Protein AF-A0A2N9NPU4-F1 (afdb_monomer)

Structure (mmCIF, N/CA/C/O backbone):
data_AF-A0A2N9NPU4-F1
#
_entry.id   AF-A0A2N9NPU4-F1
#
loop_
_atom_site.group_PDB
_atom_site.id
_atom_site.type_symbol
_atom_site.label_atom_id
_atom_site.label_alt_id
_atom_site.label_comp_id
_atom_site.label_asym_id
_atom_site.label_entity_id
_atom_site.label_seq_id
_atom_site.pdbx_PDB_ins_code
_atom_site.Cartn_x
_atom_site.Cartn_y
_atom_site.Cartn_z
_atom_site.occupancy
_atom_site.B_iso_or_equiv
_atom_site.auth_seq_id
_atom_site.auth_comp_id
_atom_site.auth_asym_id
_atom_site.auth_atom_id
_atom_site.pdbx_PDB_model_num
ATOM 1 N N . MET A 1 1 ? 44.764 11.773 -16.240 1.00 59.16 1 MET A N 1
ATOM 2 C CA . MET A 1 1 ? 43.485 11.445 -16.907 1.00 59.16 1 MET A CA 1
ATOM 3 C C . MET A 1 1 ? 42.386 11.014 -15.935 1.00 59.16 1 MET A C 1
ATOM 5 O O . MET A 1 1 ? 41.271 11.474 -16.109 1.00 59.16 1 MET A O 1
ATOM 9 N N . HIS A 1 2 ? 42.664 10.205 -14.900 1.00 57.78 2 HIS A N 1
ATOM 10 C CA . HIS A 1 2 ? 41.611 9.646 -14.016 1.00 57.78 2 HIS A CA 1
ATOM 11 C C . HIS A 1 2 ? 41.353 10.404 -12.709 1.00 57.78 2 HIS A C 1
ATOM 13 O O . HIS A 1 2 ? 40.518 9.971 -11.915 1.00 57.78 2 HIS A O 1
ATOM 19 N N . ASP A 1 3 ? 42.071 11.501 -12.470 1.00 72.12 3 ASP A N 1
ATOM 20 C CA . ASP A 1 3 ? 41.665 12.465 -11.451 1.00 72.12 3 ASP A CA 1
ATOM 21 C C . ASP A 1 3 ? 40.347 13.115 -11.914 1.00 72.12 3 ASP A C 1
ATOM 23 O O . ASP A 1 3 ? 40.280 13.511 -13.087 1.00 72.12 3 ASP A O 1
ATOM 27 N N . PRO A 1 4 ? 39.311 13.216 -11.059 1.00 67.62 4 PRO A N 1
ATOM 28 C CA . PRO A 1 4 ? 38.056 13.884 -11.399 1.00 67.62 4 PRO A CA 1
ATOM 29 C C . PRO A 1 4 ? 38.252 15.244 -12.083 1.00 67.62 4 PRO A C 1
ATOM 31 O O . PRO A 1 4 ? 37.558 15.531 -13.055 1.00 67.62 4 PRO A O 1
ATOM 34 N N . TRP A 1 5 ? 39.264 16.014 -11.664 1.00 69.56 5 TRP A N 1
ATOM 35 C CA . TRP A 1 5 ? 39.601 17.317 -12.246 1.00 69.56 5 TRP A CA 1
ATOM 36 C C . TRP A 1 5 ? 40.001 17.242 -13.724 1.00 69.56 5 TRP A C 1
ATOM 38 O O . TRP A 1 5 ? 39.662 18.114 -14.517 1.00 69.56 5 TRP A O 1
ATOM 48 N N . TRP A 1 6 ? 40.717 16.187 -14.122 1.00 76.75 6 TRP A N 1
ATOM 49 C CA . TRP A 1 6 ? 41.175 16.008 -15.503 1.00 76.75 6 TRP A CA 1
ATOM 50 C C . TRP A 1 6 ? 40.164 15.258 -16.374 1.00 76.75 6 TRP A C 1
ATOM 52 O O . TRP A 1 6 ? 40.233 15.365 -17.600 1.00 76.75 6 TRP A O 1
ATOM 62 N N . ARG A 1 7 ? 39.226 14.513 -15.772 1.00 75.38 7 ARG A N 1
ATOM 63 C CA . ARG A 1 7 ? 38.194 13.759 -16.500 1.00 75.38 7 ARG A CA 1
ATOM 64 C C . ARG A 1 7 ? 37.286 14.697 -17.293 1.00 75.38 7 ARG A C 1
ATOM 66 O O . ARG A 1 7 ? 37.105 14.491 -18.489 1.00 75.38 7 ARG A O 1
ATOM 73 N N . GLU A 1 8 ? 36.779 15.745 -16.651 1.00 74.69 8 GLU A N 1
ATOM 74 C CA . GLU A 1 8 ? 35.920 16.747 -17.296 1.00 74.69 8 GLU A CA 1
ATOM 75 C C . GLU A 1 8 ? 36.664 17.505 -18.398 1.00 74.69 8 GLU A C 1
ATOM 77 O O . GLU A 1 8 ? 36.157 17.634 -19.509 1.00 74.69 8 GLU A O 1
ATOM 82 N N . VAL A 1 9 ? 37.908 17.918 -18.136 1.00 82.25 9 VAL A N 1
ATOM 83 C CA . VAL A 1 9 ? 38.759 18.598 -19.128 1.00 82.25 9 VAL A CA 1
ATOM 84 C C . VAL A 1 9 ? 38.997 17.715 -20.356 1.00 82.25 9 VAL A C 1
ATOM 86 O O . VAL A 1 9 ? 38.922 18.191 -21.488 1.00 82.25 9 VAL A O 1
ATOM 89 N N . THR A 1 10 ? 39.236 16.417 -20.151 1.00 80.81 10 THR A N 1
ATOM 90 C CA . THR A 1 10 ? 39.447 15.459 -21.247 1.00 80.81 10 THR A CA 1
ATOM 91 C C . THR A 1 10 ? 38.174 15.282 -22.079 1.00 80.81 10 THR A C 1
ATOM 93 O O . THR A 1 10 ? 38.240 15.323 -23.307 1.00 80.81 10 THR A O 1
ATOM 96 N N . LEU A 1 11 ? 37.011 15.141 -21.432 1.00 78.31 11 LEU A N 1
ATOM 97 C CA . LEU A 1 11 ? 35.718 15.023 -22.118 1.00 78.31 11 LEU A CA 1
ATOM 98 C C . LEU A 1 11 ? 35.375 16.292 -22.914 1.00 78.31 11 LEU A C 1
ATOM 100 O O . LEU A 1 11 ? 34.989 16.196 -24.079 1.00 78.31 11 LEU A O 1
ATOM 104 N N . LEU A 1 12 ? 35.597 17.476 -22.335 1.00 80.12 12 LEU A N 1
ATOM 105 C CA . LEU A 1 12 ? 35.398 18.760 -23.014 1.00 80.12 12 LEU A CA 1
ATOM 106 C C . LEU A 1 12 ? 36.310 18.911 -24.233 1.00 80.12 12 LEU A C 1
ATOM 108 O O . LEU A 1 12 ? 35.856 19.358 -25.286 1.00 80.12 12 LEU A O 1
ATOM 112 N N . GLN A 1 13 ? 37.576 18.500 -24.124 1.00 82.56 13 GLN A N 1
ATOM 113 C CA . GLN A 1 13 ? 38.524 18.570 -25.234 1.00 82.56 13 GLN A CA 1
ATOM 114 C C . GLN A 1 13 ? 38.137 17.623 -26.377 1.00 82.56 13 GLN A C 1
ATOM 116 O O . GLN A 1 13 ? 38.184 18.022 -27.543 1.00 82.56 13 GLN A O 1
ATOM 121 N N . VAL A 1 14 ? 37.719 16.391 -26.061 1.00 83.25 14 VAL A N 1
ATOM 122 C CA . VAL A 1 14 ? 37.211 15.443 -27.066 1.00 83.25 14 VAL A CA 1
ATOM 123 C C . VAL A 1 14 ? 35.957 15.998 -27.739 1.00 83.25 14 VAL A C 1
ATOM 125 O O . VAL A 1 14 ? 35.863 15.959 -28.965 1.00 83.25 14 VAL A O 1
ATOM 128 N N . GLY A 1 15 ? 35.019 16.557 -26.971 1.00 78.56 15 GLY A N 1
ATOM 129 C CA . GLY A 1 15 ? 33.809 17.168 -27.520 1.00 78.56 15 GLY A CA 1
ATOM 130 C C . GLY A 1 15 ? 34.104 18.372 -28.416 1.00 78.56 15 GLY A C 1
ATOM 131 O O . GLY A 1 15 ? 33.538 18.485 -29.504 1.00 78.56 15 GLY A O 1
ATOM 132 N N . HIS A 1 16 ? 35.040 19.233 -28.009 1.00 81.50 16 HIS A N 1
ATOM 133 C CA . HIS A 1 16 ? 35.472 20.379 -28.804 1.00 81.50 16 HIS A CA 1
ATOM 134 C C . HIS A 1 16 ? 36.078 19.939 -30.141 1.00 81.50 16 HIS A C 1
ATOM 136 O O . HIS A 1 16 ? 35.612 20.375 -31.192 1.00 81.50 16 HIS A O 1
ATOM 142 N N . LEU A 1 17 ? 37.053 19.025 -30.122 1.00 80.19 17 LEU A N 1
ATOM 143 C CA . LEU A 1 17 ? 37.685 18.502 -31.339 1.00 80.19 17 LEU A CA 1
ATOM 144 C C . LEU A 1 17 ? 36.687 17.744 -32.226 1.00 80.19 17 LEU A C 1
ATOM 146 O O . LEU A 1 17 ? 36.669 17.923 -33.443 1.00 80.19 17 LEU A O 1
ATOM 150 N N . GLY A 1 18 ? 35.803 16.961 -31.608 1.00 73.62 18 GLY A N 1
ATOM 151 C CA . GLY A 1 18 ? 34.772 16.181 -32.281 1.00 73.62 18 GLY A CA 1
ATOM 152 C C . GLY A 1 18 ? 33.669 17.003 -32.946 1.00 73.62 18 GLY A C 1
ATOM 153 O O . GLY A 1 18 ? 32.956 16.467 -33.797 1.00 73.62 18 GLY A O 1
ATOM 154 N N . SER A 1 19 ? 33.528 18.284 -32.586 1.00 76.12 19 SER A N 1
ATOM 155 C CA . SER A 1 19 ? 32.558 19.201 -33.197 1.00 76.12 19 SER A CA 1
ATOM 156 C C . SER A 1 19 ? 32.934 19.606 -34.630 1.00 76.12 19 SER A C 1
ATOM 158 O O . SER A 1 19 ? 32.061 19.950 -35.435 1.00 76.12 19 SER A O 1
ATOM 160 N N . PHE A 1 20 ? 34.219 19.504 -34.981 1.00 78.38 20 PHE A N 1
ATOM 161 C CA . PHE A 1 20 ? 34.735 19.822 -36.306 1.00 78.38 20 PHE A CA 1
ATOM 162 C C . PHE A 1 20 ? 34.595 18.621 -37.254 1.00 78.38 20 PHE A C 1
ATOM 164 O O . PHE A 1 20 ? 34.920 17.482 -36.920 1.00 78.38 20 PHE A O 1
ATOM 171 N N . LYS A 1 21 ? 34.075 18.859 -38.467 1.00 71.44 21 LYS A N 1
ATOM 172 C CA . LYS A 1 21 ? 33.728 17.788 -39.426 1.00 71.44 21 LYS A CA 1
ATOM 173 C C . LYS A 1 21 ? 34.788 17.528 -40.498 1.00 71.44 21 LYS A C 1
ATOM 175 O O . LYS A 1 21 ? 34.603 16.586 -41.278 1.00 71.44 21 LYS A O 1
ATOM 180 N N . ASP A 1 22 ? 35.846 18.331 -40.563 1.00 84.12 22 ASP A N 1
ATOM 181 C CA . ASP A 1 22 ? 36.930 18.198 -41.539 1.00 84.12 22 ASP A CA 1
ATOM 182 C C . ASP A 1 22 ? 37.875 17.031 -41.216 1.00 84.12 22 ASP A C 1
ATOM 184 O O . ASP A 1 22 ? 37.945 16.546 -40.089 1.00 84.12 22 ASP A O 1
ATOM 188 N N . ALA A 1 23 ? 38.596 16.558 -42.233 1.00 81.06 23 ALA A N 1
ATOM 189 C CA . ALA A 1 23 ? 39.446 15.376 -42.119 1.00 81.06 23 ALA A CA 1
ATOM 190 C C . ALA A 1 23 ? 40.566 15.535 -41.076 1.00 81.06 23 ALA A C 1
ATOM 192 O O . ALA A 1 23 ? 40.902 14.565 -40.407 1.00 81.06 23 ALA A O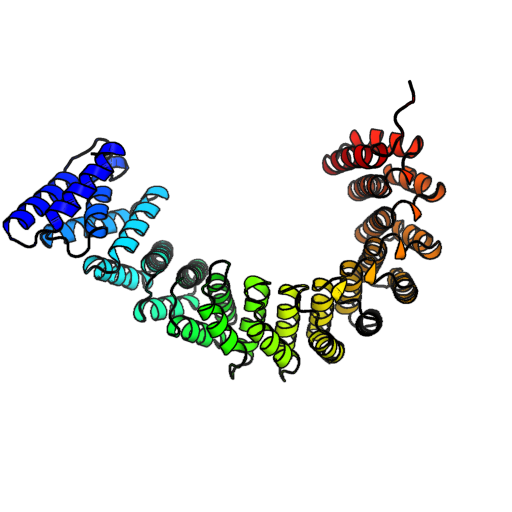 1
ATOM 193 N N . TYR A 1 24 ? 41.104 16.744 -40.896 1.00 84.56 24 TYR A N 1
ATOM 194 C CA . TYR A 1 24 ? 42.210 16.991 -39.974 1.00 84.56 24 TYR A CA 1
ATOM 195 C C . TYR A 1 24 ? 41.778 16.808 -38.514 1.00 84.56 24 TYR A C 1
ATOM 197 O O . TYR A 1 24 ? 42.393 16.036 -37.775 1.00 84.56 24 TYR A O 1
ATOM 205 N N . HIS A 1 25 ? 40.670 17.436 -38.110 1.00 84.50 25 HIS A N 1
ATOM 206 C CA . HIS A 1 25 ? 40.147 17.272 -36.752 1.00 84.50 25 HIS A CA 1
ATOM 207 C C . HIS A 1 25 ? 39.626 15.857 -36.490 1.00 84.50 25 HIS A C 1
ATOM 209 O O . HIS A 1 25 ? 39.740 15.372 -35.362 1.00 84.50 25 HIS A O 1
ATOM 215 N N . ARG A 1 26 ? 39.134 15.146 -37.515 1.00 82.75 26 ARG A N 1
ATOM 216 C CA . ARG A 1 26 ? 38.787 13.723 -37.372 1.00 82.75 26 ARG A CA 1
ATOM 217 C C . ARG A 1 26 ? 39.994 12.863 -37.024 1.00 82.75 26 ARG A C 1
ATOM 219 O O . ARG A 1 26 ? 39.907 12.040 -36.112 1.00 82.75 26 ARG A O 1
ATOM 226 N N . THR A 1 27 ? 41.120 13.072 -37.701 1.00 85.44 27 THR A N 1
ATOM 227 C CA . THR A 1 27 ? 42.368 12.359 -37.402 1.00 85.44 27 THR A CA 1
ATOM 228 C C . THR A 1 27 ? 42.840 12.658 -35.982 1.00 85.44 27 THR A C 1
ATOM 230 O O . THR A 1 27 ? 43.167 11.735 -35.241 1.00 85.44 27 THR A O 1
ATOM 233 N N . LEU A 1 28 ? 42.806 13.927 -35.561 1.00 85.12 28 LEU A N 1
ATOM 234 C CA . LEU A 1 28 ? 43.193 14.322 -34.202 1.00 85.12 28 LEU A CA 1
ATOM 235 C C . LEU A 1 28 ? 42.281 13.721 -33.130 1.00 85.12 28 LEU A C 1
ATOM 237 O O . LEU A 1 28 ? 42.765 13.203 -32.127 1.00 85.12 28 LEU A O 1
ATOM 241 N N . THR A 1 29 ? 40.967 13.757 -33.347 1.00 83.81 29 THR A N 1
ATOM 242 C CA . THR A 1 29 ? 39.995 13.201 -32.398 1.00 83.81 29 THR A CA 1
ATOM 243 C C . THR A 1 29 ? 40.129 11.682 -32.305 1.00 83.81 29 THR A C 1
ATOM 245 O O . THR A 1 29 ? 40.070 11.122 -31.214 1.00 83.81 29 THR A O 1
ATOM 248 N N . THR A 1 30 ? 40.376 11.012 -33.434 1.00 85.94 30 THR A N 1
ATOM 249 C CA . THR A 1 30 ? 40.627 9.564 -33.483 1.00 85.94 30 THR A CA 1
ATOM 250 C C . THR A 1 30 ? 41.902 9.199 -32.729 1.00 85.94 30 THR A C 1
ATOM 252 O O . THR A 1 30 ? 41.862 8.321 -31.871 1.00 85.94 30 THR A O 1
ATOM 255 N N . ALA A 1 31 ? 43.003 9.912 -32.980 1.00 86.38 31 ALA A N 1
ATOM 256 C CA . ALA A 1 31 ? 44.265 9.697 -32.279 1.00 86.38 31 ALA A CA 1
ATOM 257 C C . ALA A 1 31 ? 44.135 9.944 -30.769 1.00 86.38 31 ALA A C 1
ATOM 259 O O . ALA A 1 31 ? 44.704 9.201 -29.976 1.00 86.38 31 ALA A O 1
ATOM 260 N N . LEU A 1 32 ? 43.355 10.951 -30.358 1.00 85.81 32 LEU A N 1
ATOM 261 C CA . LEU A 1 32 ? 43.105 11.236 -28.947 1.00 85.81 32 LEU A CA 1
ATOM 262 C C . LEU A 1 32 ? 42.300 10.119 -28.267 1.00 85.81 32 LEU A C 1
ATOM 264 O O . LEU A 1 32 ? 42.681 9.680 -27.186 1.00 85.81 32 LEU A O 1
ATOM 268 N N . ILE A 1 33 ? 41.220 9.635 -28.889 1.00 86.19 33 ILE A N 1
ATOM 269 C CA . ILE A 1 33 ? 40.438 8.505 -28.359 1.00 86.19 33 ILE A CA 1
ATOM 270 C C . ILE A 1 33 ? 41.303 7.248 -28.245 1.00 86.19 33 ILE A C 1
ATOM 272 O O . ILE A 1 33 ? 41.243 6.551 -27.232 1.00 86.19 33 ILE A O 1
ATOM 276 N N . ASP A 1 34 ? 42.124 6.968 -29.255 1.00 87.94 34 ASP A N 1
ATOM 277 C CA . ASP A 1 34 ? 42.994 5.796 -29.242 1.00 87.94 34 ASP A CA 1
ATOM 278 C C . ASP A 1 34 ? 44.107 5.913 -28.189 1.00 87.94 34 ASP A C 1
ATOM 280 O O . ASP A 1 34 ? 44.398 4.947 -27.485 1.00 87.94 34 ASP A O 1
ATOM 284 N N . ALA A 1 35 ? 44.651 7.118 -27.989 1.00 86.06 35 ALA A N 1
ATOM 285 C CA . ALA A 1 35 ? 45.602 7.401 -26.918 1.00 86.06 35 ALA A CA 1
ATOM 286 C C . ALA A 1 35 ? 44.980 7.246 -25.523 1.00 86.06 35 ALA A C 1
ATOM 288 O O . ALA A 1 35 ? 45.652 6.757 -24.619 1.00 86.06 35 ALA A O 1
ATOM 289 N N . ILE A 1 36 ? 43.706 7.621 -25.340 1.00 84.88 36 ILE A N 1
ATOM 290 C CA . ILE A 1 36 ? 42.991 7.377 -24.080 1.00 84.88 36 ILE A CA 1
ATOM 291 C C . ILE A 1 36 ? 42.886 5.872 -23.837 1.00 84.88 36 ILE A C 1
ATOM 293 O O . ILE A 1 36 ? 43.249 5.434 -22.756 1.00 84.88 36 ILE A O 1
ATOM 297 N N . ARG A 1 37 ? 42.459 5.079 -24.832 1.00 87.25 37 ARG A N 1
ATOM 298 C CA . ARG A 1 37 ? 42.302 3.614 -24.701 1.00 87.25 37 ARG A CA 1
ATOM 299 C C . ARG A 1 37 ? 43.599 2.890 -24.340 1.00 87.25 37 ARG A C 1
ATOM 301 O O . ARG A 1 37 ? 43.550 1.884 -23.646 1.00 87.25 37 ARG A O 1
ATOM 308 N N . HIS A 1 38 ? 44.738 3.392 -24.808 1.00 86.69 38 HIS A N 1
ATOM 309 C CA . HIS A 1 38 ? 46.051 2.775 -24.600 1.00 86.69 38 HIS A CA 1
ATOM 310 C C . HIS A 1 38 ? 46.912 3.524 -23.577 1.00 86.69 38 HIS A C 1
ATOM 312 O O . HIS A 1 38 ? 48.135 3.366 -23.556 1.00 86.69 38 HIS A O 1
ATOM 318 N N . ALA A 1 39 ? 46.294 4.343 -22.722 1.00 83.44 39 ALA A N 1
ATOM 319 C CA . ALA A 1 39 ? 47.004 5.083 -21.689 1.00 83.44 39 ALA A CA 1
ATOM 320 C C . ALA A 1 39 ? 47.680 4.165 -20.654 1.00 83.44 39 ALA A C 1
ATOM 322 O O . ALA A 1 39 ? 48.644 4.597 -20.017 1.00 83.44 39 ALA A O 1
ATOM 323 N N . ASN A 1 40 ? 47.210 2.914 -20.528 1.00 79.62 40 ASN A N 1
ATOM 324 C CA . ASN A 1 40 ? 47.718 1.891 -19.611 1.00 79.62 40 ASN A CA 1
ATOM 325 C C . ASN A 1 40 ? 47.844 2.431 -18.186 1.00 79.62 40 ASN A C 1
ATOM 327 O O . ASN A 1 40 ? 48.889 2.317 -17.537 1.00 79.62 40 ASN A O 1
ATOM 331 N N . SER A 1 41 ? 46.783 3.077 -17.702 1.00 79.12 41 SER A N 1
ATOM 332 C CA . SER A 1 41 ? 46.765 3.540 -16.326 1.00 79.12 41 SER A CA 1
ATOM 333 C C . SER A 1 41 ? 46.908 2.356 -15.369 1.00 79.12 41 SER A C 1
ATOM 335 O O . SER A 1 41 ? 46.491 1.234 -15.645 1.00 79.12 41 SER A O 1
ATOM 337 N N . TRP A 1 42 ? 47.480 2.598 -14.193 1.00 77.06 42 TRP A N 1
ATOM 338 C CA . TRP A 1 42 ? 47.670 1.557 -13.174 1.00 77.06 42 TRP A CA 1
ATOM 339 C C . TRP A 1 42 ? 46.353 0.916 -12.689 1.00 77.06 42 TRP A C 1
ATOM 341 O O . TRP A 1 42 ? 46.377 -0.115 -12.026 1.00 77.06 42 TRP A O 1
ATOM 351 N N . LEU A 1 43 ? 45.204 1.529 -13.000 1.00 72.94 43 LEU A N 1
ATOM 352 C CA . LEU A 1 43 ? 43.871 1.002 -12.710 1.00 72.94 43 LEU A CA 1
ATOM 353 C C . LEU A 1 43 ? 43.253 0.254 -13.892 1.00 72.94 43 LEU A C 1
ATOM 355 O O . LEU A 1 43 ? 42.160 -0.287 -13.734 1.00 72.94 43 LEU A O 1
ATOM 359 N N . GLU A 1 44 ? 43.902 0.217 -15.053 1.00 82.75 44 GLU A N 1
ATOM 360 C CA . GLU A 1 44 ? 43.319 -0.361 -16.259 1.00 82.75 44 GLU A CA 1
ATOM 361 C C . GLU A 1 44 ? 43.129 -1.869 -16.130 1.00 82.75 44 GLU A C 1
ATOM 363 O O . GLU A 1 44 ? 42.034 -2.373 -16.375 1.00 82.75 44 GLU A O 1
ATOM 368 N N . GLU A 1 45 ? 44.131 -2.580 -15.612 1.00 76.19 45 GLU A N 1
ATOM 369 C CA . GLU A 1 45 ? 44.073 -4.035 -15.414 1.00 76.19 45 GLU A CA 1
ATOM 370 C C . GLU A 1 45 ? 42.922 -4.481 -14.496 1.00 76.19 45 GLU A C 1
ATOM 372 O O . GLU A 1 45 ? 42.419 -5.593 -14.633 1.00 76.19 45 GLU A O 1
ATOM 377 N N . ILE A 1 46 ? 42.484 -3.615 -13.576 1.00 73.38 46 ILE A N 1
ATOM 378 C CA . ILE A 1 46 ? 41.500 -3.957 -12.539 1.00 73.38 46 ILE A CA 1
ATOM 379 C C . ILE A 1 46 ? 40.123 -3.354 -12.843 1.00 73.38 46 ILE A C 1
ATOM 381 O O . ILE A 1 46 ? 39.101 -4.013 -12.674 1.00 73.38 46 ILE A O 1
ATOM 385 N N . LEU A 1 47 ? 40.077 -2.089 -13.265 1.00 78.00 47 LEU A N 1
ATOM 386 C CA . LEU A 1 47 ? 38.847 -1.300 -13.380 1.00 78.00 47 LEU A CA 1
ATOM 387 C C . LEU A 1 47 ? 38.502 -0.898 -14.816 1.00 78.00 47 LEU A C 1
ATOM 389 O O . LEU A 1 47 ? 37.406 -0.373 -15.022 1.00 78.00 47 LEU A O 1
ATOM 393 N N . GLN A 1 48 ? 39.392 -1.131 -15.788 1.00 86.81 48 GLN A N 1
ATOM 394 C CA . GLN A 1 48 ? 39.189 -0.776 -17.202 1.00 86.81 48 GLN A CA 1
ATOM 395 C C . GLN A 1 48 ? 38.778 0.701 -17.376 1.00 86.81 48 GLN A C 1
ATOM 397 O O . GLN A 1 48 ? 37.836 1.040 -18.097 1.00 86.81 48 GLN A O 1
ATOM 402 N N . ARG A 1 49 ? 39.410 1.597 -16.606 1.00 82.12 49 ARG A N 1
ATOM 403 C CA . ARG A 1 49 ? 39.038 3.019 -16.516 1.00 82.12 49 ARG A CA 1
ATOM 404 C C . ARG A 1 49 ? 39.300 3.782 -17.808 1.00 82.12 49 ARG A C 1
ATOM 406 O O . ARG A 1 49 ? 38.557 4.718 -18.101 1.00 82.12 49 ARG A O 1
ATOM 413 N N . ASP A 1 50 ? 40.340 3.417 -18.535 1.00 86.38 50 ASP A N 1
ATOM 414 C CA . ASP A 1 50 ? 40.768 4.018 -19.790 1.00 86.38 50 ASP A CA 1
ATOM 415 C C . ASP A 1 50 ? 39.748 3.661 -20.877 1.00 86.38 50 ASP A C 1
ATOM 417 O O . ASP A 1 50 ? 39.202 4.553 -21.536 1.00 86.38 50 ASP A O 1
ATOM 421 N N . LEU A 1 51 ? 39.380 2.375 -20.969 1.00 88.56 51 LEU A N 1
ATOM 422 C CA . LEU A 1 51 ? 38.313 1.890 -21.844 1.00 88.56 51 LEU A CA 1
ATOM 423 C C . LEU A 1 51 ? 36.960 2.557 -21.545 1.00 88.56 51 LEU A C 1
ATOM 425 O O . LEU A 1 51 ? 36.302 3.056 -22.462 1.00 88.56 51 LEU A O 1
ATOM 429 N N . LEU A 1 52 ? 36.542 2.599 -20.274 1.00 88.50 52 LEU A N 1
ATOM 430 C CA . LEU A 1 52 ? 35.269 3.212 -19.871 1.00 88.50 52 LEU A CA 1
ATOM 431 C C . LEU A 1 52 ? 35.241 4.715 -20.169 1.00 88.50 52 LEU A C 1
ATOM 433 O O . LEU A 1 52 ? 34.226 5.229 -20.641 1.00 88.50 52 LEU A O 1
ATOM 437 N N . LEU A 1 53 ? 36.352 5.425 -19.948 1.00 87.44 53 LEU A N 1
ATOM 438 C CA . LEU A 1 53 ? 36.460 6.849 -20.258 1.00 87.44 53 LEU A CA 1
ATOM 439 C C . LEU A 1 53 ? 36.385 7.110 -21.767 1.00 87.44 53 LEU A C 1
ATOM 441 O O . LEU A 1 53 ? 35.667 8.018 -22.188 1.00 87.44 53 LEU A O 1
ATOM 445 N N . ALA A 1 54 ? 37.075 6.305 -22.579 1.00 87.38 54 ALA A N 1
ATOM 446 C CA . ALA A 1 54 ? 37.016 6.406 -24.034 1.00 87.38 54 ALA A CA 1
ATOM 447 C C . ALA A 1 54 ? 35.598 6.145 -24.563 1.00 87.38 54 ALA A C 1
ATOM 449 O O . ALA A 1 54 ? 35.082 6.922 -25.367 1.00 87.38 54 ALA A O 1
ATOM 450 N N . CYS A 1 55 ? 34.932 5.094 -24.076 1.00 89.12 55 CYS A N 1
ATOM 451 C CA . CYS A 1 55 ? 33.565 4.769 -24.484 1.00 89.12 55 CYS A CA 1
ATOM 452 C C . CYS A 1 55 ? 32.558 5.827 -24.025 1.00 89.12 55 CYS A C 1
ATOM 454 O O . CYS A 1 55 ? 31.641 6.163 -24.771 1.00 89.12 55 CYS A O 1
ATOM 456 N N . ARG A 1 56 ? 32.754 6.411 -22.835 1.00 87.31 56 ARG A N 1
ATOM 457 C CA . ARG A 1 56 ? 31.953 7.545 -22.366 1.00 87.31 56 ARG A CA 1
ATOM 458 C C . ARG A 1 56 ? 32.081 8.735 -23.310 1.00 87.31 56 ARG A C 1
ATOM 460 O O . ARG A 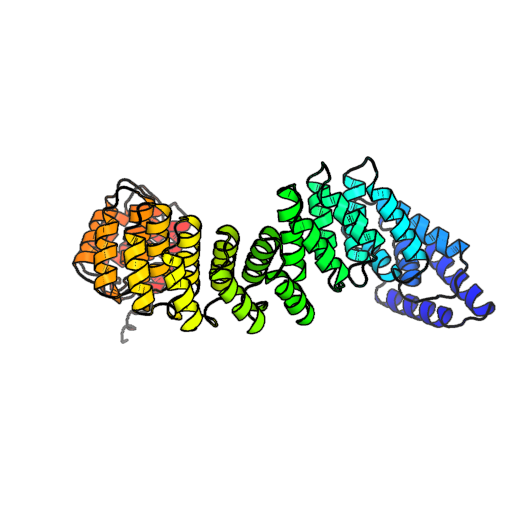1 56 ? 31.067 9.294 -23.707 1.00 87.31 56 ARG A O 1
ATOM 467 N N . ALA A 1 57 ? 33.303 9.080 -23.709 1.00 84.00 57 ALA A N 1
ATOM 468 C CA . ALA A 1 57 ? 33.549 10.178 -24.637 1.00 84.00 57 ALA A CA 1
ATOM 469 C C . ALA A 1 57 ? 32.890 9.936 -26.009 1.00 84.00 57 ALA A C 1
ATOM 471 O O . ALA A 1 57 ? 32.315 10.853 -26.587 1.00 84.00 57 ALA A O 1
ATOM 472 N N . LEU A 1 58 ? 32.924 8.691 -26.500 1.00 84.25 58 LEU A N 1
ATOM 473 C CA . LEU A 1 58 ? 32.253 8.290 -27.740 1.00 84.25 58 LEU A CA 1
ATOM 474 C C . LEU A 1 58 ? 30.718 8.327 -27.642 1.00 84.25 58 LEU A C 1
ATOM 476 O O . LEU A 1 58 ? 30.063 8.561 -28.656 1.00 84.25 58 LEU A O 1
ATOM 480 N N . ALA A 1 59 ? 30.150 8.089 -26.456 1.00 81.50 59 ALA A N 1
ATOM 481 C CA . ALA A 1 59 ? 28.705 8.066 -26.227 1.00 81.50 59 ALA A CA 1
ATOM 482 C C . ALA A 1 59 ? 28.092 9.459 -25.979 1.00 81.50 59 ALA A C 1
ATOM 484 O O . ALA A 1 59 ? 26.952 9.688 -26.367 1.00 81.50 59 ALA A O 1
ATOM 485 N N . ASP A 1 60 ? 28.831 10.378 -25.350 1.00 69.12 60 ASP A N 1
ATOM 486 C CA . ASP A 1 60 ? 28.307 11.657 -24.834 1.00 69.12 60 ASP A CA 1
ATOM 487 C C . ASP A 1 60 ? 28.117 12.742 -25.920 1.00 69.12 60 ASP A C 1
ATOM 489 O O . ASP A 1 60 ? 27.295 13.644 -25.780 1.00 69.12 60 ASP A O 1
ATOM 493 N N . VAL A 1 61 ? 28.843 12.665 -27.046 1.00 61.28 61 VAL A N 1
ATOM 494 C CA . VAL A 1 61 ? 28.869 13.740 -28.060 1.00 61.28 61 VAL A CA 1
ATOM 495 C C . VAL A 1 61 ? 28.421 13.233 -29.432 1.00 61.28 61 VAL A C 1
ATOM 497 O O . VAL A 1 61 ? 29.252 12.806 -30.224 1.00 61.28 61 VAL A O 1
ATOM 500 N N . GLY A 1 62 ? 27.120 13.343 -29.735 1.00 61.69 62 GLY A N 1
ATOM 501 C CA . GLY A 1 62 ? 26.453 13.025 -31.017 1.00 61.69 62 GLY A CA 1
ATOM 502 C C . GLY A 1 62 ? 27.290 12.358 -32.133 1.00 61.69 62 GLY A C 1
ATOM 503 O O . GLY A 1 62 ? 27.897 11.309 -31.954 1.00 61.69 62 GLY A O 1
ATOM 504 N N . LYS A 1 63 ? 27.286 12.898 -33.361 1.00 62.72 63 LYS A N 1
ATOM 505 C CA . LYS A 1 63 ? 28.128 12.363 -34.455 1.00 62.72 63 LYS A CA 1
ATOM 506 C C . LYS A 1 63 ? 29.563 12.887 -34.329 1.00 62.72 63 LYS A C 1
ATOM 508 O O . LYS A 1 63 ? 29.986 13.697 -35.149 1.00 62.72 63 LYS A O 1
ATOM 513 N N . LEU A 1 64 ? 30.294 12.416 -33.319 1.00 70.38 64 LEU A N 1
ATOM 514 C CA . LEU A 1 64 ? 31.738 12.623 -33.176 1.00 70.38 64 LEU A CA 1
ATOM 515 C C . LEU A 1 64 ? 32.462 12.197 -34.464 1.00 70.38 64 LEU A C 1
ATOM 517 O O . LEU A 1 64 ? 32.169 11.141 -35.032 1.00 70.38 64 LEU A O 1
ATOM 521 N N . GLY A 1 65 ? 33.401 13.005 -34.945 1.00 71.69 65 GLY A N 1
ATOM 522 C CA . GLY A 1 65 ? 34.209 12.705 -36.125 1.00 71.69 65 GLY A CA 1
ATOM 523 C C . GLY A 1 65 ? 35.335 11.701 -35.847 1.00 71.69 65 GLY A C 1
ATOM 524 O O . GLY A 1 65 ? 36.495 12.056 -35.975 1.00 71.69 65 GLY A O 1
ATOM 525 N N . VAL A 1 66 ? 35.019 10.466 -35.456 1.00 78.25 66 VAL A N 1
ATOM 526 C CA . VAL A 1 66 ? 36.020 9.418 -35.152 1.00 78.25 66 VAL A CA 1
ATOM 527 C C . VAL A 1 66 ? 35.961 8.314 -36.199 1.00 78.25 66 VAL A C 1
ATOM 529 O O . VAL A 1 66 ? 34.863 7.959 -36.636 1.00 78.25 66 VAL A O 1
ATOM 532 N N . GLU A 1 67 ? 37.115 7.769 -36.588 1.00 82.25 67 GLU A N 1
ATOM 533 C CA . GLU A 1 67 ? 37.175 6.623 -37.496 1.00 82.25 67 GLU A CA 1
ATOM 534 C C . GLU A 1 67 ? 36.365 5.434 -36.971 1.00 82.25 67 GLU A C 1
ATOM 536 O O . GLU A 1 67 ? 36.395 5.074 -35.791 1.00 82.25 67 GLU A O 1
ATOM 541 N N . GLU A 1 68 ? 35.622 4.801 -37.876 1.00 81.81 68 GLU A N 1
ATOM 542 C CA . GLU A 1 68 ? 34.681 3.754 -37.498 1.00 81.81 68 GLU A CA 1
ATOM 543 C C . GLU A 1 68 ? 35.374 2.484 -36.982 1.00 81.81 68 GLU A C 1
ATOM 545 O O . GLU A 1 68 ? 34.805 1.765 -36.166 1.00 81.81 68 GLU A O 1
ATOM 550 N N . THR A 1 69 ? 36.613 2.228 -37.400 1.00 85.69 69 THR A N 1
ATOM 551 C CA . THR A 1 69 ? 37.453 1.117 -36.926 1.00 85.69 69 THR A CA 1
ATOM 552 C C . THR A 1 69 ? 37.742 1.224 -35.427 1.00 85.69 69 THR A C 1
ATOM 554 O O . THR A 1 69 ? 37.441 0.295 -34.679 1.00 85.69 69 THR A O 1
ATOM 557 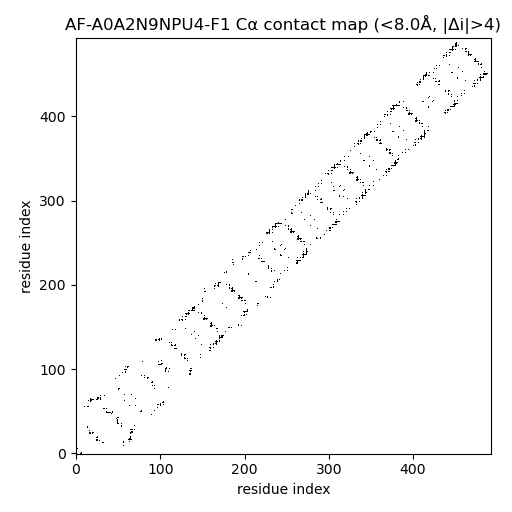N N . VAL A 1 70 ? 38.252 2.374 -34.977 1.00 84.19 70 VAL A N 1
ATOM 558 C CA . VAL A 1 70 ? 38.585 2.650 -33.567 1.00 84.19 70 VAL A CA 1
ATOM 559 C C . VAL A 1 70 ? 37.330 2.628 -32.700 1.00 84.19 70 VAL A C 1
ATOM 561 O O . VAL A 1 70 ? 37.308 2.025 -31.628 1.00 84.19 70 VAL A O 1
ATOM 564 N N . ARG A 1 71 ? 36.249 3.226 -33.201 1.00 85.06 71 ARG A N 1
ATOM 565 C CA . ARG A 1 71 ? 34.945 3.234 -32.536 1.00 85.06 71 ARG A CA 1
ATOM 566 C C . ARG A 1 71 ? 34.367 1.829 -32.356 1.00 85.06 71 ARG A C 1
ATOM 568 O O . ARG A 1 71 ? 33.948 1.486 -31.254 1.00 85.06 71 ARG A O 1
ATOM 575 N N . ARG A 1 72 ? 34.368 1.007 -33.414 1.00 84.81 72 ARG A N 1
ATOM 576 C CA . ARG A 1 72 ? 33.899 -0.389 -33.350 1.00 84.81 72 ARG A CA 1
ATOM 577 C C . ARG A 1 72 ? 34.722 -1.208 -32.364 1.00 84.81 72 ARG A C 1
ATOM 579 O O . ARG A 1 72 ? 34.139 -1.969 -31.601 1.00 84.81 72 ARG A O 1
ATOM 586 N N . ALA A 1 73 ? 36.044 -1.038 -32.367 1.00 87.62 73 ALA A N 1
ATOM 587 C CA . ALA A 1 73 ? 36.921 -1.732 -31.432 1.00 87.62 73 ALA A CA 1
ATOM 588 C C . ALA A 1 73 ? 36.579 -1.371 -29.976 1.00 87.62 73 ALA A C 1
ATOM 590 O O . ALA A 1 73 ? 36.342 -2.266 -29.174 1.00 87.62 73 ALA A O 1
ATOM 591 N N . ALA A 1 74 ? 36.434 -0.079 -29.662 1.00 88.50 74 ALA A N 1
ATOM 592 C CA . ALA A 1 74 ? 36.108 0.378 -28.311 1.00 88.50 74 ALA A CA 1
ATOM 593 C C . ALA A 1 74 ? 34.787 -0.210 -27.777 1.00 88.50 74 ALA A C 1
ATOM 595 O O . ALA A 1 74 ? 34.753 -0.755 -26.677 1.00 88.50 74 ALA A O 1
ATOM 596 N N . PHE A 1 75 ? 33.705 -0.160 -28.562 1.00 88.94 75 PHE A N 1
ATOM 597 C CA . PHE A 1 75 ? 32.419 -0.725 -28.133 1.00 88.94 75 PHE A CA 1
ATOM 598 C C . PHE A 1 75 ? 32.409 -2.260 -28.111 1.00 88.94 75 PHE A C 1
ATOM 600 O O . PHE A 1 75 ? 31.724 -2.845 -27.276 1.00 88.94 75 PHE A O 1
ATOM 607 N N . SER A 1 76 ? 33.188 -2.922 -28.972 1.00 89.69 76 SER A N 1
ATOM 608 C CA . SER A 1 76 ? 33.383 -4.375 -28.903 1.00 89.69 76 SER A CA 1
ATOM 609 C C . SER A 1 76 ? 34.069 -4.782 -27.597 1.00 89.69 76 SER A C 1
ATOM 611 O O . SER A 1 76 ? 33.625 -5.723 -26.939 1.00 89.69 76 SER A O 1
ATOM 613 N N . ASP A 1 77 ? 35.110 -4.054 -27.190 1.00 90.75 77 ASP A N 1
ATOM 614 C CA . ASP A 1 77 ? 35.803 -4.284 -25.919 1.00 90.75 77 ASP A CA 1
ATOM 615 C C . ASP A 1 77 ? 34.875 -4.002 -24.727 1.00 90.75 77 ASP A C 1
ATOM 617 O O . ASP A 1 77 ? 34.855 -4.761 -23.758 1.00 90.75 77 ASP A O 1
ATOM 621 N N . LEU A 1 78 ? 34.037 -2.963 -24.824 1.00 92.38 78 LEU A N 1
ATOM 622 C CA . LEU A 1 78 ? 33.033 -2.636 -23.810 1.00 92.38 78 LEU A CA 1
ATOM 623 C C . LEU A 1 78 ? 31.992 -3.752 -23.638 1.00 92.38 78 LEU A C 1
ATOM 625 O O . LEU A 1 78 ? 31.662 -4.110 -22.508 1.00 92.38 78 LEU A O 1
ATOM 629 N N . ILE A 1 79 ? 31.488 -4.327 -24.736 1.00 90.75 79 ILE A N 1
ATOM 630 C CA . ILE A 1 79 ? 30.570 -5.476 -24.692 1.00 90.75 79 ILE A CA 1
ATOM 631 C C . ILE A 1 79 ? 31.287 -6.699 -24.101 1.00 90.75 79 ILE A C 1
ATOM 633 O O . ILE A 1 79 ? 30.743 -7.374 -23.229 1.00 90.75 79 ILE A O 1
ATOM 637 N N . ALA A 1 80 ? 32.536 -6.964 -24.494 1.00 90.19 80 ALA A N 1
ATOM 638 C CA . ALA A 1 80 ? 33.316 -8.060 -23.921 1.00 90.19 80 ALA A CA 1
ATOM 639 C C . ALA A 1 80 ? 33.524 -7.899 -22.402 1.00 90.19 80 ALA A C 1
ATOM 641 O O . ALA A 1 80 ? 33.442 -8.880 -21.657 1.00 90.19 80 ALA A O 1
ATOM 642 N N . LEU A 1 81 ? 33.750 -6.668 -21.933 1.00 91.00 81 LEU A N 1
ATOM 643 C CA . LEU A 1 81 ? 33.820 -6.336 -20.513 1.00 91.00 81 LEU A CA 1
ATOM 644 C C . LEU A 1 81 ? 32.466 -6.531 -19.817 1.00 91.00 81 LEU A C 1
ATOM 646 O O . LEU A 1 81 ? 32.416 -7.106 -18.731 1.00 91.00 81 LEU A O 1
ATOM 650 N N . TRP A 1 82 ? 31.371 -6.114 -20.456 1.00 92.75 82 TRP A N 1
ATOM 651 C CA . TRP A 1 82 ? 30.004 -6.278 -19.954 1.00 92.75 82 TRP A CA 1
ATOM 652 C C . TRP A 1 82 ? 29.628 -7.744 -19.699 1.00 92.75 82 TRP A C 1
ATOM 654 O O . TRP A 1 82 ? 28.971 -8.041 -18.699 1.00 92.75 82 TRP A O 1
ATOM 664 N N . HIS A 1 83 ? 30.077 -8.674 -20.548 1.00 88.12 83 HIS A N 1
ATOM 665 C CA . HIS A 1 83 ? 29.874 -10.109 -20.312 1.00 88.12 83 HIS A CA 1
ATOM 666 C C . HIS A 1 83 ? 30.662 -10.607 -19.090 1.00 88.12 83 HIS A C 1
ATOM 668 O O . HIS A 1 83 ? 30.144 -11.381 -18.285 1.00 88.12 83 HIS A O 1
ATOM 674 N N . LYS A 1 84 ? 31.910 -10.154 -18.930 1.00 88.88 84 LYS A N 1
ATOM 675 C CA . LYS A 1 84 ? 32.868 -10.738 -17.979 1.00 88.88 84 LYS A CA 1
ATOM 676 C C . LYS A 1 84 ? 32.838 -10.123 -16.584 1.00 88.88 84 LYS A C 1
ATOM 678 O O . LYS A 1 84 ? 33.263 -10.785 -15.640 1.00 88.88 84 LYS A O 1
ATOM 683 N N . THR A 1 85 ? 32.411 -8.869 -16.443 1.00 86.75 85 THR A N 1
ATOM 684 C CA . THR A 1 85 ? 32.573 -8.158 -15.171 1.00 86.75 85 THR A CA 1
ATOM 685 C C . THR A 1 85 ? 31.661 -8.711 -14.066 1.00 86.75 85 THR A C 1
ATOM 687 O O . THR A 1 85 ? 30.445 -8.794 -14.258 1.00 86.75 85 THR A O 1
ATOM 690 N N . PRO A 1 86 ? 32.214 -9.063 -12.888 1.00 82.94 86 PRO A N 1
ATOM 691 C CA . PRO A 1 86 ? 31.427 -9.389 -11.702 1.00 82.94 86 PRO A CA 1
ATOM 692 C C . PRO A 1 86 ? 31.111 -8.147 -10.848 1.00 82.94 86 PRO A C 1
ATOM 694 O O . PRO A 1 86 ? 30.437 -8.260 -9.825 1.00 82.94 86 PRO A O 1
ATOM 697 N N . TYR A 1 87 ? 31.637 -6.970 -11.209 1.00 86.25 87 TYR A N 1
ATOM 698 C CA . TYR A 1 87 ? 31.604 -5.782 -10.361 1.00 86.25 87 TYR A CA 1
ATOM 699 C C . TYR A 1 87 ? 30.409 -4.886 -10.686 1.00 86.25 87 TYR A C 1
ATOM 701 O O . TYR A 1 87 ? 30.390 -4.182 -11.696 1.00 86.25 87 TYR A O 1
ATOM 709 N N . GLU A 1 88 ? 29.451 -4.833 -9.763 1.00 85.12 88 GLU A N 1
ATOM 710 C CA . GLU A 1 88 ? 28.224 -4.039 -9.892 1.00 85.12 88 GLU A CA 1
ATOM 711 C C . GLU A 1 88 ? 28.460 -2.548 -10.236 1.00 85.12 88 GLU A C 1
ATOM 713 O O . GLU A 1 88 ? 27.779 -2.029 -11.120 1.00 85.12 88 GLU A O 1
ATOM 718 N N . PRO A 1 89 ? 29.435 -1.824 -9.636 1.00 86.00 89 PRO A N 1
ATOM 719 C CA . PRO A 1 89 ? 29.690 -0.430 -10.014 1.00 86.00 89 PRO A CA 1
ATOM 720 C C . PRO A 1 89 ? 30.183 -0.272 -11.457 1.00 86.00 89 PRO A C 1
ATOM 722 O O . PRO A 1 89 ? 29.843 0.705 -12.120 1.00 86.00 89 PRO A O 1
ATOM 725 N N . GLN A 1 90 ? 30.967 -1.235 -11.949 1.00 87.94 90 GLN A N 1
ATOM 726 C CA . GLN A 1 90 ? 31.468 -1.225 -13.321 1.00 87.94 90 GLN A CA 1
ATOM 727 C C . GLN A 1 90 ? 30.330 -1.506 -14.303 1.00 87.94 90 GLN A C 1
ATOM 729 O O . GLN A 1 90 ? 30.192 -0.807 -15.302 1.00 87.94 90 GLN A O 1
ATOM 734 N N . LEU A 1 91 ? 29.467 -2.473 -13.980 1.00 89.00 91 LEU A N 1
ATOM 735 C CA . LEU A 1 91 ? 28.292 -2.799 -14.781 1.00 89.00 91 LEU A CA 1
ATOM 736 C C . LEU A 1 91 ? 27.340 -1.599 -14.916 1.00 89.00 91 LEU A C 1
ATOM 738 O O . LEU A 1 91 ? 26.866 -1.321 -16.017 1.00 89.00 91 LEU A O 1
ATOM 742 N N . LYS A 1 92 ? 27.131 -0.844 -13.830 1.00 88.06 92 LYS A N 1
ATOM 743 C CA . LYS A 1 92 ? 26.336 0.396 -13.841 1.00 88.06 92 LYS A CA 1
ATOM 744 C C . LYS A 1 92 ? 26.917 1.469 -14.760 1.00 88.06 92 LYS A C 1
ATOM 746 O O . LYS A 1 92 ? 26.165 2.095 -15.503 1.00 88.06 92 LYS A O 1
ATOM 751 N N . GLU A 1 93 ? 28.235 1.670 -14.747 1.00 89.12 93 GLU A N 1
ATOM 752 C CA . GLU A 1 93 ? 28.887 2.616 -15.665 1.00 89.12 93 GLU A CA 1
ATOM 753 C C . GLU A 1 93 ? 28.715 2.170 -17.125 1.00 89.12 93 GLU A C 1
ATOM 755 O O . GLU A 1 93 ? 28.402 2.988 -17.988 1.00 89.12 93 GLU A O 1
ATOM 760 N N . ILE A 1 94 ? 28.843 0.869 -17.405 1.00 92.69 94 ILE A N 1
ATOM 761 C CA . ILE A 1 94 ? 28.638 0.324 -18.754 1.00 92.69 94 ILE A CA 1
ATOM 762 C C . ILE A 1 94 ? 27.192 0.525 -19.218 1.00 92.69 94 ILE A C 1
ATOM 764 O O . ILE A 1 94 ? 26.975 1.003 -20.330 1.00 92.69 94 ILE A O 1
ATOM 768 N N . HIS A 1 95 ? 26.198 0.204 -18.383 1.00 91.31 95 HIS A N 1
ATOM 769 C CA . HIS A 1 95 ? 24.785 0.425 -18.726 1.00 91.31 95 HIS A CA 1
ATOM 770 C C . HIS A 1 95 ? 24.488 1.908 -18.946 1.00 91.31 95 HIS A C 1
ATOM 772 O O . HIS A 1 95 ? 23.762 2.256 -19.875 1.00 91.31 95 HIS A O 1
ATOM 778 N N . SER A 1 96 ? 25.111 2.790 -18.159 1.00 89.31 96 SER A N 1
ATOM 779 C CA . SER A 1 96 ? 25.038 4.231 -18.388 1.00 89.31 96 SER A CA 1
ATOM 780 C C . SER A 1 96 ? 25.576 4.593 -19.775 1.00 89.31 96 SER A C 1
ATOM 782 O O . SER A 1 96 ? 24.882 5.260 -20.537 1.00 89.31 96 SER A O 1
ATOM 784 N N . ILE A 1 97 ? 26.764 4.105 -20.153 1.00 90.56 97 ILE A N 1
ATOM 785 C CA . ILE A 1 97 ? 27.343 4.331 -21.488 1.00 90.56 97 ILE A CA 1
ATOM 786 C C . ILE A 1 97 ? 26.417 3.802 -22.597 1.00 90.56 97 ILE A C 1
ATOM 788 O O . ILE A 1 97 ? 26.210 4.503 -23.588 1.00 90.56 97 ILE A O 1
ATOM 792 N N . PHE A 1 98 ? 25.814 2.619 -22.427 1.00 92.00 98 PHE A N 1
ATOM 793 C CA . PHE A 1 98 ? 24.825 2.088 -23.373 1.00 92.00 98 PHE A CA 1
ATOM 794 C C . PHE A 1 98 ? 23.645 3.049 -23.547 1.00 92.00 98 PHE A C 1
ATOM 796 O O . PHE A 1 98 ? 23.309 3.386 -24.683 1.00 92.00 98 PHE A O 1
ATOM 803 N N . ALA A 1 99 ? 23.080 3.557 -22.449 1.00 87.12 99 ALA A N 1
ATOM 804 C CA . ALA A 1 99 ? 21.978 4.514 -22.484 1.00 87.12 99 ALA A CA 1
ATOM 805 C C . ALA A 1 99 ? 22.344 5.830 -23.182 1.00 87.12 99 ALA A C 1
ATOM 807 O O . ALA A 1 99 ? 21.612 6.269 -24.067 1.00 87.12 99 ALA A O 1
ATOM 808 N N . TYR A 1 100 ? 23.507 6.419 -22.884 1.00 86.69 100 TYR A N 1
ATOM 809 C CA . TYR A 1 100 ? 23.969 7.621 -23.593 1.00 86.69 100 TYR A CA 1
ATOM 810 C C . TYR A 1 100 ? 24.201 7.370 -25.087 1.00 86.69 100 TYR A C 1
ATOM 812 O O . TYR A 1 100 ? 23.938 8.241 -25.912 1.00 86.69 100 TYR A O 1
ATOM 820 N N . SER A 1 101 ? 24.640 6.163 -25.454 1.00 87.94 101 SER A N 1
ATOM 821 C CA . SER A 1 101 ? 24.873 5.790 -26.850 1.00 87.94 101 SER A CA 1
ATOM 822 C C . SER A 1 101 ? 23.596 5.469 -27.637 1.00 87.94 101 SER A C 1
ATOM 824 O O . SER A 1 101 ? 23.665 5.373 -28.858 1.00 87.94 101 SER A O 1
ATOM 826 N N . ALA A 1 102 ? 22.429 5.337 -26.994 1.00 86.06 102 ALA A N 1
ATOM 827 C CA . ALA A 1 102 ? 21.178 4.899 -27.624 1.00 86.06 102 ALA A CA 1
ATOM 828 C C . ALA A 1 102 ? 20.784 5.602 -28.947 1.00 86.06 102 ALA A C 1
ATOM 830 O O . ALA A 1 102 ? 20.306 4.901 -29.847 1.00 86.06 102 ALA A O 1
ATOM 831 N N . PRO A 1 103 ? 20.980 6.927 -29.132 1.00 83.19 103 PRO A N 1
ATOM 832 C CA . PRO A 1 103 ? 20.655 7.606 -30.390 1.00 83.19 103 PRO A CA 1
ATOM 833 C C . PRO A 1 103 ? 21.748 7.485 -31.471 1.00 83.19 103 PRO A C 1
ATOM 835 O O . PRO A 1 103 ? 21.590 8.024 -32.569 1.00 83.19 103 PRO A O 1
ATOM 838 N N . THR A 1 104 ? 22.876 6.826 -31.191 1.00 82.69 104 THR A N 1
ATOM 839 C CA . THR A 1 104 ? 24.003 6.696 -32.126 1.00 82.69 104 THR A CA 1
ATOM 840 C C . THR A 1 104 ? 23.936 5.384 -32.930 1.00 82.69 104 THR A C 1
ATOM 842 O O . THR A 1 104 ? 23.228 4.440 -32.558 1.00 82.69 104 THR A O 1
ATOM 845 N N . PRO A 1 105 ? 24.686 5.271 -34.047 1.00 82.69 105 PRO A N 1
ATOM 846 C CA . PRO A 1 105 ? 24.828 4.001 -34.763 1.00 82.69 105 PRO A CA 1
ATOM 847 C C . PRO A 1 105 ? 25.387 2.873 -33.884 1.00 82.69 105 PRO A C 1
ATOM 849 O O . PRO A 1 105 ? 25.029 1.713 -34.073 1.00 82.69 105 PRO A O 1
ATOM 852 N N . ASP A 1 106 ? 26.241 3.205 -32.913 1.00 84.12 106 ASP A N 1
ATOM 853 C CA . ASP A 1 106 ? 26.807 2.232 -31.978 1.00 84.12 106 ASP A CA 1
ATOM 854 C C . ASP A 1 106 ? 25.756 1.765 -30.972 1.00 84.12 106 ASP A C 1
ATOM 856 O O . ASP A 1 106 ? 25.640 0.565 -30.743 1.00 84.12 106 ASP A O 1
ATOM 860 N N . GLY A 1 107 ? 24.904 2.672 -30.479 1.00 87.50 107 GLY A N 1
ATOM 861 C CA . GLY A 1 107 ? 23.722 2.299 -29.704 1.00 87.50 107 GLY A CA 1
ATOM 862 C C . GLY A 1 107 ? 22.796 1.361 -30.474 1.00 87.50 107 GLY A C 1
ATOM 863 O O . GLY A 1 107 ? 22.321 0.373 -29.928 1.00 87.50 107 GLY A O 1
ATOM 864 N N . THR A 1 108 ? 22.594 1.586 -31.774 1.00 87.75 108 THR A N 1
ATOM 865 C CA . THR A 1 108 ? 21.785 0.663 -32.594 1.00 87.75 108 THR A CA 1
ATOM 866 C C . THR A 1 108 ? 22.387 -0.748 -32.610 1.00 87.75 108 THR A C 1
ATOM 868 O O . THR A 1 108 ? 21.667 -1.721 -32.409 1.00 87.75 108 THR A O 1
ATOM 871 N N . ARG A 1 109 ? 23.714 -0.871 -32.746 1.00 87.25 109 ARG A N 1
ATOM 872 C CA . ARG A 1 109 ? 24.413 -2.170 -32.702 1.00 87.25 109 ARG A CA 1
ATOM 873 C C . ARG A 1 109 ? 24.380 -2.820 -31.325 1.00 87.25 109 ARG A C 1
ATOM 875 O O . ARG A 1 109 ? 24.197 -4.031 -31.231 1.00 87.25 109 ARG A O 1
ATOM 882 N N . ILE A 1 110 ? 24.569 -2.032 -30.266 1.00 90.62 110 ILE A N 1
ATOM 883 C CA . ILE A 1 110 ? 24.472 -2.511 -28.883 1.00 90.62 110 ILE A CA 1
ATOM 884 C C . ILE A 1 110 ? 23.067 -3.059 -28.651 1.00 90.62 110 ILE A C 1
ATOM 886 O O . ILE A 1 110 ? 22.932 -4.199 -28.225 1.00 90.62 110 ILE A O 1
ATOM 890 N N . ARG A 1 111 ? 22.027 -2.306 -29.023 1.00 92.00 111 ARG A N 1
ATOM 891 C CA . ARG A 1 111 ? 20.630 -2.746 -28.951 1.00 92.00 111 ARG A CA 1
ATOM 892 C C . ARG A 1 111 ? 20.417 -4.054 -29.704 1.00 92.00 111 ARG A C 1
ATOM 894 O O . ARG A 1 111 ? 19.897 -4.993 -29.119 1.00 92.00 111 ARG A O 1
ATOM 901 N N . GLU A 1 112 ? 20.834 -4.145 -30.966 1.00 91.25 112 GLU A N 1
ATOM 902 C CA . GLU A 1 112 ? 20.707 -5.377 -31.757 1.00 91.25 112 GLU A CA 1
ATOM 903 C C . GLU A 1 112 ? 21.413 -6.559 -31.083 1.00 91.25 112 GLU A C 1
ATOM 905 O O . GLU A 1 112 ? 20.832 -7.637 -30.973 1.00 91.25 112 GLU A O 1
ATOM 910 N N . THR A 1 113 ? 22.616 -6.343 -30.548 1.00 90.94 113 THR A N 1
ATOM 911 C CA . THR A 1 113 ? 23.362 -7.366 -29.802 1.00 90.94 113 THR A CA 1
ATOM 912 C C . THR A 1 113 ? 22.580 -7.811 -28.567 1.00 90.94 113 THR A C 1
ATOM 914 O O . THR A 1 113 ? 22.317 -8.999 -28.397 1.00 90.94 113 THR A O 1
ATOM 917 N N . LEU A 1 114 ? 22.116 -6.874 -27.740 1.00 92.88 114 LEU A N 1
ATOM 918 C CA . LEU A 1 114 ? 21.325 -7.181 -26.549 1.00 92.88 114 LEU A CA 1
ATOM 919 C C . LEU A 1 114 ? 20.016 -7.904 -26.904 1.00 92.88 114 LEU A C 1
ATOM 921 O O . LEU A 1 114 ? 19.649 -8.856 -26.221 1.00 92.88 114 LEU A O 1
ATOM 925 N N . LEU A 1 115 ? 19.347 -7.520 -27.998 1.00 92.38 115 LEU A N 1
ATOM 926 C CA . LEU A 1 115 ? 18.141 -8.187 -28.496 1.00 92.38 115 LEU A CA 1
ATOM 927 C C . LEU A 1 115 ? 18.414 -9.628 -28.939 1.00 92.38 115 LEU A C 1
ATOM 929 O O . LEU A 1 115 ? 17.566 -10.492 -28.714 1.00 92.38 115 LEU A O 1
ATOM 933 N N . THR A 1 116 ? 19.576 -9.913 -29.536 1.00 91.50 116 THR A N 1
ATOM 934 C CA . THR A 1 116 ? 19.955 -11.299 -29.864 1.00 91.50 116 THR A CA 1
ATOM 935 C C . THR A 1 116 ? 20.188 -12.143 -28.613 1.00 91.50 116 THR A C 1
ATOM 937 O O . THR A 1 116 ? 19.759 -13.296 -28.571 1.00 91.50 116 THR A O 1
ATOM 940 N N . LEU A 1 117 ? 20.772 -11.556 -27.563 1.00 91.06 117 LEU A N 1
ATOM 941 C CA . LEU A 1 117 ? 21.038 -12.241 -26.295 1.00 91.06 117 LEU A CA 1
ATOM 942 C C . LEU A 1 117 ? 19.762 -12.604 -25.529 1.00 91.06 117 LEU A C 1
ATOM 944 O O . LEU A 1 117 ? 19.774 -13.549 -24.747 1.00 91.06 117 LEU A O 1
ATOM 948 N N . LEU A 1 118 ? 18.635 -11.931 -25.790 1.00 91.25 118 LEU A N 1
ATOM 949 C CA . LEU A 1 118 ? 17.345 -12.276 -25.178 1.00 91.25 118 LEU A CA 1
ATOM 950 C C . LEU A 1 118 ? 16.885 -13.708 -25.488 1.00 91.25 118 LEU A C 1
ATOM 952 O O . LEU A 1 118 ? 16.144 -14.289 -24.693 1.00 91.25 118 LEU A O 1
ATOM 956 N N . GLY A 1 119 ? 17.308 -14.261 -26.630 1.00 86.69 119 GLY A N 1
ATOM 957 C CA . GLY A 1 119 ? 17.040 -15.643 -27.042 1.00 86.69 119 GLY A CA 1
ATOM 958 C C . GLY A 1 119 ? 18.153 -16.634 -26.686 1.00 86.69 119 GLY A C 1
ATOM 959 O O . GLY A 1 119 ? 18.131 -17.757 -27.186 1.00 86.69 119 GLY A O 1
ATOM 960 N N . GLY A 1 120 ? 19.144 -16.216 -25.891 1.00 88.19 120 GLY A N 1
ATOM 961 C CA . GLY A 1 120 ? 20.246 -17.066 -25.445 1.00 88.19 120 GLY A CA 1
ATOM 962 C C . GLY A 1 120 ? 19.804 -18.188 -24.501 1.00 88.19 120 GLY A C 1
ATOM 963 O O . GLY A 1 120 ? 18.667 -18.227 -24.040 1.00 88.19 120 GLY A O 1
ATOM 964 N N . VAL A 1 121 ? 20.721 -19.114 -24.207 1.00 85.12 121 VAL A N 1
ATOM 965 C CA . VAL A 1 121 ? 20.473 -20.234 -23.276 1.00 85.12 121 VAL A CA 1
ATOM 966 C C . VAL A 1 121 ? 20.778 -19.837 -21.826 1.00 85.12 121 VAL A C 1
ATOM 968 O O . VAL A 1 121 ? 20.183 -20.381 -20.900 1.00 85.12 121 VAL A O 1
ATOM 971 N N . ASP A 1 122 ? 21.690 -18.884 -21.617 1.00 89.06 122 ASP A N 1
ATOM 972 C CA . ASP A 1 122 ? 22.097 -18.434 -20.286 1.00 89.06 122 ASP A CA 1
ATOM 973 C C . ASP A 1 122 ? 21.084 -17.434 -19.703 1.00 89.06 122 ASP A C 1
ATOM 975 O O . ASP A 1 122 ? 20.943 -16.303 -20.169 1.00 89.06 122 ASP A O 1
ATOM 979 N N . GLU A 1 123 ? 20.380 -17.852 -18.651 1.00 91.81 123 GLU A N 1
ATOM 980 C CA . GLU A 1 123 ? 19.411 -17.027 -17.929 1.00 91.81 123 GLU A CA 1
ATOM 981 C C . GLU A 1 123 ? 20.022 -15.724 -17.390 1.00 91.81 123 GLU A C 1
ATOM 983 O O . GLU A 1 123 ? 19.411 -14.660 -17.516 1.00 91.81 123 GLU A O 1
ATOM 988 N N . ALA A 1 124 ? 21.228 -15.779 -16.818 1.00 87.88 124 ALA A N 1
ATOM 989 C CA . ALA A 1 124 ? 21.859 -14.615 -16.203 1.00 87.88 124 ALA A CA 1
ATOM 990 C C . ALA A 1 124 ? 22.232 -13.569 -17.260 1.00 87.88 124 ALA A C 1
ATOM 992 O O . ALA A 1 124 ? 22.067 -12.364 -17.046 1.00 87.88 124 ALA A O 1
ATOM 993 N N . GLU A 1 125 ? 22.684 -14.032 -18.424 1.00 89.94 125 GLU A N 1
ATOM 994 C CA . GLU A 1 125 ? 22.987 -13.185 -19.574 1.00 89.94 125 GLU A CA 1
ATOM 995 C C . GLU A 1 125 ? 21.725 -12.522 -20.134 1.00 89.94 125 GLU A C 1
ATOM 997 O O . GLU A 1 125 ? 21.720 -11.312 -20.378 1.00 89.94 125 GLU A O 1
ATOM 1002 N N . ARG A 1 126 ? 20.622 -13.273 -20.242 1.00 93.31 126 ARG A N 1
ATOM 1003 C CA . ARG A 1 126 ? 19.317 -12.736 -20.656 1.00 93.31 126 ARG A CA 1
ATOM 1004 C C . ARG A 1 126 ? 18.818 -11.672 -19.691 1.00 93.31 126 ARG A C 1
ATOM 1006 O O . ARG A 1 126 ? 18.474 -10.577 -20.123 1.00 93.31 126 ARG A O 1
ATOM 1013 N N . VAL A 1 127 ? 18.819 -11.950 -18.387 1.00 90.50 127 VAL A N 1
ATOM 1014 C CA . VAL A 1 127 ? 18.400 -10.991 -17.348 1.00 90.50 127 VAL A CA 1
ATOM 1015 C C . VAL A 1 127 ? 19.240 -9.714 -17.409 1.00 90.50 127 VAL A C 1
ATOM 1017 O O . VAL A 1 127 ? 18.703 -8.600 -17.328 1.00 90.50 127 VAL A O 1
ATOM 1020 N N . ARG A 1 128 ? 20.555 -9.853 -17.613 1.00 90.38 128 ARG A N 1
ATOM 1021 C CA . ARG A 1 128 ? 21.466 -8.714 -17.761 1.00 90.38 128 ARG A CA 1
ATOM 1022 C C . ARG A 1 128 ? 21.162 -7.917 -19.029 1.00 90.38 128 ARG A C 1
ATOM 1024 O O . ARG A 1 128 ? 21.143 -6.687 -18.969 1.00 90.38 128 ARG A O 1
ATOM 1031 N N . ALA A 1 129 ? 20.890 -8.591 -20.147 1.00 93.00 129 ALA A N 1
ATOM 1032 C CA . ALA A 1 129 ? 20.531 -7.958 -21.414 1.00 93.00 129 ALA A CA 1
ATOM 1033 C C . ALA A 1 129 ? 19.204 -7.194 -21.320 1.00 93.00 129 ALA A C 1
ATOM 1035 O O . ALA A 1 129 ? 19.124 -6.050 -21.760 1.00 93.00 129 ALA A O 1
ATOM 1036 N N . ILE A 1 130 ? 18.194 -7.778 -20.674 1.00 93.31 130 ILE A N 1
ATOM 1037 C CA . ILE A 1 130 ? 16.899 -7.136 -20.413 1.00 93.31 130 ILE A CA 1
ATOM 1038 C C . ILE A 1 130 ? 17.075 -5.859 -19.590 1.00 93.31 130 ILE A C 1
ATOM 1040 O O . ILE A 1 130 ? 16.541 -4.811 -19.948 1.00 93.31 130 ILE A O 1
ATOM 1044 N N . SER A 1 131 ? 17.853 -5.932 -18.508 1.00 89.62 131 SER A N 1
ATOM 1045 C CA . SER A 1 131 ? 18.116 -4.776 -17.642 1.00 89.62 131 SER A CA 1
ATOM 1046 C C . SER A 1 131 ? 18.844 -3.661 -18.397 1.00 89.62 131 SER A C 1
ATOM 1048 O O . SER A 1 131 ? 18.491 -2.489 -18.267 1.00 89.62 131 SER A O 1
ATOM 1050 N N . ALA A 1 132 ? 19.828 -4.030 -19.225 1.00 91.19 132 ALA A N 1
ATOM 1051 C CA . ALA A 1 132 ? 20.554 -3.089 -20.066 1.00 91.19 132 ALA A CA 1
ATOM 1052 C C . ALA A 1 132 ? 19.635 -2.426 -21.106 1.00 91.19 132 ALA A C 1
ATOM 1054 O O . ALA A 1 132 ? 19.693 -1.210 -21.264 1.00 91.19 132 ALA A O 1
ATOM 1055 N N . LEU A 1 133 ? 18.752 -3.190 -21.763 1.00 92.00 133 LEU A N 1
ATOM 1056 C CA . LEU A 1 133 ? 17.762 -2.656 -22.708 1.00 92.00 133 LEU A CA 1
ATOM 1057 C C . LEU A 1 133 ? 16.771 -1.709 -22.026 1.00 92.00 133 LEU A C 1
ATOM 1059 O O . LEU A 1 133 ? 16.511 -0.636 -22.557 1.00 92.00 133 LEU A O 1
ATOM 1063 N N . GLY A 1 134 ? 16.260 -2.070 -20.845 1.00 87.75 134 GLY A N 1
ATOM 1064 C CA . GLY A 1 134 ? 15.340 -1.226 -20.077 1.00 87.75 134 GLY A CA 1
ATOM 1065 C C . GLY A 1 134 ? 15.927 0.148 -19.756 1.00 87.75 134 GLY A C 1
ATOM 1066 O O . GLY A 1 134 ? 15.274 1.162 -19.980 1.00 87.75 134 GLY A O 1
ATOM 1067 N N . GLN A 1 135 ? 17.187 0.193 -19.313 1.00 87.06 135 GLN A N 1
ATOM 1068 C CA . GLN A 1 135 ? 17.885 1.457 -19.050 1.00 87.06 135 GLN A CA 1
ATOM 1069 C C . GLN A 1 135 ? 18.229 2.210 -20.336 1.00 87.06 135 GLN A C 1
ATOM 1071 O O . GLN A 1 135 ? 18.086 3.429 -20.403 1.00 87.06 135 GLN A O 1
ATOM 1076 N N . MET A 1 136 ? 18.681 1.485 -21.360 1.00 88.12 136 MET A N 1
ATOM 1077 C CA . MET A 1 136 ? 19.094 2.066 -22.632 1.00 88.12 136 MET A CA 1
ATOM 1078 C C . MET A 1 136 ? 17.941 2.741 -23.373 1.00 88.12 136 MET A C 1
ATOM 1080 O O . MET A 1 136 ? 18.127 3.765 -24.024 1.00 88.12 136 MET A O 1
ATOM 1084 N N . GLU A 1 137 ? 16.750 2.165 -23.268 1.00 85.25 137 GLU A N 1
ATOM 1085 C CA . GLU A 1 137 ? 15.544 2.614 -23.953 1.00 85.25 137 GLU A CA 1
ATOM 1086 C C . GLU A 1 137 ? 14.529 3.275 -23.015 1.00 85.25 137 GLU A C 1
ATOM 1088 O O . GLU A 1 137 ? 13.377 3.480 -23.390 1.00 85.25 137 GLU A O 1
ATOM 1093 N N . ALA A 1 138 ? 14.964 3.682 -21.820 1.00 78.75 138 ALA A N 1
ATOM 1094 C CA . ALA A 1 138 ? 14.106 4.318 -20.824 1.00 78.75 138 ALA A CA 1
ATOM 1095 C C . ALA A 1 138 ? 13.409 5.592 -21.349 1.00 78.75 138 ALA A C 1
ATOM 1097 O O . ALA A 1 138 ? 12.247 5.844 -21.027 1.00 78.75 138 ALA A O 1
ATOM 1098 N N . ALA A 1 139 ? 14.126 6.385 -22.155 1.00 72.19 139 ALA A N 1
ATOM 1099 C CA . ALA A 1 139 ? 13.648 7.649 -22.722 1.00 72.19 139 ALA A CA 1
ATOM 1100 C C . ALA A 1 139 ? 13.060 7.516 -24.140 1.00 72.19 139 ALA A C 1
ATOM 1102 O O . ALA A 1 139 ? 12.355 8.400 -24.597 1.00 72.19 139 ALA A O 1
ATOM 1103 N N . ALA A 1 140 ? 13.360 6.443 -24.873 1.00 75.94 140 ALA A N 1
ATOM 1104 C CA . ALA A 1 140 ? 12.894 6.285 -26.253 1.00 75.94 140 ALA A CA 1
ATOM 1105 C C . ALA A 1 140 ? 12.814 4.797 -26.627 1.00 75.94 140 ALA A C 1
ATOM 1107 O O . ALA A 1 140 ? 13.709 4.284 -27.312 1.00 75.94 140 ALA A O 1
ATOM 1108 N N . PRO A 1 141 ? 11.774 4.086 -26.161 1.00 79.31 141 PRO A N 1
ATOM 1109 C CA . PRO A 1 141 ? 11.606 2.677 -26.463 1.00 79.31 141 PRO A CA 1
ATOM 1110 C C . PRO A 1 141 ? 11.267 2.450 -27.932 1.00 79.31 141 PRO A C 1
ATOM 1112 O O . PRO A 1 141 ? 10.417 3.120 -28.516 1.00 79.31 141 PRO A O 1
ATOM 1115 N N . THR A 1 142 ? 11.942 1.480 -28.538 1.00 81.94 142 THR A N 1
ATOM 1116 C CA . THR A 1 142 ? 11.684 1.058 -29.912 1.00 81.94 142 THR A CA 1
ATOM 1117 C C . THR A 1 142 ? 10.608 -0.031 -29.949 1.00 81.94 142 THR A C 1
ATOM 1119 O O . THR A 1 142 ? 10.607 -0.922 -29.091 1.00 81.94 142 THR A O 1
ATOM 1122 N N . PRO A 1 143 ? 9.738 -0.054 -30.979 1.00 77.19 143 PRO A N 1
ATOM 1123 C CA . PRO A 1 143 ? 8.720 -1.100 -31.132 1.00 77.19 143 PRO A CA 1
ATOM 1124 C C . PRO A 1 143 ? 9.297 -2.522 -31.110 1.00 77.19 143 PRO A C 1
ATOM 1126 O O . PRO A 1 143 ? 8.708 -3.451 -30.551 1.00 77.19 143 PRO A O 1
ATOM 1129 N N . GLY A 1 144 ? 10.496 -2.697 -31.682 1.00 82.88 144 GLY A N 1
ATOM 1130 C CA . GLY A 1 144 ? 11.209 -3.974 -31.699 1.00 82.88 144 GLY A CA 1
ATOM 1131 C C . GLY A 1 144 ? 11.589 -4.460 -30.299 1.00 82.88 144 GLY A C 1
ATOM 1132 O O . GLY A 1 144 ? 11.330 -5.618 -29.965 1.00 82.88 144 GLY A O 1
ATOM 1133 N N . THR A 1 145 ? 12.143 -3.581 -29.461 1.00 86.81 145 THR A N 1
ATOM 1134 C CA . THR A 1 145 ? 12.498 -3.908 -28.074 1.00 86.81 145 THR A CA 1
ATOM 1135 C C . THR A 1 145 ? 11.257 -4.180 -27.234 1.00 86.81 145 THR A C 1
ATOM 1137 O O . THR A 1 145 ? 11.209 -5.201 -26.551 1.00 86.81 145 THR A O 1
ATOM 1140 N N . LEU A 1 146 ? 10.213 -3.352 -27.350 1.00 80.31 146 LEU A N 1
ATOM 1141 C CA . LEU A 1 146 ? 8.941 -3.567 -26.651 1.00 80.31 146 LEU A CA 1
ATOM 1142 C C . LEU A 1 146 ? 8.321 -4.922 -26.994 1.00 80.31 146 LEU A C 1
ATOM 1144 O O . LEU A 1 146 ? 7.914 -5.663 -26.098 1.00 80.31 146 LEU A O 1
ATOM 1148 N N . THR A 1 147 ? 8.298 -5.278 -28.280 1.00 82.88 147 THR A N 1
ATOM 1149 C CA . THR A 1 147 ? 7.774 -6.569 -28.743 1.00 82.88 147 THR A CA 1
ATOM 1150 C C . THR A 1 147 ? 8.549 -7.724 -28.121 1.00 82.88 147 THR A C 1
ATOM 1152 O O . THR A 1 147 ? 7.948 -8.663 -27.601 1.00 82.88 147 THR A O 1
ATOM 1155 N N . ARG A 1 148 ? 9.885 -7.653 -28.129 1.00 87.88 148 ARG A N 1
ATOM 1156 C CA . ARG A 1 148 ? 10.733 -8.713 -27.572 1.00 87.88 148 ARG A CA 1
ATOM 1157 C C . ARG A 1 148 ? 10.583 -8.827 -26.060 1.00 87.88 148 ARG A C 1
ATOM 1159 O O . ARG A 1 148 ? 10.352 -9.931 -25.585 1.00 87.88 148 ARG A O 1
ATOM 1166 N N . LEU A 1 149 ? 10.628 -7.719 -25.322 1.00 87.88 149 LEU A N 1
ATOM 1167 C CA . LEU A 1 149 ? 10.423 -7.720 -23.870 1.00 87.88 149 LEU A CA 1
ATOM 1168 C C . LEU A 1 149 ? 9.020 -8.206 -23.482 1.00 87.88 149 LEU A C 1
ATOM 1170 O O . LEU A 1 149 ? 8.878 -8.919 -22.496 1.00 87.88 149 LEU A O 1
ATOM 1174 N N . SER A 1 150 ? 7.999 -7.895 -24.285 1.00 79.12 150 SER A N 1
ATOM 1175 C CA . SER A 1 150 ? 6.634 -8.391 -24.064 1.00 79.12 150 SER A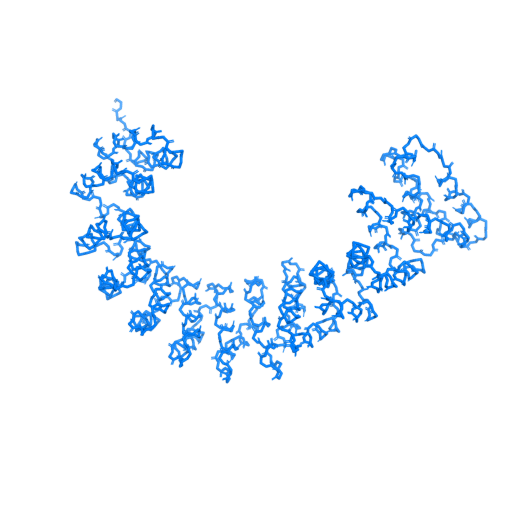 CA 1
ATOM 1176 C C . SER A 1 150 ? 6.550 -9.914 -24.153 1.00 79.12 150 SER A C 1
ATOM 1178 O O . SER A 1 150 ? 5.892 -10.534 -23.327 1.00 79.12 150 SER A O 1
ATOM 1180 N N . VAL A 1 151 ? 7.229 -10.529 -25.130 1.00 85.31 151 VAL A N 1
ATOM 1181 C CA . VAL A 1 151 ? 7.278 -11.999 -25.256 1.00 85.31 151 VAL A CA 1
ATOM 1182 C C . VAL A 1 151 ? 7.950 -12.630 -24.032 1.00 85.31 151 VAL A C 1
ATOM 1184 O O . VAL A 1 151 ? 7.546 -13.700 -23.591 1.00 85.31 151 VAL A O 1
ATOM 1187 N N . LEU A 1 152 ? 8.931 -11.952 -23.432 1.00 88.69 152 LEU A N 1
ATOM 1188 C CA . LEU A 1 152 ? 9.633 -12.444 -22.242 1.00 88.69 152 LEU A CA 1
ATOM 1189 C C . LEU A 1 152 ? 8.784 -12.450 -20.966 1.00 88.69 152 LEU A C 1
ATOM 1191 O O . LEU A 1 152 ? 9.192 -13.056 -19.979 1.00 88.69 152 LEU A O 1
ATOM 1195 N N . LEU A 1 153 ? 7.596 -11.841 -20.969 1.00 81.06 153 LEU A N 1
ATOM 1196 C CA . LEU A 1 153 ? 6.635 -11.998 -19.871 1.00 81.06 153 LEU A CA 1
ATOM 1197 C C . LEU A 1 153 ? 6.062 -13.423 -19.800 1.00 81.06 153 LEU A C 1
ATOM 1199 O O . LEU A 1 153 ? 5.546 -13.840 -18.765 1.00 81.06 153 LEU A O 1
ATOM 1203 N N . GLU A 1 154 ? 6.173 -14.186 -20.885 1.00 81.38 154 GLU A N 1
ATOM 1204 C CA . GLU A 1 154 ? 5.771 -15.594 -20.970 1.00 81.38 154 GLU A CA 1
ATOM 1205 C C . GLU A 1 154 ? 6.940 -16.565 -20.801 1.00 81.38 154 GLU A C 1
ATOM 1207 O O . GLU A 1 154 ? 6.758 -17.771 -20.945 1.00 81.38 154 GLU A O 1
ATOM 1212 N N . ASP A 1 155 ? 8.133 -16.060 -20.483 1.00 87.38 155 ASP A N 1
ATOM 1213 C CA . ASP A 1 155 ? 9.311 -16.904 -20.347 1.00 87.38 155 ASP A CA 1
ATOM 1214 C C . ASP A 1 155 ? 9.155 -17.945 -19.233 1.00 87.38 155 ASP A C 1
ATOM 1216 O O . ASP A 1 155 ? 8.509 -17.682 -18.217 1.00 87.38 155 ASP A O 1
ATOM 1220 N N . GLU A 1 156 ? 9.774 -19.116 -19.384 1.00 86.56 156 GLU A N 1
ATOM 1221 C CA . GLU A 1 156 ? 9.750 -20.164 -18.357 1.00 86.56 156 GLU A CA 1
ATOM 1222 C C . GLU A 1 156 ? 10.425 -19.695 -17.057 1.00 86.56 156 GLU A C 1
ATOM 1224 O O . GLU A 1 156 ? 9.940 -19.995 -15.958 1.00 86.56 156 GLU A O 1
ATOM 1229 N N . SER A 1 157 ? 11.480 -18.881 -17.167 1.00 86.62 157 SER A N 1
ATOM 1230 C CA . SER A 1 157 ? 12.211 -18.339 -16.023 1.00 86.62 157 SER A CA 1
ATOM 1231 C C . SER A 1 157 ? 11.466 -17.191 -15.345 1.00 86.62 157 SER A C 1
ATOM 1233 O O . SER A 1 157 ? 11.120 -16.176 -15.951 1.00 86.62 157 SER A O 1
ATOM 1235 N N . GLU A 1 158 ? 11.284 -17.302 -14.029 1.00 82.12 158 GLU A N 1
ATOM 1236 C CA . GLU A 1 158 ? 10.730 -16.216 -13.218 1.00 82.12 158 GLU A CA 1
ATOM 1237 C C . GLU A 1 158 ? 11.633 -14.980 -13.184 1.00 82.12 158 GLU A C 1
ATOM 1239 O O . GLU A 1 158 ? 11.127 -13.856 -13.234 1.00 82.12 158 GLU A O 1
ATOM 1244 N N . TYR A 1 159 ? 12.954 -15.173 -13.163 1.00 84.25 159 TYR A N 1
ATOM 1245 C CA . TYR A 1 159 ? 13.921 -14.078 -13.157 1.00 84.25 159 TYR A CA 1
ATOM 1246 C C . TYR A 1 159 ? 13.851 -13.263 -14.447 1.00 84.25 159 TYR A C 1
ATOM 1248 O O . TYR A 1 159 ? 13.854 -12.032 -14.403 1.00 84.25 159 TYR A O 1
ATOM 1256 N N . VAL A 1 160 ? 13.719 -13.941 -15.588 1.00 89.81 160 VAL A N 1
ATOM 1257 C CA . VAL A 1 160 ? 13.577 -13.303 -16.904 1.00 89.81 160 VAL A CA 1
ATOM 1258 C C . VAL A 1 160 ? 12.270 -12.531 -16.996 1.00 89.81 160 VAL A C 1
ATOM 1260 O O . VAL A 1 160 ? 12.281 -11.361 -17.386 1.00 89.81 160 VAL A O 1
ATOM 1263 N N . ARG A 1 161 ? 11.159 -13.135 -16.562 1.00 84.88 161 ARG A N 1
ATOM 1264 C CA . ARG A 1 161 ? 9.862 -12.453 -16.515 1.00 84.88 161 ARG A CA 1
ATOM 1265 C C . ARG A 1 161 ? 9.914 -11.196 -15.646 1.00 84.88 161 ARG A C 1
ATOM 1267 O O . ARG A 1 161 ? 9.478 -10.127 -16.068 1.00 84.88 161 ARG A O 1
ATOM 1274 N N . HIS A 1 162 ? 10.478 -11.299 -14.441 1.00 79.12 162 HIS A N 1
ATOM 1275 C CA . HIS A 1 162 ? 10.615 -10.161 -13.534 1.00 79.12 162 HIS A CA 1
ATOM 1276 C C . HIS A 1 162 ? 11.495 -9.056 -14.134 1.00 79.12 162 HIS A C 1
ATOM 1278 O O . HIS A 1 162 ? 11.139 -7.878 -14.071 1.00 79.12 162 HIS A O 1
ATOM 1284 N N . ALA A 1 163 ? 12.622 -9.423 -14.751 1.00 86.38 163 ALA A N 1
ATOM 1285 C CA . ALA A 1 163 ? 13.493 -8.473 -15.432 1.00 86.38 163 ALA A CA 1
ATOM 1286 C C . ALA A 1 163 ? 12.758 -7.756 -16.572 1.00 86.38 163 ALA A C 1
ATOM 1288 O O . ALA A 1 163 ? 12.889 -6.541 -16.702 1.00 86.38 163 ALA A O 1
ATOM 1289 N N . ALA A 1 164 ? 11.948 -8.473 -17.359 1.00 88.06 164 ALA A N 1
ATOM 1290 C CA . ALA A 1 164 ? 11.178 -7.892 -18.456 1.00 88.06 164 ALA A CA 1
ATOM 1291 C C . ALA A 1 164 ? 10.133 -6.888 -17.950 1.00 88.06 164 ALA A C 1
ATOM 1293 O O . ALA A 1 164 ? 10.042 -5.785 -18.486 1.00 88.06 164 ALA A O 1
ATOM 1294 N N . VAL A 1 165 ? 9.419 -7.209 -16.864 1.00 81.81 165 VAL A N 1
ATOM 1295 C CA . VAL A 1 165 ? 8.503 -6.267 -16.192 1.00 81.81 165 VAL A CA 1
ATOM 1296 C C . VAL A 1 165 ? 9.229 -5.016 -15.730 1.00 81.81 165 VAL A C 1
ATOM 1298 O O . VAL A 1 165 ? 8.745 -3.910 -15.951 1.00 81.81 165 VAL A O 1
ATOM 1301 N N . TYR A 1 166 ? 10.378 -5.187 -15.079 1.00 80.56 166 TYR A N 1
ATOM 1302 C CA . TYR A 1 166 ? 11.159 -4.070 -14.566 1.00 80.56 166 TYR A CA 1
ATOM 1303 C C . TYR A 1 166 ? 11.686 -3.183 -15.701 1.00 80.56 166 TYR A C 1
ATOM 1305 O O . TYR A 1 166 ? 11.572 -1.963 -15.629 1.00 80.56 166 TYR A O 1
ATOM 1313 N N . ALA A 1 167 ? 12.191 -3.787 -16.780 1.00 86.50 167 ALA A N 1
ATOM 1314 C CA . ALA A 1 167 ? 12.653 -3.070 -17.963 1.00 86.50 167 ALA A CA 1
ATOM 1315 C C . ALA A 1 167 ? 11.522 -2.281 -18.636 1.00 86.50 167 ALA A C 1
ATOM 1317 O O . ALA A 1 167 ? 11.717 -1.113 -18.955 1.00 86.50 167 ALA A O 1
ATOM 1318 N N . LEU A 1 168 ? 10.333 -2.877 -18.789 1.00 82.31 168 LEU A N 1
ATOM 1319 C CA . LEU A 1 168 ? 9.144 -2.184 -19.300 1.00 82.31 168 LEU A CA 1
ATOM 1320 C C . LEU A 1 168 ? 8.691 -1.060 -18.353 1.00 82.31 168 LEU A C 1
ATOM 1322 O O . LEU A 1 168 ? 8.325 0.021 -18.805 1.00 82.31 168 LEU A O 1
ATOM 1326 N N . GLY A 1 169 ? 8.766 -1.283 -17.039 1.00 75.81 169 GLY A N 1
ATOM 1327 C CA . GLY A 1 169 ? 8.432 -0.291 -16.016 1.00 75.81 169 GLY A CA 1
ATOM 1328 C C . GLY A 1 169 ? 9.353 0.935 -16.014 1.00 75.81 169 GLY A C 1
ATOM 1329 O O . GLY A 1 169 ? 8.891 2.041 -15.738 1.00 75.81 169 GLY A O 1
ATOM 1330 N N . GLN A 1 170 ? 10.633 0.756 -16.356 1.00 77.00 170 GLN A N 1
ATOM 1331 C CA . GLN A 1 170 ? 11.624 1.832 -16.483 1.00 77.00 170 GLN A CA 1
ATOM 1332 C C . GLN A 1 170 ? 11.503 2.655 -17.772 1.00 77.00 170 GLN A C 1
ATOM 1334 O O . GLN A 1 170 ? 12.242 3.621 -17.955 1.00 77.00 170 GLN A O 1
ATOM 1339 N N . MET A 1 171 ? 10.601 2.311 -18.688 1.00 78.94 171 MET A N 1
ATOM 1340 C CA . MET A 1 171 ? 10.390 3.093 -19.906 1.00 78.94 171 MET A CA 1
ATOM 1341 C C . MET A 1 171 ? 9.506 4.309 -19.584 1.00 78.94 171 MET A C 1
ATOM 1343 O O . MET A 1 171 ? 8.303 4.335 -19.839 1.00 78.94 171 MET A O 1
ATOM 1347 N N . HIS A 1 172 ? 10.117 5.314 -18.942 1.00 63.00 172 HIS A N 1
ATOM 1348 C CA . HIS A 1 172 ? 9.465 6.508 -18.390 1.00 63.00 172 HIS A CA 1
ATOM 1349 C C . HIS A 1 172 ? 8.977 7.508 -19.439 1.00 63.00 172 HIS A C 1
ATOM 1351 O O . HIS A 1 172 ? 8.233 8.407 -19.063 1.00 63.00 172 HIS A O 1
ATOM 1357 N N . GLU A 1 173 ? 9.366 7.381 -20.708 1.00 62.31 173 GLU A N 1
ATOM 1358 C CA . GLU A 1 173 ? 8.796 8.107 -21.859 1.00 62.31 173 GLU A CA 1
ATOM 1359 C C . GLU A 1 173 ? 8.052 7.143 -22.792 1.00 62.31 173 GLU A C 1
ATOM 1361 O O . GLU A 1 173 ? 8.088 7.241 -24.015 1.00 62.31 173 GLU A O 1
ATOM 1366 N N . ALA A 1 174 ? 7.379 6.158 -22.200 1.00 58.47 174 ALA A N 1
ATOM 1367 C CA . ALA A 1 174 ? 6.510 5.257 -22.930 1.00 58.47 174 ALA A CA 1
ATOM 1368 C C . ALA A 1 174 ? 5.498 6.011 -23.800 1.00 58.47 174 ALA A C 1
ATOM 1370 O O . ALA A 1 174 ? 4.769 6.887 -23.322 1.00 58.47 174 ALA A O 1
ATOM 1371 N N . THR A 1 175 ? 5.465 5.623 -25.070 1.00 62.47 175 THR A N 1
ATOM 1372 C CA . THR A 1 175 ? 4.502 6.071 -26.071 1.00 62.47 175 THR A CA 1
ATOM 1373 C C . THR A 1 175 ? 3.136 5.425 -25.812 1.00 62.47 175 THR A C 1
ATOM 1375 O O . THR A 1 175 ? 3.019 4.462 -25.047 1.00 62.47 175 THR A O 1
ATOM 1378 N N . SER A 1 176 ? 2.086 5.924 -26.475 1.00 66.00 176 SER A N 1
ATOM 1379 C CA . SER A 1 176 ? 0.765 5.273 -26.486 1.00 66.00 176 SER A CA 1
ATOM 1380 C C . SER A 1 176 ? 0.860 3.792 -26.873 1.00 66.00 176 SER A C 1
ATOM 1382 O O . SER A 1 176 ? 0.177 2.961 -26.287 1.00 66.00 176 SER A O 1
ATOM 1384 N N . GLU A 1 177 ? 1.789 3.454 -27.768 1.00 68.56 177 GLU A N 1
ATOM 1385 C CA . GLU A 1 177 ? 2.082 2.087 -28.206 1.00 68.56 177 GLU A CA 1
ATOM 1386 C C . GLU A 1 177 ? 2.536 1.170 -27.054 1.00 68.56 177 GLU A C 1
ATOM 1388 O O . GLU A 1 177 ? 2.087 0.028 -26.960 1.00 68.56 177 GLU A O 1
ATOM 1393 N N . THR A 1 178 ? 3.371 1.652 -26.124 1.00 71.50 178 THR A N 1
ATOM 1394 C CA . THR A 1 178 ? 3.769 0.865 -24.942 1.00 71.50 178 THR A CA 1
ATOM 1395 C C . THR A 1 178 ? 2.570 0.567 -24.040 1.00 71.50 178 THR A C 1
ATOM 1397 O O . THR A 1 178 ? 2.449 -0.545 -23.523 1.00 71.50 178 THR A O 1
ATOM 1400 N N . LEU A 1 179 ? 1.680 1.547 -23.842 1.00 72.94 179 LEU A N 1
ATOM 1401 C CA . LEU A 1 179 ? 0.480 1.373 -23.020 1.00 72.94 179 LEU A CA 1
ATOM 1402 C C . LEU A 1 179 ? -0.530 0.437 -23.685 1.00 72.94 179 LEU A C 1
ATOM 1404 O O . LEU A 1 179 ? -1.060 -0.438 -23.007 1.00 72.94 179 LEU A O 1
ATOM 1408 N N . GLU A 1 180 ? -0.751 0.571 -24.994 1.00 73.62 180 GLU A N 1
ATOM 1409 C CA . GLU A 1 180 ? -1.583 -0.345 -25.784 1.00 73.62 180 GLU A CA 1
ATOM 1410 C C . GLU A 1 180 ? -1.046 -1.772 -25.698 1.00 73.62 180 GLU A C 1
ATOM 1412 O O . GLU A 1 180 ? -1.796 -2.707 -25.420 1.00 73.62 180 GLU A O 1
ATOM 1417 N N . ARG A 1 181 ? 0.272 -1.951 -25.826 1.00 76.31 181 ARG A N 1
ATOM 1418 C CA . ARG A 1 181 ? 0.882 -3.275 -25.727 1.00 76.31 181 ARG A CA 1
ATOM 1419 C C . ARG A 1 181 ? 0.731 -3.889 -24.337 1.00 76.31 181 ARG A C 1
ATOM 1421 O O . ARG A 1 181 ? 0.428 -5.075 -24.214 1.00 76.31 181 ARG A O 1
ATOM 1428 N N . LEU A 1 182 ? 0.923 -3.105 -23.279 1.00 78.00 182 LEU A N 1
ATOM 1429 C CA . LEU A 1 182 ? 0.676 -3.573 -21.914 1.00 78.00 182 LEU A CA 1
ATOM 1430 C C . LEU A 1 182 ? -0.812 -3.864 -21.675 1.00 78.00 182 LEU A C 1
ATOM 1432 O O . LEU A 1 182 ? -1.124 -4.843 -21.000 1.00 78.00 182 LEU A O 1
ATOM 1436 N N . ALA A 1 183 ? -1.723 -3.093 -22.274 1.00 75.81 183 ALA A N 1
ATOM 1437 C CA . ALA A 1 183 ? -3.158 -3.366 -22.244 1.00 75.81 183 ALA A CA 1
ATOM 1438 C C . ALA A 1 183 ? -3.514 -4.681 -22.962 1.00 75.81 183 ALA A C 1
ATOM 1440 O O . ALA A 1 183 ? -4.305 -5.466 -22.446 1.00 75.81 183 ALA A O 1
ATOM 1441 N N . GLU A 1 184 ? -2.882 -5.002 -24.093 1.00 78.44 184 GLU A N 1
ATOM 1442 C CA . GLU A 1 184 ? -3.032 -6.317 -24.734 1.00 78.44 184 GLU A CA 1
ATOM 1443 C C . GLU A 1 184 ? -2.566 -7.456 -23.816 1.00 78.44 184 GLU A C 1
ATOM 1445 O O . GLU A 1 184 ? -3.221 -8.495 -23.717 1.00 78.44 184 GLU A O 1
ATOM 1450 N N . LEU A 1 185 ? -1.457 -7.261 -23.097 1.00 80.38 185 LEU A N 1
ATOM 1451 C CA . LEU A 1 185 ? -0.922 -8.251 -22.158 1.00 80.38 185 LEU A CA 1
ATOM 1452 C C . LEU A 1 185 ? -1.811 -8.438 -20.919 1.00 80.38 185 LEU A C 1
ATOM 1454 O O . LEU A 1 185 ? -1.841 -9.526 -20.338 1.00 80.38 185 LEU A O 1
ATOM 1458 N N . LEU A 1 186 ? -2.599 -7.428 -20.544 1.00 78.75 186 LEU A N 1
ATOM 1459 C CA . LEU A 1 186 ? -3.650 -7.564 -19.532 1.00 78.75 186 LEU A CA 1
ATOM 1460 C C . LEU A 1 186 ? -4.786 -8.500 -19.975 1.00 78.75 186 LEU A C 1
ATOM 1462 O O . LEU A 1 186 ? -5.430 -9.107 -19.120 1.00 78.75 186 LEU A O 1
ATOM 1466 N N . ARG A 1 187 ? -4.985 -8.696 -21.285 1.00 77.56 187 ARG A N 1
ATOM 1467 C CA . ARG A 1 187 ? -5.942 -9.666 -21.854 1.00 77.56 187 ARG A CA 1
ATOM 1468 C C . ARG A 1 187 ? -5.340 -11.059 -22.048 1.00 77.56 187 ARG A C 1
ATOM 1470 O O . ARG A 1 187 ? -5.991 -11.966 -22.571 1.00 77.56 187 ARG A O 1
ATOM 1477 N N . HIS A 1 188 ? -4.082 -11.259 -21.655 1.00 77.31 188 HIS A N 1
ATOM 1478 C CA . HIS A 1 188 ? -3.394 -12.512 -21.916 1.00 77.31 188 HIS A CA 1
ATOM 1479 C C . HIS A 1 188 ? -4.028 -13.691 -21.156 1.00 77.31 188 HIS A C 1
ATOM 1481 O O . HIS A 1 188 ? -4.505 -13.554 -20.025 1.00 77.31 188 HIS A O 1
ATOM 1487 N N . LYS A 1 189 ? -4.006 -14.894 -21.748 1.00 73.12 189 LYS A N 1
ATOM 1488 C CA . LYS A 1 189 ? -4.614 -16.101 -21.151 1.00 73.12 189 LYS A CA 1
ATOM 1489 C C . LYS A 1 189 ? -3.937 -16.498 -19.835 1.00 73.12 189 LYS A C 1
ATOM 1491 O O . LYS A 1 189 ? -4.613 -16.925 -18.896 1.00 73.12 189 LYS A O 1
ATOM 1496 N N . SER A 1 190 ? -2.618 -16.317 -19.744 1.00 70.75 190 SER A N 1
ATOM 1497 C CA . SER A 1 190 ? -1.840 -16.606 -18.534 1.00 70.75 190 SER A CA 1
ATOM 1498 C C . SER A 1 190 ? -2.047 -15.532 -17.466 1.00 70.75 190 SER A C 1
ATOM 1500 O O . SER A 1 190 ? -1.757 -14.358 -17.686 1.00 70.75 190 SER A O 1
ATOM 1502 N N . GLY A 1 191 ? -2.492 -15.942 -16.273 1.00 66.06 191 GLY A N 1
ATOM 1503 C CA . GLY A 1 191 ? -2.654 -15.036 -15.131 1.00 66.06 191 GLY A CA 1
ATOM 1504 C C . GLY A 1 191 ? -1.350 -14.390 -14.658 1.00 66.06 191 GLY A C 1
ATOM 1505 O O . GLY A 1 191 ? -1.382 -13.252 -14.194 1.00 66.06 191 GLY A O 1
ATOM 1506 N N . GLY A 1 192 ? -0.212 -15.074 -14.835 1.00 67.00 192 GLY A N 1
ATOM 1507 C CA . GLY A 1 192 ? 1.108 -14.525 -14.518 1.00 67.00 192 GLY A CA 1
ATOM 1508 C C . GLY A 1 192 ? 1.455 -13.325 -15.398 1.00 67.00 192 GLY A C 1
ATOM 1509 O O . GLY A 1 192 ? 1.827 -12.279 -14.876 1.00 67.00 192 GLY A O 1
ATOM 1510 N N . VAL A 1 193 ? 1.227 -13.439 -16.710 1.00 72.38 193 VAL A N 1
ATOM 1511 C CA . VAL A 1 193 ? 1.464 -12.354 -17.681 1.00 72.38 193 VAL A CA 1
ATOM 1512 C C . VAL A 1 193 ? 0.579 -11.150 -17.384 1.00 72.38 193 VAL A C 1
ATOM 1514 O O . VAL A 1 193 ? 1.070 -10.026 -17.357 1.00 72.38 193 VAL A O 1
ATOM 1517 N N . ARG A 1 194 ? -0.704 -11.377 -17.065 1.00 74.06 194 ARG A N 1
ATOM 1518 C CA . ARG A 1 194 ? -1.616 -10.288 -16.677 1.00 74.06 194 ARG A CA 1
ATOM 1519 C C . ARG A 1 194 ? -1.112 -9.535 -15.447 1.00 74.06 194 ARG A C 1
ATOM 1521 O O . ARG A 1 194 ? -1.047 -8.312 -15.457 1.00 74.06 194 ARG A O 1
ATOM 1528 N N . SER A 1 195 ? -0.708 -10.259 -14.401 1.00 69.25 195 SER A N 1
ATOM 1529 C CA . SER A 1 195 ? -0.176 -9.653 -13.171 1.00 69.25 195 SER A CA 1
ATOM 1530 C C . SER A 1 195 ? 1.131 -8.887 -13.411 1.00 69.25 195 SER A C 1
ATOM 1532 O O . SER A 1 195 ? 1.375 -7.842 -12.808 1.00 69.25 195 SER A O 1
ATOM 1534 N N . GLN A 1 196 ? 1.964 -9.381 -14.320 1.00 76.19 196 GLN A N 1
ATOM 1535 C CA . GLN A 1 196 ? 3.215 -8.747 -14.713 1.00 76.19 196 GLN A CA 1
ATOM 1536 C C . GLN A 1 196 ? 2.998 -7.468 -15.520 1.00 76.19 196 GLN A C 1
ATOM 1538 O O . GLN A 1 196 ? 3.600 -6.444 -15.198 1.00 76.19 196 GLN A O 1
ATOM 1543 N N . ALA A 1 197 ? 2.084 -7.492 -16.490 1.00 78.25 197 ALA A N 1
ATOM 1544 C CA . ALA A 1 197 ? 1.671 -6.308 -17.234 1.00 78.25 197 ALA A CA 1
ATOM 1545 C C . ALA A 1 197 ? 1.061 -5.248 -16.304 1.00 78.25 197 ALA A C 1
ATOM 1547 O O . ALA A 1 197 ? 1.445 -4.083 -16.371 1.00 78.25 197 ALA A O 1
ATOM 1548 N N . ALA A 1 198 ? 0.220 -5.657 -15.349 1.00 75.19 198 ALA A N 1
ATOM 1549 C CA . ALA A 1 198 ? -0.294 -4.776 -14.300 1.00 75.19 198 ALA A CA 1
ATOM 1550 C C . ALA A 1 198 ? 0.822 -4.126 -13.478 1.00 75.19 198 ALA A C 1
ATOM 1552 O O . ALA A 1 198 ? 0.813 -2.929 -13.194 1.00 75.19 198 ALA A O 1
ATOM 1553 N N . SER A 1 199 ? 1.819 -4.927 -13.094 1.00 77.38 199 SER A N 1
ATOM 1554 C CA . SER A 1 199 ? 2.955 -4.444 -12.323 1.00 77.38 199 SER A CA 1
ATOM 1555 C C . SER A 1 199 ? 3.802 -3.451 -13.114 1.00 77.38 199 SER A C 1
ATOM 1557 O O . SER A 1 199 ? 4.220 -2.448 -12.536 1.00 77.38 199 SER A O 1
ATOM 1559 N N . ALA A 1 200 ? 4.013 -3.695 -14.411 1.00 79.19 200 ALA A N 1
ATOM 1560 C CA . ALA A 1 200 ? 4.689 -2.761 -15.305 1.00 79.19 200 ALA A CA 1
ATOM 1561 C C . ALA A 1 200 ? 3.905 -1.444 -15.404 1.00 79.19 200 ALA A C 1
ATOM 1563 O O . ALA A 1 200 ? 4.467 -0.393 -15.108 1.00 79.19 200 ALA A O 1
ATOM 1564 N N . LEU A 1 201 ? 2.595 -1.499 -15.678 1.00 77.50 201 LEU A N 1
ATOM 1565 C CA . LEU A 1 201 ? 1.730 -0.314 -15.735 1.00 77.50 201 LEU A CA 1
ATOM 1566 C C . LEU A 1 201 ? 1.802 0.505 -14.445 1.00 77.50 201 LEU A C 1
ATOM 1568 O O . LEU A 1 201 ? 2.047 1.706 -14.484 1.00 77.50 201 LEU A O 1
ATOM 1572 N N . ARG A 1 202 ? 1.690 -0.157 -13.292 1.00 76.44 202 ARG A N 1
ATOM 1573 C CA . ARG A 1 202 ? 1.823 0.482 -11.980 1.00 76.44 202 ARG A CA 1
ATOM 1574 C C . ARG A 1 202 ? 3.186 1.143 -11.779 1.00 76.44 202 ARG A C 1
ATOM 1576 O O . ARG A 1 202 ? 3.252 2.199 -11.159 1.00 76.44 202 ARG A O 1
ATOM 1583 N N . GLN A 1 203 ? 4.279 0.525 -12.231 1.00 76.69 203 GLN A N 1
ATOM 1584 C CA . GLN A 1 203 ? 5.613 1.129 -12.140 1.00 76.69 203 GLN A CA 1
ATOM 1585 C C . GLN A 1 203 ? 5.715 2.378 -13.020 1.00 76.69 203 GLN A C 1
ATOM 1587 O O . GLN A 1 203 ? 6.238 3.390 -12.561 1.00 76.69 203 GLN A O 1
ATOM 1592 N N . MET A 1 204 ? 5.127 2.343 -14.216 1.00 72.50 204 MET A N 1
ATOM 1593 C CA . MET A 1 204 ? 5.113 3.474 -15.149 1.00 72.50 204 MET A CA 1
ATOM 1594 C C . MET A 1 204 ? 4.284 4.666 -14.657 1.00 72.50 204 MET A C 1
ATOM 1596 O O . MET A 1 204 ? 4.507 5.792 -15.109 1.00 72.50 204 MET A O 1
ATOM 1600 N N . THR A 1 205 ? 3.329 4.424 -13.755 1.00 67.31 205 THR A N 1
ATOM 1601 C CA . THR A 1 205 ? 2.419 5.428 -13.183 1.00 67.31 205 THR A CA 1
ATOM 1602 C C . THR A 1 205 ? 2.807 5.876 -11.771 1.00 67.31 205 THR A C 1
ATOM 1604 O O . THR A 1 205 ? 2.078 6.658 -11.161 1.00 67.31 205 THR A O 1
ATOM 1607 N N . ARG A 1 206 ? 3.931 5.398 -11.214 1.00 68.25 206 ARG A N 1
ATOM 1608 C CA . ARG A 1 206 ? 4.443 5.870 -9.914 1.00 68.25 206 ARG A CA 1
ATOM 1609 C C . ARG A 1 206 ? 4.905 7.334 -9.983 1.00 68.25 206 ARG A C 1
ATOM 1611 O O . ARG A 1 206 ? 5.098 7.898 -11.057 1.00 68.25 206 ARG A O 1
ATOM 1618 N N . ALA A 1 207 ? 5.037 7.946 -8.802 1.00 50.28 207 ALA A N 1
ATOM 1619 C CA . ALA A 1 207 ? 5.303 9.371 -8.592 1.00 50.28 207 ALA A CA 1
ATOM 1620 C C . ALA A 1 207 ? 6.343 9.953 -9.570 1.00 50.28 207 ALA A C 1
ATOM 1622 O O . ALA A 1 207 ? 7.479 9.488 -9.619 1.00 50.28 207 ALA A O 1
ATOM 1623 N N . GLY A 1 208 ? 5.933 10.977 -10.326 1.00 57.59 208 GLY A N 1
ATOM 1624 C CA . GLY A 1 208 ? 6.730 11.602 -11.389 1.00 57.59 208 GLY A CA 1
ATOM 1625 C C . GLY A 1 208 ? 6.258 11.278 -12.811 1.00 57.59 208 GLY A C 1
ATOM 1626 O O . GLY A 1 208 ? 6.763 11.880 -13.754 1.00 57.59 208 GLY A O 1
ATOM 1627 N N . ALA A 1 209 ? 5.282 10.377 -12.982 1.00 63.69 209 ALA A N 1
ATOM 1628 C CA . ALA A 1 209 ? 4.647 10.148 -14.277 1.00 63.69 209 ALA A CA 1
ATOM 1629 C C . ALA A 1 209 ? 3.968 11.433 -14.806 1.00 63.69 209 ALA A C 1
ATOM 1631 O O . ALA A 1 209 ? 3.276 12.111 -14.039 1.00 63.69 209 ALA A O 1
ATOM 1632 N N . PRO A 1 210 ? 4.137 11.768 -16.099 1.00 66.81 210 PRO A N 1
ATOM 1633 C CA . PRO A 1 210 ? 3.496 12.933 -16.694 1.00 66.81 210 PRO A CA 1
ATOM 1634 C C . PRO A 1 210 ? 1.962 12.777 -16.664 1.00 66.81 210 PRO A C 1
ATOM 1636 O O . PRO A 1 210 ? 1.470 11.656 -16.853 1.00 66.81 210 PRO A O 1
ATOM 1639 N N . PRO A 1 211 ? 1.188 13.857 -16.434 1.00 70.00 211 PRO A N 1
ATOM 1640 C CA . PRO A 1 211 ? -0.276 13.805 -16.382 1.00 70.00 211 PRO A CA 1
ATOM 1641 C C . PRO A 1 211 ? -0.912 13.125 -17.599 1.00 70.00 211 PRO A C 1
ATOM 1643 O O . PRO A 1 211 ? -1.871 12.370 -17.454 1.00 70.00 211 PRO A O 1
ATOM 1646 N N . GLU A 1 212 ? -0.329 13.308 -18.784 1.00 74.06 212 GLU A N 1
ATOM 1647 C CA . GLU A 1 212 ? -0.782 12.709 -20.039 1.00 74.06 212 GLU A CA 1
ATOM 1648 C C . GLU A 1 212 ? -0.803 11.175 -19.971 1.00 74.06 212 GLU A C 1
ATOM 1650 O O . GLU A 1 212 ? -1.712 10.543 -20.510 1.00 74.06 212 GLU A O 1
ATOM 1655 N N . ARG A 1 213 ? 0.152 10.560 -19.259 1.00 74.88 213 ARG A N 1
ATOM 1656 C CA . ARG A 1 213 ? 0.195 9.103 -19.062 1.00 74.88 213 ARG A CA 1
ATOM 1657 C C . ARG A 1 213 ? -0.938 8.624 -18.168 1.00 74.88 213 ARG A C 1
ATOM 1659 O O . ARG A 1 213 ? -1.506 7.565 -18.426 1.00 74.88 213 ARG A O 1
ATOM 1666 N N . LEU A 1 214 ? -1.266 9.383 -17.124 1.00 75.00 214 LEU A N 1
ATOM 1667 C CA . LEU A 1 214 ? -2.394 9.055 -16.254 1.00 75.00 214 LEU A CA 1
ATOM 1668 C C . LEU A 1 214 ? -3.711 9.141 -17.029 1.00 75.00 214 LEU A C 1
ATOM 1670 O O . LEU A 1 214 ? -4.532 8.240 -16.892 1.00 75.00 214 LEU A O 1
ATOM 1674 N N . THR A 1 215 ? -3.878 10.141 -17.900 1.00 78.00 215 THR A N 1
ATOM 1675 C CA . THR A 1 215 ? -5.044 10.239 -18.795 1.00 78.00 215 THR A CA 1
ATOM 1676 C C . THR A 1 215 ? -5.110 9.066 -19.774 1.00 78.00 215 THR A C 1
ATOM 1678 O O . THR A 1 215 ? -6.161 8.445 -19.925 1.00 78.00 215 THR A O 1
ATOM 1681 N N . GLN A 1 216 ? -3.991 8.712 -20.416 1.00 77.00 216 GLN A N 1
ATOM 1682 C CA . GLN A 1 216 ? -3.939 7.569 -21.333 1.00 77.00 216 GLN A CA 1
ATOM 1683 C C . GLN A 1 216 ? -4.291 6.257 -20.628 1.00 77.00 216 GLN A C 1
ATOM 1685 O O . GLN A 1 216 ? -5.085 5.478 -21.147 1.00 77.00 216 GLN A O 1
ATOM 1690 N N . LEU A 1 217 ? -3.766 6.030 -19.423 1.00 79.62 217 LEU A N 1
ATOM 1691 C CA . LEU A 1 217 ? -4.109 4.846 -18.645 1.00 79.62 217 LEU A CA 1
ATOM 1692 C C . LEU A 1 217 ? -5.571 4.876 -18.182 1.00 79.62 217 LEU A C 1
ATOM 1694 O O . LEU A 1 217 ? -6.254 3.860 -18.248 1.00 79.62 217 LEU A O 1
ATOM 1698 N N . ALA A 1 218 ? -6.082 6.037 -17.770 1.00 83.19 218 ALA A N 1
ATOM 1699 C CA . ALA A 1 218 ? -7.484 6.191 -17.411 1.00 83.19 218 ALA A CA 1
ATOM 1700 C C . ALA A 1 218 ? -8.416 5.859 -18.589 1.00 83.19 218 ALA A C 1
ATOM 1702 O O . ALA A 1 218 ? -9.546 5.442 -18.347 1.00 83.19 218 ALA A O 1
ATOM 1703 N N . ASN A 1 219 ? -7.994 6.017 -19.855 1.00 84.19 219 ASN A N 1
ATOM 1704 C CA . ASN A 1 219 ? -8.791 5.608 -21.030 1.00 84.19 219 ASN A CA 1
ATOM 1705 C C . ASN A 1 219 ? -9.019 4.096 -21.083 1.00 84.19 219 ASN A C 1
ATOM 1707 O O . ASN A 1 219 ? -10.079 3.661 -21.523 1.00 84.19 219 ASN A O 1
ATOM 1711 N N . LEU A 1 220 ? -8.092 3.305 -20.542 1.00 85.19 220 LEU A N 1
ATOM 1712 C CA . LEU A 1 220 ? -8.236 1.853 -20.445 1.00 85.19 220 LEU A CA 1
ATOM 1713 C C . LEU A 1 220 ? -9.259 1.419 -19.376 1.00 85.19 220 LEU A C 1
ATOM 1715 O O . LEU A 1 220 ? -9.583 0.239 -19.279 1.00 85.19 220 LEU A O 1
ATOM 1719 N N . LEU A 1 221 ? -9.815 2.350 -18.588 1.00 87.81 221 LEU A N 1
ATOM 1720 C CA . LEU A 1 221 ? -10.964 2.059 -17.720 1.00 87.81 221 LEU A CA 1
ATOM 1721 C C . LEU A 1 221 ? -12.249 1.781 -18.514 1.00 87.81 221 LEU A C 1
ATOM 1723 O O . LEU A 1 221 ? -13.149 1.168 -17.958 1.00 87.81 221 LEU A O 1
ATOM 1727 N N . TRP A 1 222 ? -12.338 2.178 -19.787 1.00 87.31 222 TRP A N 1
ATOM 1728 C CA . TRP A 1 222 ? -13.456 1.847 -20.688 1.00 87.31 222 TRP A CA 1
ATOM 1729 C C . TRP A 1 222 ? -13.085 0.812 -21.747 1.00 87.31 222 TRP A C 1
ATOM 1731 O O . TRP A 1 222 ? -13.734 0.705 -22.783 1.00 87.31 222 TRP A O 1
ATOM 1741 N N . ASP A 1 223 ? -12.023 0.059 -21.501 1.00 86.56 223 ASP A N 1
ATOM 1742 C CA . ASP A 1 223 ? -11.633 -1.022 -22.384 1.00 86.56 223 ASP A CA 1
ATOM 1743 C C . ASP A 1 223 ? -12.750 -2.079 -22.498 1.00 86.56 223 ASP A C 1
ATOM 1745 O O . ASP A 1 223 ? -13.414 -2.391 -21.506 1.00 86.56 223 ASP A O 1
ATOM 1749 N N . ASP A 1 224 ? -12.964 -2.641 -23.691 1.00 83.19 224 ASP A N 1
ATOM 1750 C CA . ASP A 1 224 ? -14.005 -3.656 -23.918 1.00 83.19 224 ASP A CA 1
ATOM 1751 C C . ASP A 1 224 ? -13.800 -4.908 -23.038 1.00 83.19 224 ASP A C 1
ATOM 1753 O O . ASP A 1 224 ? -14.766 -5.565 -22.635 1.00 83.19 224 ASP A O 1
ATOM 1757 N N . ASP A 1 225 ? -12.550 -5.227 -22.686 1.00 82.75 225 ASP A N 1
ATOM 1758 C CA . ASP A 1 225 ? -12.195 -6.374 -21.854 1.00 82.75 225 ASP A CA 1
ATOM 1759 C C . ASP A 1 225 ? -12.279 -6.049 -20.355 1.00 82.75 225 ASP A C 1
ATOM 1761 O O . ASP A 1 225 ? -11.648 -5.123 -19.839 1.00 82.75 225 ASP A O 1
ATOM 1765 N N . ASP A 1 226 ? -13.035 -6.862 -19.616 1.00 86.06 226 ASP A N 1
ATOM 1766 C CA . ASP A 1 226 ? -13.237 -6.656 -18.182 1.00 86.06 226 ASP A CA 1
ATOM 1767 C C . ASP A 1 226 ? -11.982 -6.890 -17.327 1.00 86.06 226 ASP A C 1
ATOM 1769 O O . ASP A 1 226 ? -11.824 -6.278 -16.266 1.00 86.06 226 ASP A O 1
ATOM 1773 N N . GLY A 1 227 ? -11.047 -7.714 -17.801 1.00 83.00 227 GLY A N 1
ATOM 1774 C CA . GLY A 1 227 ? -9.754 -7.920 -17.162 1.00 83.00 227 GLY A CA 1
ATOM 1775 C C . GLY A 1 227 ? -8.894 -6.662 -17.215 1.00 83.00 227 GLY A C 1
ATOM 1776 O O . GLY A 1 227 ? -8.313 -6.285 -16.194 1.00 83.00 227 GLY A O 1
ATOM 1777 N N . VAL A 1 228 ? -8.869 -5.984 -18.366 1.00 83.75 228 VAL A N 1
ATOM 1778 C CA . VAL A 1 228 ? -8.170 -4.701 -18.534 1.00 83.75 228 VAL A CA 1
ATOM 1779 C C . VAL A 1 228 ? -8.769 -3.648 -17.611 1.00 83.75 228 VAL A C 1
ATOM 1781 O O . VAL A 1 228 ? -8.037 -3.080 -16.797 1.00 83.75 228 VAL A O 1
ATOM 1784 N N . ARG A 1 229 ? -10.096 -3.448 -17.654 1.00 90.44 229 ARG A N 1
ATOM 1785 C CA . ARG A 1 229 ? -10.778 -2.461 -16.794 1.00 90.44 229 ARG A CA 1
ATOM 1786 C C . ARG A 1 229 ? -10.476 -2.691 -15.315 1.00 90.44 229 ARG A C 1
ATOM 1788 O O . ARG A 1 229 ? -10.100 -1.761 -14.600 1.00 90.44 229 ARG A O 1
ATOM 1795 N N . ALA A 1 230 ? -10.597 -3.938 -14.852 1.00 89.50 230 ALA A N 1
ATOM 1796 C CA . ALA A 1 230 ? -10.357 -4.288 -13.456 1.00 89.50 230 ALA A CA 1
ATOM 1797 C C . ALA A 1 230 ? -8.903 -4.034 -13.026 1.00 89.50 230 ALA A C 1
ATOM 1799 O O . ALA A 1 230 ? -8.652 -3.577 -11.908 1.00 89.50 230 ALA A O 1
ATOM 1800 N N . GLU A 1 231 ? -7.930 -4.342 -13.878 1.00 86.06 231 GLU A N 1
ATOM 1801 C CA . GLU A 1 231 ? -6.520 -4.222 -13.514 1.00 86.06 231 GLU A CA 1
ATOM 1802 C C . GLU A 1 231 ? -6.027 -2.774 -13.557 1.00 86.06 231 GLU A C 1
ATOM 1804 O O . GLU A 1 231 ? -5.266 -2.342 -12.687 1.00 86.06 231 GLU A O 1
ATOM 1809 N N . VAL A 1 232 ? -6.525 -1.993 -14.515 1.00 86.88 232 VAL A N 1
ATOM 1810 C CA . VAL A 1 232 ? -6.278 -0.552 -14.600 1.00 86.88 232 VAL A CA 1
ATOM 1811 C C . VAL A 1 232 ? -6.879 0.157 -13.385 1.00 86.88 232 VAL A C 1
ATOM 1813 O O . VAL A 1 232 ? -6.191 0.960 -12.755 1.00 86.88 232 VAL A O 1
ATOM 1816 N N . ALA A 1 233 ? -8.104 -0.197 -12.979 1.00 91.44 233 ALA A N 1
ATOM 1817 C CA . ALA A 1 233 ? -8.739 0.362 -11.784 1.00 91.44 233 ALA A CA 1
ATOM 1818 C C . ALA A 1 233 ? -7.938 0.082 -10.500 1.00 91.44 233 ALA A C 1
ATOM 1820 O O . ALA A 1 233 ? -7.691 0.988 -9.701 1.00 91.44 233 ALA A O 1
ATOM 1821 N N . SER A 1 234 ? -7.464 -1.157 -10.333 1.00 89.50 234 SER A N 1
ATOM 1822 C CA . SER A 1 234 ? -6.590 -1.544 -9.218 1.00 89.50 234 SER A CA 1
ATOM 1823 C C . SER A 1 234 ? -5.255 -0.793 -9.252 1.00 89.50 234 SER A C 1
ATOM 1825 O O . SER A 1 234 ? -4.809 -0.266 -8.230 1.00 89.50 234 SER A O 1
ATOM 1827 N N . SER A 1 235 ? -4.629 -0.696 -10.429 1.00 85.75 235 SER A N 1
ATOM 1828 C CA . SER A 1 235 ? -3.327 -0.045 -10.604 1.00 85.75 235 SER A CA 1
ATOM 1829 C C . SER A 1 235 ? -3.391 1.450 -10.305 1.00 85.75 235 SER A C 1
ATOM 1831 O O . SER A 1 235 ? -2.561 1.945 -9.544 1.00 85.75 235 SER A O 1
ATOM 1833 N N . LEU A 1 236 ? -4.403 2.157 -10.822 1.00 86.88 236 LEU A N 1
ATOM 1834 C CA . LEU A 1 236 ? -4.650 3.570 -10.510 1.00 86.88 236 LEU A CA 1
ATOM 1835 C C . LEU A 1 236 ? -4.919 3.773 -9.019 1.00 86.88 236 LEU A C 1
ATOM 1837 O O . LEU A 1 236 ? -4.376 4.697 -8.420 1.00 86.88 236 LEU A O 1
ATOM 1841 N N . GLY A 1 237 ? -5.675 2.864 -8.402 1.00 88.44 237 GLY A N 1
ATOM 1842 C CA . GLY A 1 237 ? -5.842 2.815 -6.954 1.00 88.44 237 GLY A CA 1
ATOM 1843 C C . GLY A 1 237 ? -4.518 2.784 -6.203 1.00 88.44 237 GLY A C 1
ATOM 1844 O O . GLY A 1 237 ? -4.287 3.580 -5.307 1.00 88.44 237 GLY A O 1
ATOM 1845 N N . GLN A 1 238 ? -3.611 1.892 -6.595 1.00 86.06 238 GLN A N 1
ATOM 1846 C CA . GLN A 1 238 ? -2.315 1.718 -5.931 1.00 86.06 238 GLN A CA 1
ATOM 1847 C C . GLN A 1 238 ? -1.321 2.855 -6.195 1.00 86.06 238 GLN A C 1
ATOM 1849 O O . GLN A 1 238 ? -0.387 3.036 -5.414 1.00 86.06 238 GLN A O 1
ATOM 1854 N N . VAL A 1 239 ? -1.505 3.624 -7.272 1.00 83.38 239 VAL A N 1
ATOM 1855 C CA . VAL A 1 239 ? -0.831 4.924 -7.443 1.00 83.38 239 VAL A CA 1
ATOM 1856 C C . VAL A 1 239 ? -1.339 5.930 -6.402 1.00 83.38 239 VAL A C 1
ATOM 1858 O O . VAL A 1 239 ? -0.603 6.828 -5.986 1.00 83.38 239 VAL A O 1
ATOM 1861 N N . GLY A 1 240 ? -2.574 5.750 -5.936 1.00 85.81 240 GLY A N 1
ATOM 1862 C CA . GLY A 1 240 ? -3.190 6.522 -4.870 1.00 85.81 240 GLY A CA 1
ATOM 1863 C C . GLY A 1 240 ? -3.532 7.932 -5.327 1.00 85.81 240 GLY A C 1
ATOM 1864 O O . GLY A 1 240 ? -3.891 8.171 -6.480 1.00 85.81 240 GLY A O 1
ATOM 1865 N N . ARG A 1 241 ? -3.378 8.897 -4.417 1.00 84.00 241 ARG A N 1
ATOM 1866 C CA . ARG A 1 241 ? -3.769 10.299 -4.632 1.00 84.00 241 ARG A CA 1
ATOM 1867 C C . ARG A 1 241 ? -3.159 10.943 -5.884 1.00 84.00 241 ARG A C 1
ATOM 1869 O O . ARG A 1 241 ? -3.765 11.843 -6.449 1.00 84.00 241 ARG A O 1
ATOM 1876 N N . ALA A 1 242 ? -1.987 10.496 -6.338 1.00 81.94 242 ALA A N 1
ATOM 1877 C CA . ALA A 1 242 ? -1.369 11.028 -7.554 1.00 81.94 242 ALA A CA 1
ATOM 1878 C C . ALA A 1 242 ? -2.181 10.716 -8.829 1.00 81.94 242 ALA A C 1
ATOM 1880 O O . ALA A 1 242 ? -2.113 11.478 -9.787 1.00 81.94 242 ALA A O 1
ATOM 1881 N N . ALA A 1 243 ? -2.971 9.637 -8.830 1.00 82.19 243 ALA A N 1
ATOM 1882 C CA . ALA A 1 243 ? -3.854 9.254 -9.932 1.00 82.19 243 ALA A CA 1
ATOM 1883 C C . ALA A 1 243 ? -5.299 9.762 -9.776 1.00 82.19 243 ALA A C 1
ATOM 1885 O O . ALA A 1 243 ? -6.100 9.596 -10.699 1.00 82.19 243 ALA A O 1
ATOM 1886 N N . ALA A 1 244 ? -5.632 10.387 -8.640 1.00 84.88 244 ALA A N 1
ATOM 1887 C CA . ALA A 1 244 ? -6.970 10.870 -8.295 1.00 84.88 244 ALA A CA 1
ATOM 1888 C C . ALA A 1 244 ? -7.321 12.183 -9.024 1.00 84.88 244 ALA A C 1
ATOM 1890 O O . ALA A 1 244 ? -7.557 13.227 -8.417 1.00 84.88 244 ALA A O 1
ATOM 1891 N N . THR A 1 245 ? -7.302 12.154 -10.358 1.00 86.00 245 THR A N 1
ATOM 1892 C CA . THR A 1 245 ? -7.847 13.242 -11.178 1.00 86.00 245 THR A CA 1
ATOM 1893 C C . THR A 1 245 ? -9.372 13.145 -11.213 1.00 86.00 245 THR A C 1
ATOM 1895 O O . THR A 1 245 ? -9.924 12.049 -11.106 1.00 86.00 245 THR A O 1
ATOM 1898 N N . ALA A 1 246 ? -10.067 14.269 -11.417 1.00 85.69 246 ALA A N 1
ATOM 1899 C CA . ALA A 1 246 ? -11.530 14.277 -11.508 1.00 85.69 246 ALA A CA 1
ATOM 1900 C C . ALA A 1 246 ? -12.061 13.308 -12.584 1.00 85.69 246 ALA A C 1
ATOM 1902 O O . ALA A 1 246 ? -13.072 12.644 -12.377 1.00 85.69 246 ALA A O 1
ATOM 1903 N N . GLU A 1 247 ? -11.348 13.190 -13.707 1.00 85.12 247 GLU A N 1
ATOM 1904 C CA . GLU A 1 247 ? -11.679 12.259 -14.786 1.00 85.12 247 GLU A CA 1
ATOM 1905 C C . GLU A 1 247 ? -11.478 10.797 -14.369 1.00 85.12 247 GLU A C 1
ATOM 1907 O O . GLU A 1 247 ? -12.380 9.980 -14.547 1.00 85.12 247 GLU A O 1
ATOM 1912 N N . THR A 1 248 ? -10.333 10.464 -13.763 1.00 87.94 248 THR A N 1
ATOM 1913 C CA . THR A 1 248 ? -10.071 9.110 -13.255 1.00 87.94 248 THR A CA 1
ATOM 1914 C C . THR A 1 248 ? -11.133 8.684 -12.246 1.00 87.94 248 THR A C 1
ATOM 1916 O O . THR A 1 248 ? -11.665 7.578 -12.328 1.00 87.94 248 THR A O 1
ATOM 1919 N N . VAL A 1 249 ? -11.453 9.569 -11.301 1.00 90.31 249 VAL A N 1
ATOM 1920 C CA . VAL A 1 249 ? -12.437 9.310 -10.251 1.00 90.31 249 VAL A CA 1
ATOM 1921 C C . VAL A 1 249 ? -13.820 9.104 -10.865 1.00 90.31 249 VAL A C 1
ATOM 1923 O O . VAL A 1 249 ? -14.450 8.092 -10.571 1.00 90.31 249 VAL A O 1
ATOM 1926 N N . ALA A 1 250 ? -14.268 9.978 -11.772 1.00 89.25 250 ALA A N 1
ATOM 1927 C CA . ALA A 1 250 ? -15.557 9.823 -12.452 1.00 89.25 250 ALA A CA 1
ATOM 1928 C C . ALA A 1 250 ? -15.675 8.467 -13.170 1.00 89.25 250 ALA A C 1
ATOM 1930 O O . ALA A 1 250 ? -16.677 7.768 -13.024 1.00 89.25 250 ALA A O 1
ATOM 1931 N N . ARG A 1 251 ? -14.617 8.037 -13.865 1.00 90.62 251 ARG A N 1
ATOM 1932 C CA . ARG A 1 251 ? -14.592 6.739 -14.556 1.00 90.62 251 ARG A CA 1
ATOM 1933 C C . ARG A 1 251 ? -14.622 5.557 -13.592 1.00 90.62 251 ARG A C 1
ATOM 1935 O O . ARG A 1 251 ? -15.369 4.608 -13.804 1.00 90.62 251 ARG A O 1
ATOM 1942 N N . LEU A 1 252 ? -13.865 5.611 -12.495 1.00 93.38 252 LEU A N 1
ATOM 1943 C CA . LEU A 1 252 ? -13.935 4.576 -11.457 1.00 93.38 252 LEU A CA 1
ATOM 1944 C C . LEU A 1 252 ? -15.332 4.486 -10.830 1.00 93.38 252 LEU A C 1
ATOM 1946 O O . LEU A 1 252 ? -15.787 3.392 -10.505 1.00 93.38 252 LEU A O 1
ATOM 1950 N N . VAL A 1 253 ? -16.031 5.613 -10.691 1.00 93.69 253 VAL A N 1
ATOM 1951 C CA . VAL A 1 253 ? -17.406 5.656 -10.176 1.00 93.69 253 VAL A CA 1
ATOM 1952 C C . VAL A 1 253 ? -18.394 4.980 -11.118 1.00 93.69 253 VAL A C 1
ATOM 1954 O O . VAL A 1 253 ? -19.280 4.266 -10.647 1.00 93.69 253 VAL A O 1
ATOM 1957 N N . GLU A 1 254 ? -18.240 5.153 -12.430 1.00 93.06 254 GLU A N 1
ATOM 1958 C CA . GLU A 1 254 ? -19.030 4.416 -13.423 1.00 93.06 254 GLU A CA 1
ATOM 1959 C C . GLU A 1 254 ? -18.796 2.903 -13.310 1.00 93.06 254 GLU A C 1
ATOM 1961 O O . GLU A 1 254 ? -19.756 2.130 -13.277 1.00 93.06 254 GLU A O 1
ATOM 1966 N N . LEU A 1 255 ? -17.538 2.477 -13.138 1.00 95.31 255 LEU A N 1
ATOM 1967 C CA . LEU A 1 255 ? -17.173 1.062 -12.998 1.00 95.31 255 LEU A CA 1
ATOM 1968 C C . LEU A 1 255 ? -17.702 0.389 -11.723 1.00 95.31 255 LEU A C 1
ATOM 1970 O O . LEU A 1 255 ? -17.751 -0.840 -11.659 1.00 95.31 255 LEU A O 1
ATOM 1974 N N . LEU A 1 256 ? -18.173 1.146 -10.726 1.00 95.25 256 LEU A N 1
ATOM 1975 C CA . LEU A 1 256 ? -18.919 0.570 -9.598 1.00 95.25 256 LEU A CA 1
ATOM 1976 C C . LEU A 1 256 ? -20.237 -0.085 -10.043 1.00 95.25 256 LEU A C 1
ATOM 1978 O O . LEU A 1 256 ? -20.774 -0.913 -9.311 1.00 95.25 256 LEU A O 1
ATOM 1982 N N . GLY A 1 257 ? -20.761 0.279 -11.217 1.00 93.94 257 GLY A N 1
ATOM 1983 C CA . GLY A 1 257 ? -21.953 -0.306 -11.832 1.00 93.94 257 GLY A CA 1
ATOM 1984 C C . GLY A 1 257 ? -21.673 -1.353 -12.915 1.00 93.94 257 GLY A C 1
ATOM 1985 O O . GLY A 1 257 ? -22.619 -1.776 -13.573 1.00 93.94 257 GLY A O 1
ATOM 1986 N N . ASP A 1 258 ? -20.415 -1.758 -13.123 1.00 95.94 258 ASP A N 1
ATOM 1987 C CA . ASP A 1 258 ? -20.030 -2.696 -14.186 1.00 95.94 258 ASP A CA 1
ATOM 1988 C C . ASP A 1 258 ? -20.716 -4.068 -14.031 1.00 95.94 258 ASP A C 1
ATOM 1990 O O . ASP A 1 258 ? -20.955 -4.539 -12.918 1.00 95.94 258 ASP A O 1
ATOM 1994 N N . GLU A 1 259 ? -21.013 -4.754 -15.134 1.00 94.69 259 GLU A N 1
ATOM 1995 C CA . GLU A 1 259 ? -21.647 -6.080 -15.118 1.00 94.69 259 GLU A CA 1
ATOM 1996 C C . GLU A 1 259 ? -20.776 -7.143 -14.424 1.00 94.69 259 GLU A C 1
ATOM 1998 O O . GLU A 1 259 ? -21.287 -8.080 -13.796 1.00 94.69 259 GLU A O 1
ATOM 2003 N N . ARG A 1 260 ? -19.449 -6.983 -14.478 1.00 95.19 260 ARG A N 1
ATOM 2004 C CA . ARG A 1 260 ? -18.468 -7.919 -13.925 1.00 95.19 260 ARG A CA 1
ATOM 2005 C C . ARG A 1 260 ? -18.098 -7.563 -12.491 1.00 95.19 260 ARG A C 1
ATOM 2007 O O . ARG A 1 260 ? -17.614 -6.478 -12.185 1.00 95.19 260 ARG A O 1
ATOM 2014 N N . ASP A 1 261 ? -18.249 -8.536 -11.602 1.00 95.75 261 ASP A N 1
ATOM 2015 C CA . ASP A 1 261 ? -17.939 -8.414 -10.176 1.00 95.75 261 ASP A CA 1
ATOM 2016 C C . ASP A 1 261 ? -16.475 -8.061 -9.905 1.00 95.75 261 ASP A C 1
ATOM 2018 O O . ASP A 1 261 ? -16.196 -7.222 -9.047 1.00 95.75 261 ASP A O 1
ATOM 2022 N N . ARG A 1 262 ? -15.543 -8.618 -10.688 1.00 93.69 262 ARG A N 1
ATOM 2023 C CA . ARG A 1 262 ? -14.119 -8.266 -10.599 1.00 93.69 262 ARG A CA 1
ATOM 2024 C C . ARG A 1 262 ? -13.866 -6.781 -10.884 1.00 93.69 262 ARG A C 1
ATOM 2026 O O . ARG A 1 262 ? -13.071 -6.166 -10.179 1.00 93.69 262 ARG A O 1
ATOM 2033 N N . VAL A 1 263 ? -14.548 -6.201 -11.872 1.00 95.06 263 VAL A N 1
ATOM 2034 C CA . VAL A 1 263 ? -14.395 -4.779 -12.216 1.00 95.06 263 VAL A CA 1
ATOM 2035 C C . VAL A 1 263 ? -14.959 -3.905 -11.102 1.00 95.06 263 VAL A C 1
ATOM 2037 O O . VAL A 1 263 ? -14.253 -3.029 -10.606 1.00 95.06 263 VAL A O 1
ATOM 2040 N N . ARG A 1 264 ? -16.173 -4.208 -10.619 1.00 97.12 264 ARG A N 1
ATOM 2041 C CA . ARG A 1 264 ? -16.779 -3.491 -9.483 1.00 97.12 264 ARG A CA 1
ATOM 2042 C C . ARG A 1 264 ? -15.901 -3.541 -8.230 1.00 97.12 264 ARG A C 1
ATOM 2044 O O . ARG A 1 264 ? -15.729 -2.537 -7.540 1.00 97.12 264 ARG A O 1
ATOM 2051 N N . ASN A 1 265 ? -15.318 -4.707 -7.944 1.00 95.81 265 ASN A N 1
ATOM 2052 C CA . ASN A 1 265 ? -14.386 -4.912 -6.838 1.00 95.81 265 ASN A CA 1
ATOM 2053 C C . ASN A 1 265 ? -13.135 -4.031 -6.961 1.00 95.81 265 ASN A C 1
ATOM 2055 O O . ASN A 1 265 ? -12.792 -3.341 -5.997 1.00 95.81 265 ASN A O 1
ATOM 2059 N N . SER A 1 266 ? -12.488 -4.036 -8.129 1.00 94.56 266 SER A N 1
ATOM 2060 C CA . SER A 1 266 ? -11.310 -3.211 -8.400 1.00 94.56 266 SER A CA 1
ATOM 2061 C C . SER A 1 266 ? -11.615 -1.720 -8.365 1.00 94.56 266 SER A C 1
ATOM 2063 O O . SER A 1 266 ? -10.798 -0.953 -7.868 1.00 94.56 266 SER A O 1
ATOM 2065 N N . ALA A 1 267 ? -12.781 -1.303 -8.858 1.00 95.19 267 ALA A N 1
ATOM 2066 C CA . ALA A 1 267 ? -13.212 0.089 -8.834 1.00 95.19 267 ALA A CA 1
ATOM 2067 C C . ALA A 1 267 ? -13.411 0.589 -7.396 1.00 95.19 267 ALA A C 1
ATOM 2069 O O . ALA A 1 267 ? -12.867 1.628 -7.021 1.00 95.19 267 ALA A O 1
ATOM 2070 N N . ALA A 1 268 ? -14.104 -0.191 -6.557 1.00 95.62 268 ALA A N 1
ATOM 2071 C CA . ALA A 1 268 ? -14.263 0.124 -5.139 1.00 95.62 268 ALA A CA 1
ATOM 2072 C C . ALA A 1 268 ? -12.907 0.175 -4.419 1.00 95.62 268 ALA A C 1
ATOM 2074 O O . ALA A 1 268 ? -12.627 1.129 -3.696 1.00 95.62 268 ALA A O 1
ATOM 2075 N N . PHE A 1 269 ? -12.039 -0.814 -4.661 1.00 94.12 269 PHE A N 1
ATOM 2076 C CA . PHE A 1 269 ? -10.679 -0.821 -4.123 1.00 94.12 269 PHE A CA 1
ATOM 2077 C C . PHE A 1 269 ? -9.882 0.414 -4.568 1.00 94.12 269 PHE A C 1
ATOM 2079 O O . PHE A 1 269 ? -9.231 1.052 -3.743 1.00 94.12 269 PHE A O 1
ATOM 2086 N N . GLY A 1 270 ? -9.961 0.774 -5.851 1.00 92.50 270 GLY A N 1
ATOM 2087 C CA . GLY A 1 270 ? -9.247 1.908 -6.420 1.00 92.50 270 GLY A CA 1
ATOM 2088 C C . GLY A 1 270 ? -9.643 3.234 -5.783 1.00 92.50 270 GLY A C 1
ATOM 2089 O O . GLY A 1 270 ? -8.774 3.980 -5.337 1.00 92.50 270 GLY A O 1
ATOM 2090 N N . LEU A 1 271 ? -10.950 3.475 -5.646 1.00 92.75 271 LEU A N 1
ATOM 2091 C CA . LEU A 1 271 ? -11.483 4.662 -4.973 1.00 92.75 271 LEU A CA 1
ATOM 2092 C C . LEU A 1 271 ? -11.067 4.734 -3.498 1.00 92.75 271 LEU A C 1
ATOM 2094 O O . LEU A 1 271 ? -10.731 5.808 -3.010 1.00 92.75 271 LEU A O 1
ATOM 2098 N N . GLY A 1 272 ? -11.038 3.600 -2.792 1.00 91.44 272 GLY A N 1
ATOM 2099 C CA . GLY A 1 272 ? -10.555 3.547 -1.409 1.00 91.44 272 GLY A CA 1
ATOM 2100 C C . GLY A 1 272 ? -9.098 3.999 -1.263 1.00 91.44 272 GLY A C 1
ATOM 2101 O O . GLY A 1 272 ? -8.778 4.808 -0.394 1.00 91.44 272 GLY A O 1
ATOM 2102 N N . GLN A 1 273 ? -8.220 3.519 -2.148 1.00 90.19 273 GLN A N 1
ATOM 2103 C CA . GLN A 1 273 ? -6.779 3.798 -2.098 1.00 90.19 273 GLN A CA 1
ATOM 2104 C C . GLN A 1 273 ? -6.414 5.228 -2.534 1.00 90.19 273 GLN A C 1
ATOM 2106 O O . GLN A 1 273 ? -5.375 5.755 -2.130 1.00 90.19 273 GLN A O 1
ATOM 2111 N N . MET A 1 274 ? -7.262 5.879 -3.335 1.00 87.19 274 MET A N 1
ATOM 2112 C CA . MET A 1 274 ? -7.098 7.289 -3.716 1.00 87.19 274 MET A CA 1
ATOM 2113 C C . MET A 1 274 ? -7.326 8.254 -2.538 1.00 87.19 274 MET A C 1
ATOM 2115 O O . MET A 1 274 ? -6.727 9.335 -2.498 1.00 87.19 274 MET A O 1
ATOM 2119 N N . GLY A 1 275 ? -8.073 7.817 -1.520 1.00 76.00 275 GLY A N 1
ATOM 2120 C CA . GLY A 1 275 ? -8.180 8.468 -0.217 1.00 76.00 275 GLY A CA 1
ATOM 2121 C C . GLY A 1 275 ? -9.367 9.426 -0.064 1.00 76.00 275 GLY A C 1
ATOM 2122 O O . GLY A 1 275 ? -10.370 9.358 -0.764 1.00 76.00 275 GLY A O 1
ATOM 2123 N N . THR A 1 276 ? -9.267 10.317 0.927 1.00 65.12 276 THR A N 1
ATOM 2124 C CA . THR A 1 276 ? -10.410 11.055 1.504 1.00 65.12 276 THR A CA 1
ATOM 2125 C C . THR A 1 276 ? -10.957 12.211 0.662 1.00 65.12 276 THR A C 1
ATOM 2127 O O . THR A 1 276 ? -12.066 12.673 0.925 1.00 65.12 276 THR A O 1
ATOM 2130 N N . ALA A 1 277 ? -10.205 12.697 -0.334 1.00 59.94 277 ALA A N 1
ATOM 2131 C CA . ALA A 1 277 ? -10.615 13.835 -1.166 1.00 59.94 277 ALA A CA 1
ATOM 2132 C C . ALA A 1 277 ? -11.825 13.513 -2.067 1.00 59.94 277 ALA A C 1
ATOM 2134 O O . ALA A 1 277 ? -12.532 14.430 -2.477 1.00 59.94 277 ALA A O 1
ATOM 2135 N N . ASP A 1 278 ? -12.096 12.223 -2.286 1.00 65.19 278 ASP A N 1
ATOM 2136 C CA . ASP A 1 278 ? -13.123 11.720 -3.199 1.00 65.19 278 ASP A CA 1
ATOM 2137 C C . ASP A 1 278 ? -14.338 11.120 -2.466 1.00 65.19 278 ASP A C 1
ATOM 2139 O O . ASP A 1 278 ? -15.169 10.447 -3.064 1.00 65.19 278 ASP A O 1
ATOM 2143 N N . ALA A 1 279 ? -14.512 11.370 -1.165 1.00 76.56 279 ALA A N 1
ATOM 2144 C CA . ALA A 1 279 ? -15.715 10.954 -0.434 1.00 76.56 279 ALA A CA 1
ATOM 2145 C C . ALA A 1 279 ? -16.925 11.870 -0.738 1.00 76.56 279 ALA A C 1
ATOM 2147 O O . ALA A 1 279 ? -17.583 12.390 0.165 1.00 76.56 279 ALA A O 1
ATOM 2148 N N . THR A 1 280 ? -17.215 12.114 -2.020 1.00 87.06 280 THR A N 1
ATOM 2149 C CA . THR A 1 280 ? -18.352 12.944 -2.442 1.00 87.06 280 THR A CA 1
ATOM 2150 C C . THR A 1 280 ? -19.681 12.213 -2.208 1.00 87.06 280 THR A C 1
ATOM 2152 O O . THR A 1 280 ? -19.723 10.979 -2.219 1.00 87.06 280 THR A O 1
ATOM 2155 N N . PRO A 1 281 ? -20.809 12.932 -2.043 1.00 88.12 281 PRO A N 1
ATOM 2156 C CA . PRO A 1 281 ? -22.119 12.299 -1.875 1.00 88.12 281 PRO A CA 1
ATOM 2157 C C . PRO A 1 281 ? -22.492 11.324 -3.001 1.00 88.12 281 PRO A C 1
ATOM 2159 O O . PRO A 1 281 ? -23.140 10.311 -2.747 1.00 88.12 281 PRO A O 1
ATOM 2162 N N . GLU A 1 282 ? -22.062 11.602 -4.235 1.00 89.50 282 GLU A N 1
ATOM 2163 C CA . GLU A 1 282 ? -22.269 10.712 -5.379 1.00 89.50 282 GLU A CA 1
ATOM 2164 C C . GLU A 1 282 ? -21.514 9.386 -5.211 1.00 89.50 282 GLU A C 1
ATOM 2166 O O . GLU A 1 282 ? -22.108 8.312 -5.340 1.00 89.50 282 GLU A O 1
ATOM 2171 N N . ILE A 1 283 ? -20.229 9.462 -4.856 1.00 91.12 283 ILE A N 1
ATOM 2172 C CA . ILE A 1 283 ? -19.354 8.302 -4.652 1.00 91.12 283 ILE A CA 1
ATOM 2173 C C . ILE A 1 283 ? -19.874 7.444 -3.505 1.00 91.12 283 ILE A C 1
ATOM 2175 O O . ILE A 1 283 ? -20.069 6.236 -3.660 1.00 91.12 283 ILE A O 1
ATOM 2179 N N . LEU A 1 284 ? -20.193 8.077 -2.375 1.00 93.31 284 LEU A N 1
ATOM 2180 C CA . LEU A 1 284 ? -20.776 7.395 -1.224 1.00 93.31 284 LEU A CA 1
ATOM 2181 C C . LEU A 1 284 ? -22.123 6.750 -1.581 1.00 93.31 284 LEU A C 1
ATOM 2183 O O . LEU A 1 284 ? -22.367 5.606 -1.205 1.00 93.31 284 LEU A O 1
ATOM 2187 N N . GLY A 1 285 ? -22.972 7.423 -2.364 1.00 93.38 285 GLY A N 1
ATOM 2188 C CA . GLY A 1 285 ? -24.238 6.868 -2.850 1.00 93.38 285 GLY A CA 1
ATOM 2189 C C . GLY A 1 285 ? -24.061 5.616 -3.717 1.00 93.38 285 GLY A C 1
ATOM 2190 O O . GLY A 1 285 ? -24.784 4.630 -3.551 1.00 93.38 285 GLY A O 1
ATOM 2191 N N . ARG A 1 286 ? -23.067 5.610 -4.613 1.00 94.25 286 ARG A N 1
ATOM 2192 C CA . ARG A 1 286 ? -22.730 4.442 -5.444 1.00 94.25 286 ARG A CA 1
ATOM 2193 C C . ARG A 1 286 ? -22.171 3.291 -4.608 1.00 94.25 286 ARG A C 1
ATOM 2195 O O . ARG A 1 286 ? -22.622 2.158 -4.772 1.00 94.25 286 ARG A O 1
ATOM 2202 N N . LEU A 1 287 ? -21.278 3.576 -3.659 1.00 94.88 287 LEU A N 1
ATOM 2203 C CA . LEU A 1 287 ? -20.747 2.581 -2.722 1.00 94.88 287 LEU A CA 1
ATOM 2204 C C . LEU A 1 287 ? -21.847 1.991 -1.822 1.00 94.88 287 LEU A C 1
ATOM 2206 O O . LEU A 1 287 ? -21.870 0.783 -1.595 1.00 94.88 287 LEU A O 1
ATOM 2210 N N . ILE A 1 288 ? -22.820 2.794 -1.378 1.00 95.12 288 ILE A N 1
ATOM 2211 C CA . ILE A 1 288 ? -23.998 2.312 -0.634 1.00 95.12 288 ILE A CA 1
ATOM 2212 C C . ILE A 1 288 ? -24.775 1.278 -1.447 1.00 95.12 288 ILE A C 1
ATOM 2214 O O . ILE A 1 288 ? -25.154 0.233 -0.911 1.00 95.12 288 ILE A O 1
ATOM 2218 N N . ASN A 1 289 ? -25.014 1.534 -2.731 1.00 94.31 289 ASN A N 1
ATOM 2219 C CA . ASN A 1 289 ? -25.700 0.572 -3.591 1.00 94.31 289 ASN A CA 1
ATOM 2220 C C . ASN A 1 289 ? -24.859 -0.694 -3.778 1.00 94.31 289 ASN A C 1
ATOM 2222 O O . ASN A 1 289 ? -25.372 -1.798 -3.597 1.00 94.31 289 ASN A O 1
ATOM 2226 N N . LEU A 1 290 ? -23.558 -0.536 -4.028 1.00 95.06 290 LEU A N 1
ATOM 2227 C CA . LEU A 1 290 ? -22.636 -1.650 -4.229 1.00 95.06 290 LEU A CA 1
ATOM 2228 C C . LEU A 1 290 ? -22.423 -2.503 -2.965 1.00 95.06 290 LEU A C 1
ATOM 2230 O O . LEU A 1 290 ? -22.133 -3.692 -3.056 1.00 95.06 290 LEU A O 1
ATOM 2234 N N . SER A 1 291 ? -22.643 -1.954 -1.767 1.00 94.69 291 SER A N 1
ATOM 2235 C CA . SER A 1 291 ? -22.599 -2.727 -0.514 1.00 94.69 291 SER A CA 1
ATOM 2236 C C . SER A 1 291 ? -23.650 -3.847 -0.439 1.00 94.69 291 SER A C 1
ATOM 2238 O O . SER A 1 291 ? -23.565 -4.707 0.433 1.00 94.69 291 SER A O 1
ATOM 2240 N N . ARG A 1 292 ? -24.645 -3.848 -1.338 1.00 94.69 292 ARG A N 1
ATOM 2241 C CA . ARG A 1 292 ? -25.686 -4.883 -1.461 1.00 94.69 292 ARG A CA 1
ATOM 2242 C C . ARG A 1 292 ? -25.374 -5.923 -2.538 1.00 94.69 292 ARG A C 1
ATOM 2244 O O . ARG A 1 292 ? -26.247 -6.708 -2.896 1.00 94.69 292 ARG A O 1
ATOM 2251 N N . ASP A 1 293 ? -24.157 -5.921 -3.077 1.00 96.00 293 ASP A N 1
ATOM 2252 C CA . ASP A 1 293 ? -23.771 -6.853 -4.129 1.00 96.00 293 ASP A CA 1
ATOM 2253 C C . ASP A 1 293 ? -23.911 -8.314 -3.680 1.00 96.00 293 ASP A C 1
ATOM 2255 O O . ASP A 1 293 ? -23.574 -8.686 -2.553 1.00 96.00 293 ASP A O 1
ATOM 2259 N N . THR A 1 294 ? -24.362 -9.166 -4.597 1.00 94.06 294 THR A N 1
ATOM 2260 C CA . THR A 1 294 ? -24.459 -10.617 -4.388 1.00 94.06 294 THR A CA 1
ATOM 2261 C C . THR A 1 294 ? -23.111 -11.260 -4.041 1.00 94.06 294 THR A C 1
ATOM 2263 O O . THR A 1 294 ? -23.059 -12.244 -3.300 1.00 94.06 294 THR A O 1
ATOM 2266 N N . ARG A 1 295 ? -22.001 -10.706 -4.540 1.00 95.38 295 ARG A N 1
ATOM 2267 C CA . ARG A 1 295 ? -20.653 -11.242 -4.366 1.00 95.38 295 ARG A CA 1
ATOM 2268 C C . ARG A 1 295 ? -19.986 -10.697 -3.110 1.00 95.38 295 ARG A C 1
ATOM 2270 O O . ARG A 1 295 ? -19.797 -9.495 -2.942 1.00 95.38 295 ARG A O 1
ATOM 2277 N N . CYS A 1 296 ? -19.534 -11.611 -2.254 1.00 93.75 296 CYS A N 1
ATOM 2278 C CA . CYS A 1 296 ? -18.919 -11.274 -0.972 1.00 93.75 296 CYS A CA 1
ATOM 2279 C C . CYS A 1 296 ? -17.647 -10.418 -1.102 1.00 93.75 296 CYS A C 1
ATOM 2281 O O . CYS A 1 296 ? -17.454 -9.481 -0.331 1.00 93.75 296 CYS A O 1
ATOM 2283 N N . HIS A 1 297 ? -16.800 -10.684 -2.100 1.00 94.25 297 HIS A N 1
ATOM 2284 C CA . HIS A 1 297 ? -15.572 -9.915 -2.321 1.00 94.25 297 HIS A CA 1
ATOM 2285 C C . HIS A 1 297 ? -15.858 -8.470 -2.762 1.00 94.25 297 HIS A C 1
ATOM 2287 O O . HIS A 1 297 ? -15.090 -7.570 -2.436 1.00 94.25 297 HIS A O 1
ATOM 2293 N N . VAL A 1 298 ? -16.975 -8.212 -3.453 1.00 96.25 298 VAL A N 1
ATOM 2294 C CA . VAL A 1 298 ? -17.396 -6.847 -3.802 1.00 96.25 298 VAL A CA 1
ATOM 2295 C C . VAL A 1 298 ? -17.829 -6.095 -2.543 1.00 96.25 298 VAL A C 1
ATOM 2297 O O . VAL A 1 298 ? -17.304 -5.017 -2.273 1.00 96.25 298 VAL A O 1
ATOM 2300 N N . ARG A 1 299 ? -18.698 -6.695 -1.715 1.00 96.75 299 ARG A N 1
ATOM 2301 C CA . ARG A 1 299 ? -19.114 -6.107 -0.425 1.00 96.75 299 ARG A CA 1
ATOM 2302 C C . ARG A 1 299 ? -17.921 -5.823 0.489 1.00 96.75 299 ARG A C 1
ATOM 2304 O O . ARG A 1 299 ? -17.843 -4.759 1.099 1.00 96.75 299 ARG A O 1
ATOM 2311 N N . TYR A 1 300 ? -16.960 -6.744 0.526 1.00 96.25 300 TYR A N 1
ATOM 2312 C CA . TYR A 1 300 ? -15.704 -6.576 1.251 1.00 96.25 300 TYR A CA 1
ATOM 2313 C C . TYR A 1 300 ? -14.904 -5.363 0.756 1.00 96.25 300 TYR A C 1
ATOM 2315 O O . TYR A 1 300 ? -14.462 -4.555 1.574 1.00 96.25 300 TYR A O 1
ATOM 2323 N N . SER A 1 301 ? -14.739 -5.200 -0.563 1.00 95.44 301 SER A N 1
ATOM 2324 C CA . SER A 1 301 ? -14.039 -4.035 -1.121 1.00 95.44 301 SER A CA 1
ATOM 2325 C C . SER A 1 301 ? -14.759 -2.730 -0.827 1.00 95.44 301 SER A C 1
ATOM 2327 O O . SER A 1 301 ? -14.093 -1.743 -0.540 1.00 95.44 301 SER A O 1
ATOM 2329 N N . VAL A 1 302 ? -16.094 -2.719 -0.821 1.00 96.44 302 VAL A N 1
ATOM 2330 C CA . VAL A 1 302 ? -16.867 -1.532 -0.432 1.00 96.44 302 VAL A CA 1
ATOM 2331 C C . VAL A 1 302 ? -16.590 -1.149 1.020 1.00 96.44 302 VAL A C 1
ATOM 2333 O O . VAL A 1 302 ? -16.252 0.002 1.280 1.00 96.44 302 VAL A O 1
ATOM 2336 N N . ALA A 1 303 ? -16.671 -2.103 1.955 1.00 96.50 303 ALA A N 1
ATOM 2337 C CA . ALA A 1 303 ? -16.351 -1.854 3.361 1.00 96.50 303 ALA A CA 1
ATOM 2338 C C . ALA A 1 303 ? -14.899 -1.368 3.533 1.00 96.50 303 ALA A C 1
ATOM 2340 O O . ALA A 1 303 ? -14.644 -0.408 4.255 1.00 96.50 303 ALA A O 1
ATOM 2341 N N . SER A 1 304 ? -13.950 -1.971 2.809 1.00 95.31 304 SER A N 1
ATOM 2342 C CA . SER A 1 304 ? -12.556 -1.519 2.803 1.00 95.31 304 SER A CA 1
ATOM 2343 C C . SER A 1 304 ? -12.407 -0.090 2.275 1.00 95.31 304 SER A C 1
ATOM 2345 O O . SER A 1 304 ? -11.664 0.692 2.859 1.00 95.31 304 SER A O 1
ATOM 2347 N N . ALA A 1 305 ? -13.103 0.258 1.192 1.00 94.81 305 ALA A N 1
ATOM 2348 C CA . ALA A 1 305 ? -13.002 1.566 0.559 1.00 94.81 305 ALA A CA 1
ATOM 2349 C C . ALA A 1 305 ? -13.517 2.678 1.475 1.00 94.81 305 ALA A C 1
ATOM 2351 O O . ALA A 1 305 ? -12.822 3.666 1.696 1.00 94.81 305 ALA A O 1
ATOM 2352 N N . VAL A 1 306 ? -14.696 2.489 2.078 1.00 95.12 306 VAL A N 1
ATOM 2353 C CA . VAL A 1 306 ? -15.267 3.487 2.996 1.00 95.12 306 VAL A CA 1
ATOM 2354 C C . VAL A 1 306 ? -14.444 3.622 4.279 1.00 95.12 306 VAL A C 1
ATOM 2356 O O . VAL A 1 306 ? -14.322 4.725 4.800 1.00 95.12 306 VAL A O 1
ATOM 2359 N N . GLY A 1 307 ? -13.824 2.537 4.757 1.00 94.12 307 GLY A N 1
ATOM 2360 C CA . GLY A 1 307 ? -12.877 2.586 5.873 1.00 94.12 307 GLY A CA 1
ATOM 2361 C C . GLY A 1 307 ? -11.619 3.393 5.541 1.00 94.12 307 GLY A C 1
ATOM 2362 O O . GLY A 1 307 ? -11.202 4.239 6.327 1.00 94.12 307 GLY A O 1
ATOM 2363 N N . GLN A 1 308 ? -11.051 3.205 4.345 1.00 92.88 308 GLN A N 1
ATOM 2364 C CA . GLN A 1 308 ? -9.883 3.962 3.868 1.00 92.88 308 GLN A CA 1
ATOM 2365 C C . GLN A 1 308 ? -10.183 5.448 3.624 1.00 92.88 308 GLN A C 1
ATOM 2367 O O . GLN A 1 308 ? -9.312 6.292 3.830 1.00 92.88 308 GLN A O 1
ATOM 2372 N N . MET A 1 309 ? -11.422 5.785 3.255 1.00 91.81 309 MET A N 1
ATOM 2373 C CA . MET A 1 309 ? -11.905 7.171 3.212 1.00 91.81 309 MET A CA 1
ATOM 2374 C C . MET A 1 309 ? -12.053 7.799 4.615 1.00 91.81 309 MET A C 1
ATOM 2376 O O . MET A 1 309 ? -12.193 9.020 4.734 1.00 91.81 309 MET A O 1
ATOM 2380 N N . GLY A 1 310 ? -11.988 6.992 5.679 1.00 91.25 310 GLY A N 1
ATOM 2381 C CA . GLY A 1 310 ? -11.958 7.432 7.071 1.00 91.25 310 GLY A CA 1
ATOM 2382 C C . GLY A 1 310 ? -13.209 8.199 7.500 1.00 91.25 310 GLY A C 1
ATOM 2383 O O . GLY A 1 310 ? -14.293 8.043 6.938 1.00 91.25 310 GLY A O 1
ATOM 2384 N N . GLY A 1 311 ? -13.057 9.065 8.506 1.00 90.50 311 GLY A N 1
ATOM 2385 C CA . GLY A 1 311 ? -14.174 9.798 9.116 1.00 90.50 311 GLY A CA 1
ATOM 2386 C C . GLY A 1 311 ? -14.985 10.678 8.153 1.00 90.50 311 GLY A C 1
ATOM 2387 O O . GLY A 1 311 ? -16.150 10.946 8.423 1.00 90.50 311 GLY A O 1
ATOM 2388 N N . VAL A 1 312 ? -14.428 11.075 7.000 1.00 90.19 312 VAL A N 1
ATOM 2389 C CA . VAL A 1 312 ? -15.161 11.847 5.974 1.00 90.19 312 VAL A CA 1
ATOM 2390 C C . VAL A 1 312 ? -16.305 11.023 5.366 1.00 90.19 312 VAL A C 1
ATOM 2392 O O . VAL A 1 312 ? -17.347 11.573 5.017 1.00 90.19 312 VAL A O 1
ATOM 2395 N N . ALA A 1 313 ? -16.153 9.697 5.292 1.00 92.00 313 ALA A N 1
ATOM 2396 C CA . ALA A 1 313 ? -17.186 8.792 4.794 1.00 92.00 313 ALA A CA 1
ATOM 2397 C C . ALA A 1 313 ? -18.228 8.396 5.858 1.00 92.00 313 ALA A C 1
ATOM 2399 O O . ALA A 1 313 ? -19.219 7.752 5.506 1.00 92.00 313 ALA A O 1
ATOM 2400 N N . ALA A 1 314 ? -18.062 8.787 7.130 1.00 93.12 314 ALA A N 1
ATOM 2401 C CA . ALA A 1 314 ? -18.931 8.409 8.254 1.00 93.12 314 ALA A CA 1
ATOM 2402 C C . ALA A 1 314 ? -20.290 9.148 8.259 1.00 93.12 314 ALA A C 1
ATOM 2404 O O . ALA A 1 314 ? -20.720 9.733 9.251 1.00 93.12 314 ALA A O 1
ATOM 2405 N N . THR A 1 315 ? -20.992 9.134 7.128 1.00 94.88 315 THR A N 1
ATOM 2406 C CA . THR A 1 315 ? -22.361 9.651 7.010 1.00 94.88 315 THR A CA 1
ATOM 2407 C C . THR A 1 315 ? -23.363 8.667 7.627 1.00 94.88 315 THR A C 1
ATOM 2409 O O . THR A 1 315 ? -23.113 7.458 7.602 1.00 94.88 315 THR A O 1
ATOM 2412 N N . PRO A 1 316 ? -24.542 9.116 8.104 1.00 94.81 316 PRO A N 1
ATOM 2413 C CA . PRO A 1 316 ? -25.556 8.215 8.663 1.00 94.81 316 PRO A CA 1
ATOM 2414 C C . PRO A 1 316 ? -25.948 7.066 7.723 1.00 94.81 316 PRO A C 1
ATOM 2416 O O . PRO A 1 316 ? -26.162 5.942 8.167 1.00 94.81 316 PRO A O 1
ATOM 2419 N N . ALA A 1 317 ? -25.989 7.325 6.412 1.00 95.25 317 ALA A N 1
ATOM 2420 C CA . ALA A 1 317 ? -26.302 6.305 5.418 1.00 95.25 317 ALA A CA 1
ATOM 2421 C C . ALA A 1 317 ? -25.196 5.239 5.304 1.00 95.25 317 ALA A C 1
ATOM 2423 O O . ALA A 1 317 ? -25.502 4.050 5.234 1.00 95.25 317 ALA A O 1
ATOM 2424 N N . ILE A 1 318 ? -23.919 5.641 5.325 1.00 96.31 318 ILE A N 1
ATOM 2425 C CA . ILE A 1 318 ? -22.782 4.707 5.304 1.00 96.31 318 ILE A CA 1
ATOM 2426 C C . ILE A 1 318 ? -22.706 3.914 6.607 1.00 96.31 318 ILE A C 1
ATOM 2428 O O . ILE A 1 318 ? -22.545 2.698 6.555 1.00 96.31 318 ILE A O 1
ATOM 2432 N N . LEU A 1 319 ? -22.884 4.567 7.760 1.00 96.44 319 LEU A N 1
ATOM 2433 C CA . LEU A 1 319 ? -22.908 3.888 9.057 1.00 96.44 319 LEU A CA 1
ATOM 2434 C C . LEU A 1 319 ? -24.038 2.854 9.124 1.00 96.44 319 LEU A C 1
ATOM 2436 O O . LEU A 1 319 ? -23.793 1.723 9.529 1.00 96.44 319 LEU A O 1
ATOM 2440 N N . GLY A 1 320 ? -25.236 3.186 8.631 1.00 95.75 320 GLY A N 1
ATOM 2441 C CA . GLY A 1 320 ? -26.338 2.227 8.515 1.00 95.75 320 GLY A CA 1
ATOM 2442 C C . GLY A 1 320 ? -25.992 1.030 7.621 1.00 95.75 320 GLY A C 1
ATOM 2443 O O . GLY A 1 320 ? -26.277 -0.112 7.972 1.00 95.75 320 GLY A O 1
ATOM 2444 N N . ARG A 1 321 ? -25.300 1.254 6.494 1.00 95.62 321 ARG A N 1
ATOM 2445 C CA . ARG A 1 321 ? -24.832 0.153 5.633 1.00 95.62 321 ARG A CA 1
ATOM 2446 C C . ARG A 1 321 ? -23.758 -0.706 6.284 1.00 95.62 321 ARG A C 1
ATOM 2448 O O . ARG A 1 321 ? -23.819 -1.925 6.153 1.00 95.62 321 ARG A O 1
ATOM 2455 N N . LEU A 1 322 ? -22.791 -0.102 6.970 1.00 96.50 322 LEU A N 1
ATOM 2456 C CA . LEU A 1 322 ? -21.778 -0.845 7.717 1.00 96.50 322 LEU A CA 1
ATOM 2457 C C . LEU A 1 322 ? -22.417 -1.656 8.848 1.00 96.50 322 LEU A C 1
ATOM 2459 O O . LEU A 1 322 ? -22.027 -2.799 9.047 1.00 96.50 322 LEU A O 1
ATOM 2463 N N . ALA A 1 323 ? -23.450 -1.126 9.508 1.00 94.88 323 ALA A N 1
ATOM 2464 C CA . ALA A 1 323 ? -24.215 -1.853 10.518 1.00 94.88 323 ALA A CA 1
ATOM 2465 C C . ALA A 1 323 ? -24.869 -3.123 9.958 1.00 94.88 323 ALA A C 1
ATOM 2467 O O . ALA A 1 323 ? -24.833 -4.165 10.606 1.00 94.88 323 ALA A O 1
ATOM 2468 N N . GLU A 1 324 ? -25.430 -3.056 8.749 1.00 95.19 324 GLU A N 1
ATOM 2469 C CA . GLU A 1 324 ? -25.971 -4.235 8.069 1.00 95.19 324 GLU A CA 1
ATOM 2470 C C . GLU A 1 324 ? -24.867 -5.222 7.651 1.00 95.19 324 GLU A C 1
ATOM 2472 O O . GLU A 1 324 ? -25.037 -6.429 7.797 1.00 95.19 324 GLU A O 1
ATOM 2477 N N . LEU A 1 325 ? -23.711 -4.738 7.176 1.00 95.81 325 LEU A N 1
ATOM 2478 C CA . LEU A 1 325 ? -22.569 -5.600 6.829 1.00 95.81 325 LEU A CA 1
ATOM 2479 C C . LEU A 1 325 ? -21.934 -6.274 8.056 1.00 95.81 325 LEU A C 1
ATOM 2481 O O . LEU A 1 325 ? -21.398 -7.375 7.946 1.00 95.81 325 LEU A O 1
ATOM 2485 N N . CYS A 1 326 ? -22.037 -5.660 9.233 1.00 94.75 326 CYS A N 1
ATOM 2486 C CA . CYS A 1 326 ? -21.684 -6.286 10.503 1.00 94.75 326 CYS A CA 1
ATOM 2487 C C . CYS A 1 326 ? -22.583 -7.487 10.852 1.00 94.75 326 CYS A C 1
ATOM 2489 O O . CYS A 1 326 ? -22.236 -8.255 11.741 1.00 94.75 326 CYS A O 1
ATOM 2491 N N . GLU A 1 327 ? -23.713 -7.683 10.170 1.00 92.94 327 GLU A N 1
ATOM 2492 C CA . GLU A 1 327 ? -24.599 -8.847 10.326 1.00 92.94 327 GLU A CA 1
ATOM 2493 C C . GLU A 1 327 ? -24.518 -9.814 9.128 1.00 92.94 327 GLU A C 1
ATOM 2495 O O . GLU A 1 327 ? -25.319 -10.741 9.023 1.00 92.94 327 GLU A O 1
ATOM 2500 N N . ASP A 1 328 ? -23.542 -9.630 8.232 1.00 94.56 328 ASP A N 1
ATOM 2501 C CA . ASP A 1 328 ? -23.366 -10.473 7.047 1.00 94.56 328 ASP A CA 1
ATOM 2502 C C . ASP A 1 328 ? -23.052 -11.936 7.420 1.00 94.56 328 ASP A C 1
ATOM 2504 O O . ASP A 1 328 ? -22.325 -12.236 8.376 1.00 94.56 328 ASP A O 1
ATOM 2508 N N . GLU A 1 329 ? -23.571 -12.869 6.619 1.00 92.38 329 GLU A N 1
ATOM 2509 C CA . GLU A 1 329 ? -23.357 -14.311 6.781 1.00 92.38 329 GLU A CA 1
ATOM 2510 C C . GLU A 1 329 ? -21.867 -14.687 6.738 1.00 92.38 329 GLU A C 1
ATOM 2512 O O . GLU A 1 329 ? -21.429 -15.633 7.397 1.00 92.38 329 GLU A O 1
ATOM 2517 N N . SER A 1 330 ? -21.076 -13.933 5.973 1.00 93.38 330 SER A N 1
ATOM 2518 C CA . SER A 1 330 ? -19.648 -14.148 5.785 1.00 93.38 330 SER A CA 1
ATOM 2519 C C . SER A 1 330 ? -18.829 -13.466 6.883 1.00 93.38 330 SER A C 1
ATOM 2521 O O . SER A 1 330 ? -18.722 -12.240 6.918 1.00 93.38 330 SER A O 1
ATOM 2523 N N . ASP A 1 331 ? -18.132 -14.258 7.704 1.00 92.69 331 ASP A N 1
ATOM 2524 C CA . ASP A 1 331 ? -17.220 -13.758 8.748 1.00 92.69 331 ASP A CA 1
ATOM 2525 C C . ASP A 1 331 ? -16.195 -12.724 8.207 1.00 92.69 331 ASP A C 1
ATOM 2527 O O . ASP A 1 331 ? -16.018 -11.688 8.852 1.00 92.69 331 ASP A O 1
ATOM 2531 N N . PRO A 1 332 ? -15.595 -12.905 6.999 1.00 94.69 332 PRO A N 1
ATOM 2532 C CA . PRO A 1 332 ? -14.768 -11.885 6.346 1.00 94.69 332 PRO A CA 1
ATOM 2533 C C . PRO A 1 332 ? -15.381 -10.501 6.161 1.00 94.69 332 PRO A C 1
ATOM 2535 O O . PRO A 1 332 ? -14.659 -9.506 6.152 1.00 94.69 332 PRO A O 1
ATOM 2538 N N . ILE A 1 333 ? -16.696 -10.429 5.969 1.00 95.38 333 ILE A N 1
ATOM 2539 C CA . ILE A 1 333 ? -17.391 -9.164 5.737 1.00 95.38 333 ILE A CA 1
ATOM 2540 C C . ILE A 1 333 ? -17.682 -8.491 7.069 1.00 95.38 333 ILE A C 1
ATOM 2542 O O . ILE A 1 333 ? -17.410 -7.297 7.188 1.00 95.38 333 ILE A O 1
ATOM 2546 N N . ARG A 1 334 ? -18.129 -9.257 8.075 1.00 95.44 334 ARG A N 1
ATOM 2547 C CA . ARG A 1 334 ? -18.385 -8.727 9.420 1.00 95.44 334 ARG A CA 1
ATOM 2548 C C . ARG A 1 334 ? -17.156 -8.015 9.973 1.00 95.44 334 ARG A C 1
ATOM 2550 O O . ARG A 1 334 ? -17.213 -6.819 10.243 1.00 95.44 334 ARG A O 1
ATOM 2557 N N . PHE A 1 335 ? -16.005 -8.693 10.012 1.00 94.25 335 PHE A N 1
ATOM 2558 C CA . PHE A 1 335 ? -14.802 -8.065 10.564 1.00 94.25 335 PHE A CA 1
ATOM 2559 C C . PHE A 1 335 ? -14.262 -6.924 9.689 1.00 94.25 335 PHE A C 1
ATOM 2561 O O . PHE A 1 335 ? -13.628 -5.999 10.195 1.00 94.25 335 PHE A O 1
ATOM 2568 N N . ARG A 1 336 ? -14.488 -6.953 8.365 1.00 96.50 336 ARG A N 1
ATOM 2569 C CA . ARG A 1 336 ? -14.084 -5.849 7.479 1.00 96.50 336 ARG A CA 1
ATOM 2570 C C . ARG A 1 336 ? -14.942 -4.608 7.711 1.00 96.50 336 ARG A C 1
ATOM 2572 O O . ARG A 1 336 ? -14.403 -3.506 7.662 1.00 96.50 336 ARG A O 1
ATOM 2579 N N . ALA A 1 337 ? -16.235 -4.779 7.980 1.00 96.94 337 ALA A N 1
ATOM 2580 C CA . ALA A 1 337 ? -17.131 -3.691 8.356 1.00 96.94 337 ALA A CA 1
ATOM 2581 C C . ALA A 1 337 ? -16.743 -3.092 9.717 1.00 96.94 337 ALA A C 1
ATOM 2583 O O . ALA A 1 337 ? -16.621 -1.875 9.832 1.00 96.94 337 ALA A O 1
ATOM 2584 N N . GLU A 1 338 ? -16.435 -3.930 10.710 1.00 96.94 338 GLU A N 1
ATOM 2585 C CA . GLU A 1 338 ? -15.904 -3.489 12.009 1.00 96.94 338 GLU A CA 1
ATOM 2586 C C . GLU A 1 338 ? -14.588 -2.722 11.859 1.00 96.94 338 GLU A C 1
ATOM 2588 O O . GLU A 1 338 ? -14.423 -1.643 12.423 1.00 96.94 338 GLU A O 1
ATOM 2593 N N . TYR A 1 339 ? -13.665 -3.240 11.045 1.00 96.12 339 TYR A N 1
ATOM 2594 C CA . TYR A 1 339 ? -12.404 -2.564 10.758 1.00 96.12 339 TYR A CA 1
ATOM 2595 C C . TYR A 1 339 ? -12.627 -1.196 10.101 1.00 96.12 339 TYR A C 1
ATOM 2597 O O . TYR A 1 339 ? -11.965 -0.230 10.470 1.00 96.12 339 TYR A O 1
ATOM 2605 N N . ALA A 1 340 ? -13.580 -1.088 9.170 1.00 96.56 340 ALA A N 1
ATOM 2606 C CA . ALA A 1 340 ? -13.937 0.182 8.544 1.00 96.56 340 ALA A CA 1
ATOM 2607 C C . ALA A 1 340 ? -14.498 1.191 9.558 1.00 96.56 340 ALA A C 1
ATOM 2609 O O . ALA A 1 340 ? -14.089 2.350 9.549 1.00 96.56 340 ALA A O 1
ATOM 2610 N N . LEU A 1 341 ? -15.374 0.748 10.470 1.00 97.12 341 LEU A N 1
ATOM 2611 C CA . LEU A 1 341 ? -15.878 1.576 11.573 1.00 97.12 341 LEU A CA 1
ATOM 2612 C C . LEU A 1 341 ? -14.737 2.058 12.479 1.00 97.12 341 LEU A C 1
ATOM 2614 O O . LEU A 1 341 ? -14.710 3.221 12.869 1.00 97.12 341 LEU A O 1
ATOM 2618 N N . GLY A 1 342 ? -13.764 1.193 12.763 1.00 96.00 342 GLY A N 1
ATOM 2619 C CA . GLY A 1 342 ? -12.563 1.563 13.503 1.00 96.00 342 GLY A CA 1
ATOM 2620 C C . GLY A 1 342 ? -11.702 2.612 12.782 1.00 96.00 342 GLY A C 1
ATOM 2621 O O . GLY A 1 342 ? -11.304 3.602 13.390 1.00 96.00 342 GLY A O 1
ATOM 2622 N N . GLN A 1 343 ? -11.486 2.476 11.467 1.00 95.12 343 GLN A N 1
ATOM 2623 C CA . GLN A 1 343 ? -10.755 3.473 10.664 1.00 95.12 343 GLN A CA 1
ATOM 2624 C C . GLN A 1 343 ? -11.465 4.835 10.587 1.00 95.12 343 GLN A C 1
ATOM 2626 O O . GLN A 1 343 ? -10.810 5.869 10.452 1.00 95.12 343 GLN A O 1
ATOM 2631 N N . MET A 1 344 ? -12.796 4.851 10.692 1.00 95.12 344 MET A N 1
ATOM 2632 C CA . MET A 1 344 ? -13.581 6.083 10.821 1.00 95.12 344 MET A CA 1
ATOM 2633 C C . MET A 1 344 ? -13.420 6.748 12.199 1.00 95.12 344 MET A C 1
ATOM 2635 O O . MET A 1 344 ? -13.698 7.942 12.336 1.00 95.12 344 MET A O 1
ATOM 2639 N N . GLY A 1 345 ? -12.950 6.002 13.202 1.00 94.69 345 GLY A N 1
ATOM 2640 C CA . GLY A 1 345 ? -12.639 6.487 14.542 1.00 94.69 345 GLY A CA 1
ATOM 2641 C C . GLY A 1 345 ? -13.852 7.077 15.259 1.00 94.69 345 GLY A C 1
ATOM 2642 O O . GLY A 1 345 ? -14.963 6.548 15.190 1.00 94.69 345 GLY A O 1
ATOM 2643 N N . THR A 1 346 ? -13.653 8.212 15.931 1.00 95.00 346 THR A N 1
ATOM 2644 C CA . THR A 1 346 ? -14.696 8.915 16.701 1.00 95.00 346 THR A CA 1
ATOM 2645 C C . THR A 1 346 ? -15.929 9.278 15.866 1.00 95.00 346 THR A C 1
ATOM 2647 O O . THR A 1 346 ? -17.032 9.331 16.405 1.00 95.00 346 THR A O 1
ATOM 2650 N N . ALA A 1 347 ? -15.785 9.468 14.548 1.00 94.81 347 ALA A N 1
ATOM 2651 C CA . ALA A 1 347 ? -16.903 9.781 13.656 1.00 94.81 347 ALA A CA 1
ATOM 2652 C C . ALA A 1 347 ? -17.910 8.621 13.522 1.00 94.81 347 ALA A C 1
ATOM 2654 O O . ALA A 1 347 ? -19.087 8.855 13.254 1.00 94.81 347 ALA A O 1
ATOM 2655 N N . ALA A 1 348 ? -17.473 7.376 13.745 1.00 95.31 348 ALA A N 1
ATOM 2656 C CA . ALA A 1 348 ? -18.342 6.200 13.774 1.00 95.31 348 ALA A CA 1
ATOM 2657 C C . ALA A 1 348 ? -18.856 5.852 15.183 1.00 95.31 348 ALA A C 1
ATOM 2659 O O . ALA A 1 348 ? -19.681 4.947 15.323 1.00 95.31 348 ALA A O 1
ATOM 2660 N N . GLY A 1 349 ? -18.422 6.581 16.217 1.00 94.31 349 GLY A N 1
ATOM 2661 C CA . GLY A 1 349 ? -18.725 6.365 17.635 1.00 94.31 349 GLY A CA 1
ATOM 2662 C C . GLY A 1 349 ? -20.152 6.694 18.075 1.00 94.31 349 GLY A C 1
ATOM 2663 O O . GLY A 1 349 ? -20.371 7.277 19.133 1.00 94.31 349 GLY A O 1
ATOM 2664 N N . THR A 1 350 ? -21.148 6.366 17.256 1.00 95.06 350 THR A N 1
ATOM 2665 C CA . THR A 1 350 ? -22.559 6.556 17.609 1.00 95.06 350 THR A CA 1
ATOM 2666 C C . THR A 1 350 ? -23.021 5.481 18.605 1.00 95.06 350 THR A C 1
ATOM 2668 O O . THR A 1 350 ? -22.540 4.344 18.542 1.00 95.06 350 THR A O 1
ATOM 2671 N N . PRO A 1 351 ? -24.003 5.767 19.485 1.00 93.94 351 PRO A N 1
ATOM 2672 C CA . PRO A 1 351 ? -24.524 4.775 20.432 1.00 93.94 351 PRO A CA 1
ATOM 2673 C C . PRO A 1 351 ? -25.031 3.490 19.766 1.00 93.94 351 PRO A C 1
ATOM 2675 O O . PRO A 1 351 ? -24.888 2.397 20.317 1.00 93.94 351 PRO A O 1
ATOM 2678 N N . GLU A 1 352 ? -25.600 3.608 18.563 1.00 93.12 352 GLU A N 1
ATOM 2679 C CA . GLU A 1 352 ? -26.038 2.461 17.772 1.00 93.12 352 GLU A CA 1
ATOM 2680 C C . GLU A 1 352 ? -24.851 1.580 17.363 1.00 93.12 352 GLU A C 1
ATOM 2682 O O . GLU A 1 352 ? -24.879 0.375 17.615 1.00 93.12 352 GLU A O 1
ATOM 2687 N N . MET A 1 353 ? -23.787 2.164 16.796 1.00 95.44 353 MET A N 1
ATOM 2688 C CA . MET A 1 353 ? -22.613 1.400 16.354 1.00 95.44 353 MET A CA 1
ATOM 2689 C C . MET A 1 353 ? -21.893 0.748 17.530 1.00 95.44 353 MET A C 1
ATOM 2691 O O . MET A 1 353 ? -21.555 -0.432 17.460 1.00 95.44 353 MET A O 1
ATOM 2695 N N . VAL A 1 354 ? -21.750 1.467 18.644 1.00 96.38 354 VAL A N 1
ATOM 2696 C CA . VAL A 1 354 ? -21.185 0.913 19.880 1.00 96.38 354 VAL A CA 1
ATOM 2697 C C . VAL A 1 354 ? -22.008 -0.292 20.346 1.00 96.38 354 VAL A C 1
ATOM 2699 O O . VAL A 1 354 ? -21.453 -1.364 20.571 1.00 96.38 354 VAL A O 1
ATOM 2702 N N . THR A 1 355 ? -23.339 -0.180 20.393 1.00 94.94 355 THR A N 1
ATOM 2703 C CA . THR A 1 355 ? -24.223 -1.296 20.786 1.00 94.94 355 THR A CA 1
ATOM 2704 C C . THR A 1 355 ? -24.063 -2.516 19.872 1.00 94.94 355 THR A C 1
ATOM 2706 O O . THR A 1 355 ? -24.071 -3.657 20.345 1.00 94.94 355 THR A O 1
ATOM 2709 N N . ARG A 1 356 ? -23.898 -2.302 18.562 1.00 94.00 356 ARG A N 1
ATOM 2710 C CA . ARG A 1 356 ? -23.666 -3.382 17.590 1.00 94.00 356 ARG A CA 1
ATOM 2711 C C . ARG A 1 356 ? -22.318 -4.064 17.810 1.00 94.00 356 ARG A C 1
ATOM 2713 O O . ARG A 1 356 ? -22.281 -5.289 17.907 1.00 94.00 356 ARG A O 1
ATOM 2720 N N . LEU A 1 357 ? -21.243 -3.294 17.964 1.00 96.25 357 LEU A N 1
ATOM 2721 C CA . LEU A 1 357 ? -19.904 -3.829 18.222 1.00 96.25 357 LEU A CA 1
ATOM 2722 C C . LEU A 1 357 ? -19.850 -4.626 19.532 1.00 96.25 357 LEU A C 1
ATOM 2724 O O . LEU A 1 357 ? -19.270 -5.709 19.565 1.00 96.25 357 LEU A O 1
ATOM 2728 N N . LEU A 1 358 ? -20.542 -4.179 20.586 1.00 96.44 358 LEU A N 1
ATOM 2729 C CA . LEU A 1 358 ? -20.632 -4.930 21.846 1.00 96.44 358 LEU A CA 1
ATOM 2730 C C . LEU A 1 358 ? -21.274 -6.313 21.678 1.00 96.44 358 LEU A C 1
ATOM 2732 O O . LEU A 1 358 ? -20.880 -7.261 22.363 1.00 96.44 358 LEU A O 1
ATOM 2736 N N . ARG A 1 359 ? -22.235 -6.454 20.755 1.00 95.06 359 ARG A N 1
ATOM 2737 C CA . ARG A 1 359 ? -22.800 -7.760 20.390 1.00 95.06 359 ARG A CA 1
ATOM 2738 C C . ARG A 1 359 ? -21.777 -8.614 19.639 1.00 95.06 359 ARG A C 1
ATOM 2740 O O . ARG A 1 359 ? -21.649 -9.795 19.940 1.00 95.06 359 ARG A O 1
ATOM 2747 N N . LEU A 1 360 ? -21.026 -8.031 18.707 1.00 95.44 360 LEU A N 1
ATOM 2748 C CA . LEU A 1 360 ? -20.018 -8.742 17.904 1.00 95.44 360 LEU A CA 1
ATOM 2749 C C . LEU A 1 360 ? -18.794 -9.175 18.713 1.00 95.44 360 LEU A C 1
ATOM 2751 O O . LEU A 1 360 ? -18.186 -10.201 18.419 1.00 95.44 360 LEU A O 1
ATOM 2755 N N . CYS A 1 361 ? -18.520 -8.517 19.839 1.00 96.25 361 CYS A N 1
ATOM 2756 C CA . CYS A 1 361 ? -17.601 -9.040 20.843 1.00 96.25 361 CYS A CA 1
ATOM 2757 C C . CYS A 1 361 ? -18.006 -10.438 21.364 1.00 96.25 361 CYS A C 1
ATOM 2759 O O . CYS A 1 361 ? -17.214 -11.058 22.064 1.00 96.25 361 CYS A O 1
ATOM 2761 N N . GLN A 1 362 ? -19.219 -10.939 21.102 1.00 95.00 362 GLN A N 1
ATOM 2762 C CA . GLN A 1 362 ? -19.689 -12.293 21.450 1.00 95.00 362 GLN A CA 1
ATOM 2763 C C . GLN A 1 362 ? -19.708 -13.257 20.251 1.00 95.00 362 GLN A C 1
ATOM 2765 O O . GLN A 1 362 ? -20.187 -14.382 20.391 1.00 95.00 362 GLN A O 1
ATOM 2770 N N . ASP A 1 363 ? -19.208 -12.851 19.081 1.00 95.56 363 ASP A N 1
ATOM 2771 C CA . ASP A 1 363 ? -19.250 -13.672 17.869 1.00 95.56 363 ASP A CA 1
ATOM 2772 C C . ASP A 1 363 ? -18.450 -14.981 18.026 1.00 95.56 363 ASP A C 1
ATOM 2774 O O . ASP A 1 363 ? -17.444 -15.069 18.740 1.00 95.56 363 ASP A O 1
ATOM 2778 N N . LYS A 1 364 ? -18.891 -16.030 17.328 1.00 93.44 364 LYS A N 1
ATOM 2779 C CA . LYS A 1 364 ? -18.229 -17.342 17.297 1.00 93.44 364 LYS A CA 1
ATOM 2780 C C . LYS A 1 364 ? -16.802 -17.261 16.734 1.00 93.44 364 LYS A C 1
ATOM 2782 O O . LYS A 1 364 ? -15.914 -17.978 17.208 1.00 93.44 364 LYS A O 1
ATOM 2787 N N . ALA A 1 365 ? -16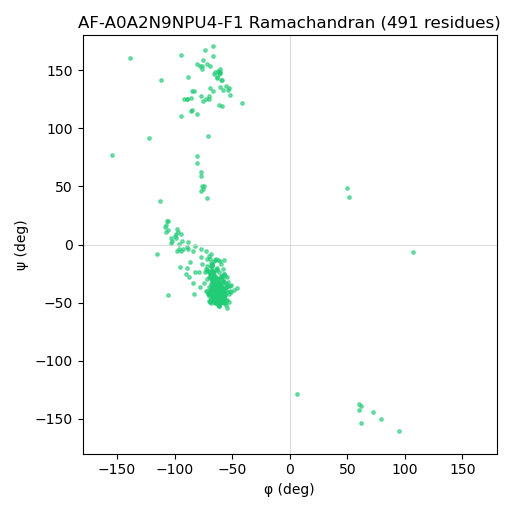.573 -16.390 15.753 1.00 94.31 365 ALA A N 1
ATOM 2788 C CA . ALA A 1 365 ? -15.310 -16.233 15.051 1.00 94.31 365 ALA A CA 1
ATOM 2789 C C . ALA A 1 365 ? -14.357 -15.324 15.835 1.00 94.31 365 ALA A C 1
ATOM 2791 O O . ALA A 1 365 ? -14.734 -14.244 16.287 1.00 94.31 365 ALA A O 1
ATOM 2792 N N . GLU A 1 366 ? -13.100 -15.746 15.999 1.00 95.44 366 GLU A N 1
ATOM 2793 C CA . GLU A 1 366 ? -12.134 -14.961 16.783 1.00 95.44 366 GLU A CA 1
ATOM 2794 C C . GLU A 1 366 ? -11.792 -13.618 16.132 1.00 95.44 366 GLU A C 1
ATOM 2796 O O . GLU A 1 366 ? -11.690 -12.622 16.840 1.00 95.44 366 GLU A O 1
ATOM 2801 N N . TYR A 1 367 ? -11.674 -13.579 14.799 1.00 94.94 367 TYR A N 1
ATOM 2802 C CA . TYR A 1 367 ? -11.339 -12.357 14.067 1.00 94.94 367 TYR A CA 1
ATOM 2803 C C . TYR A 1 367 ? -12.425 -11.293 14.216 1.00 94.94 367 TYR A C 1
ATOM 2805 O O . TYR A 1 367 ? -12.103 -10.119 14.339 1.00 94.94 367 TYR A O 1
ATOM 2813 N N . VAL A 1 368 ? -13.693 -11.704 14.277 1.00 95.94 368 VAL A N 1
ATOM 2814 C CA . VAL A 1 368 ? -14.827 -10.801 14.512 1.00 95.94 368 VAL A CA 1
ATOM 2815 C C . VAL A 1 368 ? -14.771 -10.247 15.941 1.00 95.94 368 VAL A C 1
ATOM 2817 O O . VAL A 1 368 ? -14.804 -9.042 16.148 1.00 95.94 368 VAL A O 1
ATOM 2820 N N . ARG A 1 369 ? -14.539 -11.090 16.960 1.00 97.62 369 ARG A N 1
ATOM 2821 C CA . ARG A 1 369 ? -14.375 -10.583 18.340 1.00 97.62 369 ARG A CA 1
ATOM 2822 C C . ARG A 1 369 ? -13.193 -9.618 18.482 1.00 97.62 369 ARG A C 1
ATOM 2824 O O . ARG A 1 369 ? -13.305 -8.618 19.189 1.00 97.62 369 ARG A O 1
ATOM 2831 N N . PHE A 1 370 ? -12.078 -9.922 17.817 1.00 96.69 370 PHE A N 1
ATOM 2832 C CA . PHE A 1 370 ? -10.877 -9.087 17.782 1.00 96.69 370 PHE A CA 1
ATOM 2833 C C . PHE A 1 370 ? -11.152 -7.724 17.136 1.00 96.69 370 PHE A C 1
ATOM 2835 O O . PHE A 1 370 ? -10.855 -6.689 17.730 1.00 96.69 370 PHE A O 1
ATOM 2842 N N . HIS A 1 371 ? -11.739 -7.708 15.939 1.00 96.69 371 HIS A N 1
ATOM 2843 C CA . HIS A 1 371 ? -11.999 -6.470 15.212 1.00 96.69 371 HIS A CA 1
ATOM 2844 C C . HIS A 1 371 ? -13.078 -5.616 15.888 1.00 96.69 371 HIS A C 1
ATOM 2846 O O . HIS A 1 371 ? -12.919 -4.397 15.933 1.00 96.69 371 HIS A O 1
ATOM 2852 N N . ALA A 1 372 ? -14.085 -6.226 16.518 1.00 97.38 372 ALA A N 1
ATOM 2853 C CA . ALA A 1 372 ? -15.068 -5.511 17.322 1.00 97.38 372 ALA A CA 1
ATOM 2854 C C . ALA A 1 372 ? -14.431 -4.779 18.517 1.00 97.38 372 ALA A C 1
ATOM 2856 O O . ALA A 1 372 ? -14.709 -3.599 18.739 1.00 97.38 372 ALA A O 1
ATOM 2857 N N . ALA A 1 373 ? -13.537 -5.445 19.261 1.00 97.81 373 ALA A N 1
ATOM 2858 C CA . ALA A 1 373 ? -12.803 -4.818 20.362 1.00 97.81 373 ALA A CA 1
ATOM 2859 C C . ALA A 1 373 ? -11.890 -3.687 19.865 1.00 97.81 373 ALA A C 1
ATOM 2861 O O . ALA A 1 373 ? -11.913 -2.587 20.415 1.00 97.81 373 ALA A O 1
ATOM 2862 N N . ALA A 1 374 ? -11.137 -3.927 18.788 1.00 97.50 374 ALA A N 1
ATOM 2863 C CA . ALA A 1 374 ? -10.271 -2.919 18.185 1.00 97.50 374 ALA A CA 1
ATOM 2864 C C . ALA A 1 374 ? -11.054 -1.688 17.694 1.00 97.50 374 ALA A C 1
ATOM 2866 O O . ALA A 1 374 ? -10.617 -0.563 17.922 1.00 97.50 374 ALA A O 1
ATOM 2867 N N . ALA A 1 375 ? -12.218 -1.881 17.065 1.00 97.44 375 ALA A N 1
ATOM 2868 C CA . ALA A 1 375 ? -13.066 -0.789 16.595 1.00 97.44 375 ALA A CA 1
ATOM 2869 C C . ALA A 1 375 ? -13.602 0.061 17.757 1.00 97.44 375 ALA A C 1
ATOM 2871 O O . ALA A 1 375 ? -13.551 1.286 17.682 1.00 97.44 375 ALA A O 1
ATOM 2872 N N . LEU A 1 376 ? -14.036 -0.570 18.858 1.00 97.62 376 LEU A N 1
ATOM 2873 C CA . LEU A 1 376 ? -14.435 0.138 20.084 1.00 97.62 376 LEU A CA 1
ATOM 2874 C C . LEU A 1 376 ? -13.284 0.975 20.659 1.00 97.62 376 LEU A C 1
ATOM 2876 O O . LEU A 1 376 ? -13.504 2.111 21.067 1.00 97.62 376 LEU A O 1
ATOM 2880 N N . GLY A 1 377 ? -12.058 0.444 20.645 1.00 96.88 377 GLY A N 1
ATOM 2881 C CA . GLY A 1 377 ? -10.858 1.191 21.026 1.00 96.88 377 GLY A CA 1
ATOM 2882 C C . GLY A 1 377 ? -10.596 2.396 20.120 1.00 96.88 377 GLY A C 1
ATOM 2883 O O . GLY A 1 377 ? -10.399 3.505 20.604 1.00 96.88 377 GLY A O 1
ATOM 2884 N N . GLN A 1 378 ? -10.659 2.208 18.800 1.00 96.88 378 GLN A N 1
ATOM 2885 C CA . GLN A 1 378 ? -10.398 3.260 17.806 1.00 96.88 378 GLN A CA 1
ATOM 2886 C C . GLN A 1 378 ? -11.472 4.360 17.771 1.00 96.88 378 GLN A C 1
ATOM 2888 O O . GLN A 1 378 ? -11.177 5.495 17.397 1.00 96.88 378 GLN A O 1
ATOM 2893 N N . MET A 1 379 ? -12.699 4.062 18.208 1.00 96.31 379 MET A N 1
ATOM 2894 C CA . MET A 1 379 ? -13.730 5.071 18.485 1.00 96.31 379 MET A CA 1
ATOM 2895 C C . MET A 1 379 ? -13.370 5.964 19.688 1.00 96.31 379 MET A C 1
ATOM 2897 O O . MET A 1 379 ? -13.919 7.060 19.832 1.00 96.31 379 MET A O 1
ATOM 2901 N N . GLY A 1 380 ? -12.434 5.537 20.537 1.00 94.12 380 GLY A N 1
ATOM 2902 C CA . GLY A 1 380 ? -11.926 6.305 21.669 1.00 94.12 380 GLY A CA 1
ATOM 2903 C C . GLY A 1 380 ? -13.011 6.628 22.694 1.00 94.12 380 GLY A C 1
ATOM 2904 O O . GLY A 1 380 ? -13.893 5.816 22.981 1.00 94.12 380 GLY A O 1
ATOM 2905 N N . GLU A 1 381 ? -12.980 7.852 23.221 1.00 92.94 381 GLU A N 1
ATOM 2906 C CA . GLU A 1 381 ? -13.911 8.327 24.254 1.00 92.94 381 GLU A CA 1
ATOM 2907 C C . GLU A 1 381 ? -15.392 8.227 23.854 1.00 92.94 381 GLU A C 1
ATOM 2909 O O . GLU A 1 381 ? -16.256 8.073 24.712 1.00 92.94 381 GLU A O 1
ATOM 2914 N N . THR A 1 382 ? -15.715 8.245 22.558 1.00 93.94 382 THR A N 1
ATOM 2915 C CA . THR A 1 382 ? -17.107 8.106 22.090 1.00 93.94 382 THR A CA 1
ATOM 2916 C C . THR A 1 382 ? -17.698 6.716 22.353 1.00 93.94 382 THR A C 1
ATOM 2918 O O . THR A 1 382 ? -18.913 6.571 22.485 1.00 93.94 382 THR A O 1
ATOM 2921 N N . ALA A 1 383 ? -16.849 5.694 22.504 1.00 93.69 383 ALA A N 1
ATOM 2922 C CA . ALA A 1 383 ? -17.253 4.354 22.918 1.00 93.69 383 ALA A CA 1
ATOM 2923 C C . ALA A 1 383 ? -17.235 4.163 24.445 1.00 93.69 383 ALA A C 1
ATOM 2925 O O . ALA A 1 383 ? -17.623 3.090 24.925 1.00 93.69 383 ALA A O 1
ATOM 2926 N N . ALA A 1 384 ? -16.820 5.174 25.219 1.00 91.94 384 ALA A N 1
ATOM 2927 C CA . ALA A 1 384 ? -16.693 5.097 26.670 1.00 91.94 384 ALA A CA 1
ATOM 2928 C C . ALA A 1 384 ? -18.068 5.048 27.353 1.00 91.94 384 ALA A C 1
ATOM 2930 O O . ALA A 1 384 ? -18.685 6.061 27.673 1.00 91.94 384 ALA A O 1
ATOM 2931 N N . ASN A 1 385 ? -18.549 3.837 27.613 1.00 92.00 385 ASN A N 1
ATOM 2932 C CA . ASN A 1 385 ? -19.671 3.597 28.509 1.00 92.00 385 ASN A CA 1
ATOM 2933 C C . ASN A 1 385 ? -19.387 2.364 29.385 1.00 92.00 385 ASN A C 1
ATOM 2935 O O . ASN A 1 385 ? -18.534 1.545 29.025 1.00 92.00 385 ASN A O 1
ATOM 2939 N N . PRO A 1 386 ? -20.093 2.203 30.522 1.00 90.44 386 PRO A N 1
ATOM 2940 C CA . PRO A 1 386 ? -19.866 1.077 31.428 1.00 90.44 386 PRO A CA 1
ATOM 2941 C C . PRO A 1 386 ? -19.989 -0.288 30.742 1.00 90.44 386 PRO A C 1
ATOM 2943 O O . PRO A 1 386 ? -19.155 -1.160 30.960 1.00 90.44 386 PRO A O 1
ATOM 2946 N N . GLY A 1 387 ? -20.961 -0.444 29.835 1.00 93.25 387 GLY A N 1
ATOM 2947 C CA . GLY A 1 387 ? -21.150 -1.675 29.067 1.00 93.25 387 GLY A CA 1
ATOM 2948 C C . GLY A 1 387 ? -19.958 -2.013 28.167 1.00 93.25 387 GLY A C 1
ATOM 2949 O O . GLY A 1 387 ? -19.595 -3.183 28.057 1.00 93.25 387 GLY A O 1
ATOM 2950 N N . THR A 1 388 ? -19.306 -1.008 27.575 1.00 95.44 388 THR A N 1
ATOM 2951 C CA . THR A 1 388 ? -18.067 -1.188 26.807 1.00 95.44 388 THR A CA 1
ATOM 2952 C C . THR A 1 388 ? -16.924 -1.658 27.688 1.00 95.44 388 THR A C 1
ATOM 2954 O O . THR A 1 388 ? -16.290 -2.660 27.368 1.00 95.44 388 THR A O 1
ATOM 2957 N N . VAL A 1 389 ? -16.682 -0.986 28.816 1.00 95.00 389 VAL A N 1
ATOM 2958 C CA . VAL A 1 389 ? -15.598 -1.358 29.738 1.00 95.00 389 VAL A CA 1
ATOM 2959 C C . VAL A 1 389 ? -15.811 -2.771 30.289 1.00 95.00 389 VAL A C 1
ATOM 2961 O O . VAL A 1 389 ? -14.884 -3.581 30.278 1.00 95.00 389 VAL A O 1
ATOM 2964 N N . ASP A 1 390 ? -17.039 -3.109 30.687 1.00 94.75 390 ASP A N 1
ATOM 2965 C CA . ASP A 1 390 ? -17.387 -4.444 31.179 1.00 94.75 390 ASP A CA 1
ATOM 2966 C C . ASP A 1 390 ? -17.194 -5.518 30.106 1.00 94.75 390 ASP A C 1
ATOM 2968 O O . ASP A 1 390 ? -16.641 -6.589 30.378 1.00 94.75 390 ASP A O 1
ATOM 2972 N N . ARG A 1 391 ? -17.616 -5.243 28.865 1.00 96.88 391 ARG A N 1
ATOM 2973 C CA . ARG A 1 391 ? -17.469 -6.190 27.757 1.00 96.88 391 ARG A CA 1
ATOM 2974 C C . ARG A 1 391 ? -16.008 -6.399 27.374 1.00 96.88 391 ARG A C 1
ATOM 2976 O O . ARG A 1 391 ? -15.610 -7.541 27.151 1.00 96.88 391 ARG A O 1
ATOM 2983 N N . LEU A 1 392 ? -15.210 -5.334 27.328 1.00 96.81 392 LEU A N 1
ATOM 2984 C CA . LEU A 1 392 ? -13.771 -5.438 27.091 1.00 96.81 392 LEU A CA 1
ATOM 2985 C C . LEU A 1 392 ? -13.094 -6.224 28.218 1.00 96.81 392 LEU A C 1
ATOM 2987 O O . LEU A 1 392 ? -12.279 -7.096 27.930 1.00 96.81 392 LEU A O 1
ATOM 2991 N N . TRP A 1 393 ? -13.505 -6.039 29.477 1.00 95.44 393 TRP A N 1
ATOM 2992 C CA . TRP A 1 393 ? -12.993 -6.866 30.571 1.00 95.44 393 TRP A CA 1
ATOM 2993 C C . TRP A 1 393 ? -13.339 -8.349 30.437 1.00 95.44 393 TRP A C 1
ATOM 2995 O O . TRP A 1 393 ? -12.513 -9.205 30.738 1.00 95.44 393 TRP A O 1
ATOM 3005 N N . GLN A 1 394 ? -14.534 -8.681 29.952 1.00 95.69 394 GLN A N 1
ATOM 3006 C CA . GLN A 1 394 ? -14.873 -10.075 29.649 1.00 95.69 394 GLN A CA 1
ATOM 3007 C C . GLN A 1 394 ? -13.974 -10.645 28.541 1.00 95.69 394 GLN A C 1
ATOM 3009 O O . GLN A 1 394 ? -13.582 -11.808 28.607 1.00 95.69 394 GLN A O 1
ATOM 3014 N N . LEU A 1 395 ? -13.610 -9.834 27.542 1.00 96.75 395 LEU A N 1
ATOM 3015 C CA . LEU A 1 395 ? -12.729 -10.250 26.449 1.00 96.75 395 LEU A CA 1
ATOM 3016 C C . LEU A 1 395 ? -11.265 -10.431 26.859 1.00 96.75 395 LEU A C 1
ATOM 3018 O O . LEU A 1 395 ? -10.558 -11.199 26.209 1.00 96.75 395 LEU A O 1
ATOM 3022 N N . THR A 1 396 ? -10.793 -9.822 27.950 1.00 95.12 396 THR A N 1
ATOM 3023 C CA . THR A 1 396 ? -9.443 -10.128 28.457 1.00 95.12 396 THR A CA 1
ATOM 3024 C C . THR A 1 396 ? -9.336 -11.542 29.025 1.00 95.12 396 THR A C 1
ATOM 3026 O O . THR A 1 396 ? -8.237 -11.982 29.330 1.00 95.12 396 THR A O 1
ATOM 3029 N N . GLN A 1 397 ? -10.454 -12.261 29.152 1.00 94.19 397 GLN A N 1
ATOM 3030 C CA . GLN A 1 397 ? -10.515 -13.678 29.515 1.00 94.19 397 GLN A CA 1
ATOM 3031 C C . GLN A 1 397 ? -10.846 -14.575 28.306 1.00 94.19 397 GLN A C 1
ATOM 3033 O O . GLN A 1 397 ? -11.180 -15.748 28.468 1.00 94.19 397 GLN A O 1
ATOM 3038 N N . ASP A 1 398 ? -10.784 -14.044 27.079 1.00 96.75 398 ASP A N 1
ATOM 3039 C CA . ASP A 1 398 ? -11.039 -14.822 25.866 1.00 96.75 398 ASP A CA 1
ATOM 3040 C C . ASP A 1 398 ? -9.988 -15.926 25.661 1.00 96.75 398 ASP A C 1
ATOM 3042 O O . ASP A 1 398 ? -8.799 -15.783 25.971 1.00 96.75 398 ASP A O 1
ATOM 3046 N N . LYS A 1 399 ? -10.423 -17.037 25.058 1.00 93.88 399 LYS A N 1
ATOM 3047 C CA . LYS A 1 399 ? -9.550 -18.160 24.690 1.00 93.88 399 LYS A CA 1
ATOM 3048 C C . LYS A 1 399 ? -8.412 -17.745 23.748 1.00 93.88 399 LYS A C 1
ATOM 3050 O O . LYS A 1 399 ? -7.326 -18.313 23.820 1.00 93.88 399 LYS A O 1
ATOM 3055 N N . SER A 1 400 ? -8.647 -16.764 22.876 1.00 94.31 400 SER A N 1
ATOM 3056 C CA . SER A 1 400 ? -7.671 -16.292 21.894 1.00 94.31 400 SER A CA 1
ATOM 3057 C C . SER A 1 400 ? -6.803 -15.179 22.473 1.00 94.31 400 SER A C 1
ATOM 3059 O O . SER A 1 400 ? -7.312 -14.148 22.912 1.00 94.31 400 SER A O 1
ATOM 3061 N N . ALA A 1 401 ? -5.480 -15.357 22.429 1.00 92.69 401 ALA A N 1
ATOM 3062 C CA . ALA A 1 401 ? -4.528 -14.344 22.890 1.00 92.69 401 ALA A CA 1
ATOM 3063 C C . ALA A 1 401 ? -4.671 -13.020 22.124 1.00 92.69 401 ALA A C 1
ATOM 3065 O O . ALA A 1 401 ? -4.586 -11.952 22.727 1.00 92.69 401 ALA A O 1
ATOM 3066 N N . LEU A 1 402 ? -4.976 -13.090 20.822 1.00 94.12 402 LEU A N 1
ATOM 3067 C CA . LEU A 1 402 ? -5.212 -11.913 19.984 1.00 94.12 402 LEU A CA 1
ATOM 3068 C C . LEU A 1 402 ? -6.379 -11.071 20.512 1.00 94.12 402 LEU A C 1
ATOM 3070 O O . LEU A 1 402 ? -6.254 -9.853 20.642 1.00 94.12 402 LEU A O 1
ATOM 3074 N N . VAL A 1 403 ? -7.493 -11.719 20.863 1.00 96.88 403 VAL A N 1
ATOM 3075 C CA . VAL A 1 403 ? -8.688 -11.049 21.395 1.00 96.88 403 VAL A CA 1
ATOM 3076 C C . VAL A 1 403 ? -8.404 -10.443 22.769 1.00 96.88 403 VAL A C 1
ATOM 3078 O O . VAL A 1 403 ? -8.766 -9.290 23.004 1.00 96.88 403 VAL A O 1
ATOM 3081 N N . ARG A 1 404 ? -7.693 -11.164 23.651 1.00 96.69 404 ARG A N 1
ATOM 3082 C CA . ARG A 1 404 ? -7.325 -10.633 24.973 1.00 96.69 404 ARG A CA 1
ATOM 3083 C C . ARG A 1 404 ? -6.471 -9.369 24.863 1.00 96.69 404 ARG A C 1
ATOM 3085 O O . ARG A 1 404 ? -6.788 -8.363 25.493 1.00 96.69 404 ARG A O 1
ATOM 3092 N N . CYS A 1 405 ? -5.416 -9.402 24.044 1.00 95.00 405 CYS A N 1
ATOM 3093 C CA . CYS A 1 405 ? -4.531 -8.252 23.843 1.00 95.00 405 CYS A CA 1
ATOM 3094 C C . CYS A 1 405 ? -5.271 -7.072 23.202 1.00 95.00 405 CYS A C 1
ATOM 3096 O O . CYS A 1 405 ? -5.062 -5.927 23.597 1.00 95.00 405 CYS A O 1
ATOM 3098 N N . SER A 1 406 ? -6.162 -7.344 22.242 1.00 96.62 406 SER A N 1
ATOM 3099 C CA . SER A 1 406 ? -6.996 -6.314 21.617 1.00 96.62 406 SER A CA 1
ATOM 3100 C C . SER A 1 406 ? -7.929 -5.640 22.618 1.00 96.62 406 SER A C 1
ATOM 3102 O O . SER A 1 406 ? -8.059 -4.421 22.588 1.00 96.62 406 SER A O 1
ATOM 3104 N N . ALA A 1 407 ? -8.519 -6.397 23.543 1.00 97.56 407 ALA A N 1
ATOM 3105 C CA . ALA A 1 407 ? -9.383 -5.838 24.573 1.00 97.56 407 ALA A CA 1
ATOM 3106 C C . ALA A 1 407 ? -8.627 -4.919 25.546 1.00 97.56 407 ALA A C 1
ATOM 3108 O O . ALA A 1 407 ? -9.112 -3.834 25.861 1.00 97.56 407 ALA A O 1
ATOM 3109 N N . VAL A 1 408 ? -7.416 -5.306 25.965 1.00 97.56 408 VAL A N 1
ATOM 3110 C CA . VAL A 1 408 ? -6.547 -4.448 26.791 1.00 97.56 408 VAL A CA 1
ATOM 3111 C C . VAL A 1 408 ? -6.134 -3.186 26.033 1.00 97.56 408 VAL A C 1
ATOM 3113 O O . VAL A 1 408 ? -6.233 -2.087 26.575 1.00 97.56 408 VAL A O 1
ATOM 3116 N N . ALA A 1 409 ? -5.735 -3.316 24.766 1.00 96.44 409 ALA A N 1
ATOM 3117 C CA . ALA A 1 409 ? -5.408 -2.164 23.930 1.00 96.44 409 ALA A CA 1
ATOM 3118 C C . ALA A 1 409 ? -6.615 -1.226 23.750 1.00 96.44 409 ALA A C 1
ATOM 3120 O O . ALA A 1 409 ? -6.464 -0.015 23.856 1.00 96.44 409 ALA A O 1
ATOM 3121 N N . ALA A 1 410 ? -7.817 -1.770 23.544 1.00 97.25 410 ALA A N 1
ATOM 3122 C CA . ALA A 1 410 ? -9.040 -0.986 23.406 1.00 97.25 410 ALA A CA 1
ATOM 3123 C C . ALA A 1 410 ? -9.384 -0.210 24.684 1.00 97.25 410 ALA A C 1
ATOM 3125 O O . ALA A 1 410 ? -9.747 0.959 24.597 1.00 97.25 410 ALA A O 1
ATOM 3126 N N . LEU A 1 411 ? -9.205 -0.813 25.869 1.00 96.56 411 LEU A N 1
ATOM 3127 C CA . LEU A 1 411 ? -9.333 -0.100 27.147 1.00 96.56 411 LEU A CA 1
ATOM 3128 C C . LEU A 1 411 ? -8.363 1.088 27.220 1.00 96.56 411 LEU A C 1
ATOM 3130 O O . LEU A 1 411 ? -8.756 2.162 27.666 1.00 96.56 411 LEU A O 1
ATOM 3134 N N . GLY A 1 412 ? -7.126 0.910 26.748 1.00 95.38 412 GLY A N 1
ATOM 3135 C CA . GLY A 1 412 ? -6.137 1.982 26.624 1.00 95.38 412 GLY A CA 1
ATOM 3136 C C . GLY A 1 412 ? -6.562 3.102 25.676 1.00 95.38 412 GLY A C 1
ATOM 3137 O O . GLY A 1 412 ? -6.505 4.270 26.041 1.00 95.38 412 GLY A O 1
ATOM 3138 N N . GLN A 1 413 ? -7.032 2.746 24.478 1.00 95.56 413 GLN A N 1
ATOM 3139 C CA . GLN A 1 413 ? -7.429 3.692 23.427 1.00 95.56 413 GLN A CA 1
ATOM 3140 C C . GLN A 1 413 ? -8.716 4.465 23.741 1.00 95.56 413 GLN A C 1
ATOM 3142 O O . GLN A 1 413 ? -8.856 5.606 23.303 1.00 95.56 413 GLN A O 1
ATOM 3147 N N . ILE A 1 414 ? -9.631 3.890 24.532 1.00 95.00 414 ILE A N 1
ATOM 3148 C CA . ILE A 1 414 ? -10.766 4.632 25.109 1.00 95.00 414 ILE A CA 1
ATOM 3149 C C . ILE A 1 414 ? -10.264 5.767 26.023 1.00 95.00 414 ILE A C 1
ATOM 3151 O O . ILE A 1 414 ? -10.958 6.767 26.209 1.00 95.00 414 ILE A O 1
ATOM 3155 N N . GLY A 1 415 ? -9.040 5.647 26.544 1.00 90.69 415 GLY A N 1
ATOM 3156 C CA . GLY A 1 415 ? -8.333 6.716 27.234 1.00 90.69 415 GLY A CA 1
ATOM 3157 C C . GLY A 1 415 ? -8.796 6.901 28.674 1.00 90.69 415 GLY A C 1
ATOM 3158 O O . GLY A 1 415 ? -9.227 5.962 29.350 1.00 90.69 415 GLY A O 1
ATOM 3159 N N . GLY A 1 416 ? -8.704 8.139 29.163 1.00 87.56 416 GLY A N 1
ATOM 3160 C CA . GLY A 1 416 ? -8.928 8.462 30.574 1.00 87.56 416 GLY A CA 1
ATOM 3161 C C . GLY A 1 416 ? -10.316 8.087 31.104 1.00 87.56 416 GLY A C 1
ATOM 3162 O O . GLY A 1 416 ? -10.447 7.760 32.281 1.00 87.56 416 GLY A O 1
ATOM 3163 N N . LEU A 1 417 ? -11.343 8.035 30.250 1.00 89.00 417 LEU A N 1
ATOM 3164 C CA . LEU A 1 417 ? -12.691 7.614 30.656 1.00 89.00 417 LEU A CA 1
ATOM 3165 C C . LEU A 1 417 ? -12.777 6.127 31.036 1.00 89.00 417 LEU A C 1
ATOM 3167 O O . LEU A 1 417 ? -13.658 5.741 31.804 1.00 89.00 417 LEU A O 1
ATOM 3171 N N . ALA A 1 418 ? -11.860 5.291 30.541 1.00 89.19 418 ALA A N 1
AT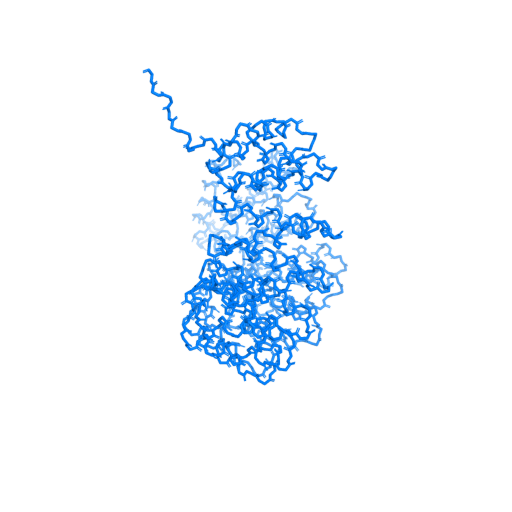OM 3172 C CA . ALA A 1 418 ? -11.746 3.893 30.950 1.00 89.19 418 ALA A CA 1
ATOM 3173 C C . ALA A 1 418 ? -10.859 3.701 32.193 1.00 89.19 418 ALA A C 1
ATOM 3175 O O . ALA A 1 418 ? -10.945 2.645 32.828 1.00 89.19 418 ALA A O 1
ATOM 3176 N N . ALA A 1 419 ? -10.054 4.702 32.577 1.00 89.12 419 ALA A N 1
ATOM 3177 C CA . ALA A 1 419 ? -9.094 4.665 33.687 1.00 89.12 419 ALA A CA 1
ATOM 3178 C C . ALA A 1 419 ? -9.761 4.768 35.076 1.00 89.12 419 ALA A C 1
ATOM 3180 O O . ALA A 1 419 ? -9.364 5.541 35.944 1.00 89.12 419 ALA A O 1
ATOM 3181 N N . THR A 1 420 ? -10.808 3.975 35.308 1.00 91.19 420 THR A N 1
ATOM 3182 C CA . THR A 1 420 ? -11.422 3.851 36.634 1.00 91.19 420 THR A CA 1
ATOM 3183 C C . THR A 1 420 ? -10.469 3.129 37.595 1.00 91.19 420 THR A C 1
ATOM 3185 O O . THR A 1 420 ? -9.692 2.281 37.145 1.00 91.19 420 THR A O 1
ATOM 3188 N N . PRO A 1 421 ? -10.555 3.359 38.921 1.00 90.75 421 PRO A N 1
ATOM 3189 C CA . PRO A 1 421 ? -9.733 2.632 39.890 1.00 90.75 421 PRO A CA 1
ATOM 3190 C C . PRO A 1 421 ? -9.810 1.108 39.723 1.00 90.75 421 PRO A C 1
ATOM 3192 O O . PRO A 1 421 ? -8.788 0.431 39.756 1.00 90.75 421 PRO A O 1
ATOM 3195 N N . ALA A 1 422 ? -11.003 0.571 39.442 1.00 91.06 422 ALA A N 1
ATOM 3196 C CA . ALA A 1 422 ? -11.196 -0.856 39.190 1.00 91.06 422 ALA A CA 1
ATOM 3197 C C . ALA A 1 422 ? -10.474 -1.338 37.918 1.00 91.06 422 ALA A C 1
ATOM 3199 O O . ALA A 1 422 ? -9.886 -2.421 37.920 1.00 91.06 422 ALA A O 1
ATOM 3200 N N . THR A 1 423 ? -10.491 -0.544 36.840 1.00 92.75 423 THR A N 1
ATOM 3201 C CA . THR A 1 423 ? -9.742 -0.845 35.610 1.00 92.75 423 THR A CA 1
ATOM 3202 C C . THR A 1 423 ? -8.239 -0.842 35.875 1.00 92.75 423 THR A C 1
ATOM 3204 O O . THR A 1 423 ? -7.553 -1.783 35.486 1.00 92.75 423 THR A O 1
ATOM 3207 N N . LEU A 1 424 ? -7.727 0.176 36.571 1.00 93.31 424 LEU A N 1
ATOM 3208 C CA . LEU A 1 424 ? -6.299 0.296 36.865 1.00 93.31 424 LEU A CA 1
ATOM 3209 C C . LEU A 1 424 ? -5.804 -0.865 37.733 1.00 93.31 424 LEU A C 1
ATOM 3211 O O . LEU A 1 424 ? -4.784 -1.465 37.407 1.00 93.31 424 LEU A O 1
ATOM 3215 N N . THR A 1 425 ? -6.548 -1.258 38.773 1.00 93.81 425 THR A N 1
ATOM 3216 C CA . THR A 1 425 ? -6.200 -2.430 39.595 1.00 93.81 425 THR A CA 1
ATOM 3217 C C . THR A 1 425 ? -6.114 -3.705 38.755 1.00 93.81 425 THR A C 1
ATOM 3219 O O . THR A 1 425 ? -5.122 -4.425 38.839 1.00 93.81 425 THR A O 1
ATOM 3222 N N . ARG A 1 426 ? -7.103 -3.959 37.891 1.00 94.88 426 ARG A N 1
ATOM 3223 C CA . ARG A 1 426 ? -7.114 -5.147 37.020 1.00 94.88 426 ARG A CA 1
ATOM 3224 C C . ARG A 1 426 ? -5.990 -5.136 35.981 1.00 94.88 426 ARG A C 1
ATOM 3226 O O . ARG A 1 426 ? -5.400 -6.177 35.710 1.00 94.88 426 ARG A O 1
ATOM 3233 N N . LEU A 1 427 ? -5.653 -3.975 35.416 1.00 94.62 427 LEU A N 1
ATOM 3234 C CA . LEU A 1 427 ? -4.503 -3.839 34.514 1.00 94.62 427 LEU A CA 1
ATOM 3235 C C . LEU A 1 427 ? -3.186 -4.123 35.245 1.00 94.62 427 LEU A C 1
ATOM 3237 O O . LEU A 1 427 ? -2.339 -4.845 34.725 1.00 94.62 427 LEU A O 1
ATOM 3241 N N . VAL A 1 428 ? -3.028 -3.618 36.471 1.00 93.94 428 VAL A N 1
ATOM 3242 C CA . VAL A 1 428 ? -1.862 -3.915 37.315 1.00 93.94 428 VAL A CA 1
ATOM 3243 C C . VAL A 1 428 ? -1.765 -5.411 37.626 1.00 93.94 428 VAL A C 1
ATOM 3245 O O . VAL A 1 428 ? -0.663 -5.952 37.639 1.00 93.94 428 VAL A O 1
ATOM 3248 N N . GLU A 1 429 ? -2.877 -6.114 37.832 1.00 93.56 429 GLU A N 1
ATOM 3249 C CA . GLU A 1 429 ? -2.869 -7.576 37.980 1.00 93.56 429 GLU A CA 1
ATOM 3250 C C . GLU A 1 429 ? -2.400 -8.279 36.694 1.00 93.56 429 GLU A C 1
ATOM 3252 O O . GLU A 1 429 ? -1.507 -9.127 36.758 1.00 93.56 429 GLU A O 1
ATOM 3257 N N . LEU A 1 430 ? -2.917 -7.872 35.528 1.00 94.06 430 LEU A N 1
ATOM 3258 C CA . LEU A 1 430 ? -2.533 -8.424 34.219 1.00 94.06 430 LEU A CA 1
ATOM 3259 C C . LEU A 1 430 ? -1.095 -8.105 33.795 1.00 94.06 430 LEU A C 1
ATOM 3261 O O . LEU A 1 430 ? -0.539 -8.795 32.945 1.00 94.06 430 LEU A O 1
ATOM 3265 N N . SER A 1 431 ? -0.447 -7.112 34.406 1.00 92.50 431 SER A N 1
ATOM 3266 C CA . SER A 1 431 ? 0.986 -6.856 34.194 1.00 92.50 431 SER A CA 1
ATOM 3267 C C . SER A 1 431 ? 1.886 -8.036 34.575 1.00 92.50 431 SER A C 1
ATOM 3269 O O . SER A 1 431 ? 3.045 -8.079 34.176 1.00 92.50 431 SER A O 1
ATOM 3271 N N . ARG A 1 432 ? 1.364 -8.997 35.347 1.00 91.75 432 ARG A N 1
ATOM 3272 C CA . ARG A 1 432 ? 2.076 -10.202 35.789 1.00 91.75 432 ARG A CA 1
ATOM 3273 C C . ARG A 1 432 ? 1.754 -11.435 34.942 1.00 91.75 432 ARG A C 1
ATOM 3275 O O . ARG A 1 432 ? 2.138 -12.536 35.327 1.00 91.75 432 ARG A O 1
ATOM 3282 N N . ASP A 1 433 ? 1.040 -11.262 33.831 1.00 92.88 433 ASP A N 1
ATOM 3283 C CA . ASP A 1 433 ? 0.697 -12.353 32.918 1.00 92.88 433 ASP A CA 1
ATOM 3284 C C . ASP A 1 433 ? 1.960 -13.006 32.327 1.00 92.88 433 ASP A C 1
ATOM 3286 O O . ASP A 1 433 ? 2.986 -12.352 32.110 1.00 92.88 433 ASP A O 1
ATOM 3290 N N . GLU A 1 434 ? 1.898 -14.311 32.069 1.00 90.44 434 GLU A N 1
ATOM 3291 C CA . GLU A 1 434 ? 3.018 -15.071 31.507 1.00 90.44 434 GLU A CA 1
ATOM 3292 C C . GLU A 1 434 ? 3.345 -14.638 30.066 1.00 90.44 434 GLU A C 1
ATOM 3294 O O . GLU A 1 434 ? 4.517 -14.625 29.677 1.00 90.44 434 GLU A O 1
ATOM 3299 N N . SER A 1 435 ? 2.337 -14.216 29.293 1.00 92.00 435 SER A N 1
ATOM 3300 C CA . SER A 1 435 ? 2.494 -13.730 27.918 1.00 92.00 435 SER A CA 1
ATOM 3301 C C . SER A 1 435 ? 3.149 -12.352 27.891 1.00 92.00 435 SER A C 1
ATOM 3303 O O . SER A 1 435 ? 2.661 -11.385 28.481 1.00 92.00 435 SER A O 1
ATOM 3305 N N . GLU A 1 436 ? 4.252 -12.238 27.149 1.00 93.25 436 GLU A N 1
ATOM 3306 C CA . GLU A 1 436 ? 4.910 -10.948 26.930 1.00 93.25 436 GLU A CA 1
ATOM 3307 C C . GLU A 1 436 ? 4.028 -9.973 26.143 1.00 93.25 436 GLU A C 1
ATOM 3309 O O . GLU A 1 436 ? 4.054 -8.770 26.400 1.00 93.25 436 GLU A O 1
ATOM 3314 N N . GLU A 1 437 ? 3.188 -10.474 25.236 1.00 92.88 437 GLU A N 1
ATOM 3315 C CA . GLU A 1 437 ? 2.243 -9.660 24.479 1.00 92.88 437 GLU A CA 1
ATOM 3316 C C . GLU A 1 437 ? 1.204 -9.020 25.399 1.00 92.88 437 GLU A C 1
ATOM 3318 O O . GLU A 1 437 ? 0.884 -7.844 25.222 1.00 92.88 437 GLU A O 1
ATOM 3323 N N . MET A 1 438 ? 0.723 -9.765 26.400 1.00 95.06 438 MET A N 1
ATOM 3324 C CA . MET A 1 438 ? -0.219 -9.261 27.398 1.00 95.06 438 MET A CA 1
ATOM 3325 C C . MET A 1 438 ? 0.421 -8.183 28.274 1.00 95.06 438 MET A C 1
ATOM 3327 O O . MET A 1 438 ? -0.121 -7.082 28.386 1.00 95.06 438 MET A O 1
ATOM 3331 N N . ARG A 1 439 ? 1.613 -8.446 28.827 1.00 95.62 439 ARG A N 1
ATOM 3332 C CA . ARG A 1 439 ? 2.351 -7.452 29.628 1.00 95.62 439 ARG A CA 1
ATOM 3333 C C . ARG A 1 439 ? 2.656 -6.189 28.822 1.00 95.62 439 ARG A C 1
ATOM 3335 O O . ARG A 1 439 ? 2.464 -5.072 29.301 1.00 95.62 439 ARG A O 1
ATOM 3342 N N . GLY A 1 440 ? 3.062 -6.356 27.564 1.00 94.38 440 GLY A N 1
ATOM 3343 C CA . GLY A 1 440 ? 3.289 -5.253 26.636 1.00 94.38 440 GLY A CA 1
ATOM 3344 C C . GLY A 1 440 ? 2.014 -4.478 26.291 1.00 94.38 440 GLY A C 1
ATOM 3345 O O . GLY A 1 440 ? 2.084 -3.263 26.125 1.00 94.38 440 GLY A O 1
ATOM 3346 N N . ALA A 1 441 ? 0.860 -5.144 26.178 1.00 95.25 441 ALA A N 1
ATOM 3347 C CA . ALA A 1 441 ? -0.430 -4.490 25.954 1.00 95.25 441 ALA A CA 1
ATOM 3348 C C . ALA A 1 441 ? -0.869 -3.672 27.176 1.00 95.25 441 ALA A C 1
ATOM 3350 O O . ALA A 1 441 ? -1.331 -2.547 27.007 1.00 95.25 441 ALA A O 1
ATOM 3351 N N . VAL A 1 442 ? -0.662 -4.190 28.393 1.00 96.31 442 VAL A N 1
ATOM 3352 C CA . VAL A 1 442 ? -0.928 -3.464 29.647 1.00 96.31 442 VAL A CA 1
ATOM 3353 C C . VAL A 1 442 ? -0.096 -2.187 29.727 1.00 96.31 442 VAL A C 1
ATOM 3355 O O . VAL A 1 442 ? -0.649 -1.124 30.003 1.00 96.31 442 VAL A O 1
ATOM 3358 N N . ALA A 1 443 ? 1.207 -2.267 29.434 1.00 95.81 443 ALA A N 1
ATOM 3359 C CA . ALA A 1 443 ? 2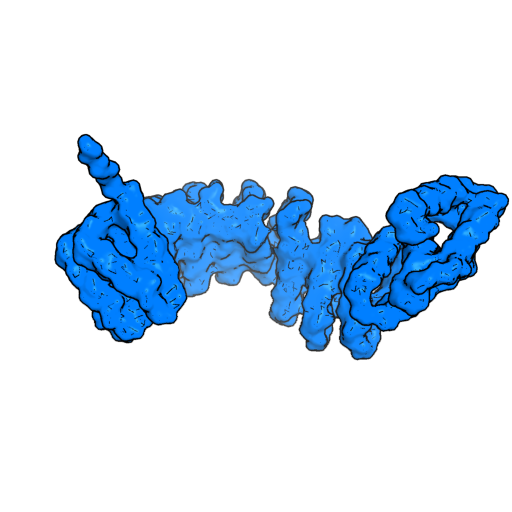.078 -1.093 29.414 1.00 95.81 443 ALA A CA 1
ATOM 3360 C C . ALA A 1 443 ? 1.557 -0.021 28.444 1.00 95.81 443 ALA A C 1
ATOM 3362 O O . ALA A 1 443 ? 1.375 1.131 28.831 1.00 95.81 443 ALA A O 1
ATOM 3363 N N . THR A 1 444 ? 1.246 -0.409 27.202 1.00 95.00 444 THR A N 1
ATOM 3364 C CA . THR A 1 444 ? 0.678 0.510 26.206 1.00 95.00 444 THR A CA 1
ATOM 3365 C C . THR A 1 444 ? -0.661 1.092 26.654 1.00 95.00 444 THR A C 1
ATOM 3367 O O . THR A 1 444 ? -0.875 2.289 26.486 1.00 95.00 444 THR A O 1
ATOM 3370 N N . ALA A 1 445 ? -1.546 0.285 27.243 1.00 95.94 445 ALA A N 1
ATOM 3371 C CA . ALA A 1 445 ? -2.860 0.742 27.675 1.00 95.94 445 ALA A CA 1
ATOM 3372 C C . ALA A 1 445 ? -2.770 1.788 28.794 1.00 95.94 445 ALA A C 1
ATOM 3374 O O . ALA A 1 445 ? -3.426 2.822 28.710 1.00 95.94 445 ALA A O 1
ATOM 3375 N N . LEU A 1 446 ? -1.917 1.559 29.798 1.00 95.06 446 LEU A N 1
ATOM 3376 C CA . LEU A 1 446 ? -1.670 2.531 30.868 1.00 95.06 446 LEU A CA 1
ATOM 3377 C C . LEU A 1 446 ? -1.076 3.839 30.322 1.00 95.06 446 LEU A C 1
ATOM 3379 O O . LEU A 1 446 ? -1.489 4.911 30.751 1.00 95.06 446 LEU A O 1
ATOM 3383 N N . GLY A 1 447 ? -0.168 3.763 29.342 1.00 93.12 447 GLY A N 1
ATOM 3384 C CA . GLY A 1 447 ? 0.365 4.949 28.663 1.00 93.12 447 GLY A CA 1
ATOM 3385 C C . GLY A 1 447 ? -0.707 5.732 27.897 1.00 93.12 447 GLY A C 1
ATOM 3386 O O . GLY A 1 447 ? -0.808 6.945 28.044 1.00 93.12 447 GLY A O 1
ATOM 3387 N N . GLN A 1 448 ? -1.568 5.042 27.140 1.00 93.62 448 GLN A N 1
ATOM 3388 C CA . GLN A 1 448 ? -2.654 5.662 26.361 1.00 93.62 448 GLN A CA 1
ATOM 3389 C C . GLN A 1 448 ? -3.763 6.274 27.229 1.00 93.62 448 GLN A C 1
ATOM 3391 O O . GLN A 1 448 ? -4.383 7.257 26.830 1.00 93.62 448 GLN A O 1
ATOM 3396 N N . MET A 1 449 ? -3.983 5.741 28.434 1.00 93.38 449 MET A N 1
ATOM 3397 C CA . MET A 1 449 ? -4.849 6.365 29.441 1.00 93.38 449 MET A CA 1
ATOM 3398 C C . MET A 1 449 ? -4.260 7.674 30.003 1.00 93.38 449 MET A C 1
ATOM 3400 O O . MET A 1 449 ? -4.990 8.467 30.606 1.00 93.38 449 MET A O 1
ATOM 3404 N N . GLY A 1 450 ? -2.963 7.922 29.792 1.00 89.94 450 GLY A N 1
ATOM 3405 C CA . GLY A 1 450 ? -2.273 9.162 30.132 1.00 89.94 450 GLY A CA 1
ATOM 3406 C C . GLY A 1 450 ? -2.318 9.487 31.625 1.00 89.94 450 GLY A C 1
ATOM 3407 O O . GLY A 1 450 ? -2.268 8.603 32.481 1.00 89.94 450 GLY A O 1
ATOM 3408 N N . ALA A 1 451 ? -2.451 10.775 31.949 1.00 89.06 451 ALA A N 1
ATOM 3409 C CA . ALA A 1 451 ? -2.467 11.263 33.331 1.00 89.06 451 ALA A CA 1
ATOM 3410 C C . ALA A 1 451 ? -3.571 10.628 34.202 1.00 89.06 451 ALA A C 1
ATOM 3412 O O . ALA A 1 451 ? -3.412 10.530 35.417 1.00 89.06 451 ALA A O 1
ATOM 3413 N N . ALA A 1 452 ? -4.670 10.153 33.605 1.00 90.06 452 ALA A N 1
ATOM 3414 C CA . ALA A 1 452 ? -5.734 9.473 34.344 1.00 90.06 452 ALA A CA 1
ATOM 3415 C C . ALA A 1 452 ? -5.286 8.115 34.920 1.00 90.06 452 ALA A C 1
ATOM 3417 O O . ALA A 1 452 ? -5.851 7.653 35.908 1.00 90.06 452 ALA A O 1
ATOM 3418 N N . ALA A 1 453 ? -4.252 7.497 34.341 1.00 89.06 453 ALA A N 1
ATOM 3419 C CA . ALA A 1 453 ? -3.638 6.272 34.844 1.00 89.06 453 ALA A CA 1
ATOM 3420 C C . ALA A 1 453 ? -2.429 6.517 35.761 1.00 89.06 453 ALA A C 1
ATOM 3422 O O . ALA A 1 453 ? -1.823 5.552 36.216 1.00 89.06 453 ALA A O 1
ATOM 3423 N N . ALA A 1 454 ? -2.069 7.768 36.076 1.00 88.88 454 ALA A N 1
ATOM 3424 C CA . ALA A 1 454 ? -0.895 8.106 36.889 1.00 88.88 454 ALA A CA 1
ATOM 3425 C C . ALA A 1 454 ? -1.106 7.878 38.405 1.00 88.88 454 ALA A C 1
ATOM 3427 O O . ALA A 1 454 ? -0.767 8.726 39.232 1.00 88.88 454 ALA A O 1
ATOM 3428 N N . THR A 1 455 ? -1.676 6.734 38.792 1.00 91.19 455 THR A N 1
ATOM 3429 C CA . THR A 1 455 ? -1.740 6.314 40.197 1.00 91.19 455 THR A CA 1
ATOM 3430 C C . THR A 1 455 ? -0.413 5.701 40.634 1.00 91.19 455 THR A C 1
ATOM 3432 O O . THR A 1 455 ? 0.343 5.167 39.819 1.00 91.19 455 THR A O 1
ATOM 3435 N N . SER A 1 456 ? -0.127 5.738 41.936 1.00 90.31 456 SER A N 1
ATOM 3436 C CA . SER A 1 456 ? 1.097 5.160 42.503 1.00 90.31 456 SER A CA 1
ATOM 3437 C C . SER A 1 456 ? 1.284 3.691 42.107 1.00 90.31 456 SER A C 1
ATOM 3439 O O . SER A 1 456 ? 2.390 3.279 41.762 1.00 90.31 456 SER A O 1
ATOM 3441 N N . GLU A 1 457 ? 0.207 2.902 42.108 1.00 90.56 457 GLU A N 1
ATOM 3442 C CA . GLU A 1 457 ? 0.234 1.482 41.752 1.00 90.56 457 GLU A CA 1
ATOM 3443 C C . GLU A 1 457 ? 0.525 1.258 40.263 1.00 90.56 457 GLU A C 1
ATOM 3445 O O . GLU A 1 457 ? 1.303 0.369 39.915 1.00 90.56 457 GLU A O 1
ATOM 3450 N N . ALA A 1 458 ? -0.073 2.063 39.382 1.00 91.44 458 ALA A N 1
ATOM 3451 C CA . ALA A 1 458 ? 0.127 1.961 37.941 1.00 91.44 458 ALA A CA 1
ATOM 3452 C C . ALA A 1 458 ? 1.527 2.440 37.521 1.00 91.44 458 ALA A C 1
ATOM 3454 O O . ALA A 1 458 ? 2.180 1.787 36.709 1.00 91.44 458 ALA A O 1
ATOM 3455 N N . LEU A 1 459 ? 2.038 3.516 38.127 1.00 92.12 459 LEU A N 1
ATOM 3456 C CA . LEU A 1 459 ? 3.409 3.981 37.895 1.00 92.12 459 LEU A CA 1
ATOM 3457 C C . LEU A 1 459 ? 4.440 2.964 38.397 1.00 92.12 459 LEU A C 1
ATOM 3459 O O . LEU A 1 459 ? 5.411 2.678 37.698 1.00 92.12 459 LEU A O 1
ATOM 3463 N N . LEU A 1 460 ? 4.214 2.358 39.568 1.00 92.44 460 LEU A N 1
ATOM 3464 C CA . LEU A 1 460 ? 5.073 1.285 40.070 1.00 92.44 460 LEU A CA 1
ATOM 3465 C C . LEU A 1 460 ? 5.040 0.056 39.150 1.00 92.44 460 LEU A C 1
ATOM 3467 O O . LEU A 1 460 ? 6.083 -0.529 38.871 1.00 92.44 460 LEU A O 1
ATOM 3471 N N . CYS A 1 461 ? 3.860 -0.315 38.651 1.00 93.19 461 CYS A N 1
ATOM 3472 C CA . CYS A 1 461 ? 3.696 -1.373 37.656 1.00 93.19 461 CYS A CA 1
ATOM 3473 C C . CYS A 1 461 ? 4.535 -1.101 36.397 1.00 93.19 461 CYS A C 1
ATOM 3475 O O . CYS A 1 461 ? 5.326 -1.952 35.992 1.00 93.19 461 CYS A O 1
ATOM 3477 N N . LEU A 1 462 ? 4.442 0.102 35.824 1.00 93.75 462 LEU A N 1
ATOM 3478 C CA . LEU A 1 462 ? 5.230 0.483 34.651 1.00 93.75 462 LEU A CA 1
ATOM 3479 C C . LEU A 1 462 ? 6.743 0.500 34.933 1.00 93.75 462 LEU A C 1
ATOM 3481 O O . LEU A 1 462 ? 7.525 0.050 34.098 1.00 93.75 462 LEU A O 1
ATOM 3485 N N . LEU A 1 463 ? 7.171 0.943 36.120 1.00 93.69 463 LEU A N 1
ATOM 3486 C CA . LEU A 1 463 ? 8.576 0.862 36.535 1.00 93.69 463 LEU A CA 1
ATOM 3487 C C . LEU A 1 463 ? 9.065 -0.590 36.605 1.00 93.69 463 LEU A C 1
ATOM 3489 O O . LEU A 1 463 ? 10.157 -0.885 36.126 1.00 93.69 463 LEU A O 1
ATOM 3493 N N . LEU A 1 464 ? 8.263 -1.512 37.139 1.00 93.56 464 LEU A N 1
ATOM 3494 C CA . LEU A 1 464 ? 8.616 -2.934 37.160 1.00 93.56 464 LEU A CA 1
ATOM 3495 C C . LEU A 1 464 ? 8.695 -3.517 35.742 1.00 93.56 464 LEU A C 1
ATOM 3497 O O . LEU A 1 464 ? 9.648 -4.228 35.431 1.00 93.56 464 LEU A O 1
ATOM 3501 N N . LEU A 1 465 ? 7.746 -3.166 34.869 1.00 94.38 465 LEU A N 1
ATOM 3502 C CA . LEU A 1 465 ? 7.749 -3.593 33.466 1.00 94.38 465 LEU A CA 1
ATOM 3503 C C . LEU A 1 465 ? 8.916 -3.001 32.661 1.00 94.38 465 LEU A C 1
ATOM 3505 O O . LEU A 1 465 ? 9.349 -3.614 31.691 1.00 94.38 465 LEU A O 1
ATOM 3509 N N . SER A 1 466 ? 9.479 -1.857 33.061 1.00 93.00 466 SER A N 1
ATOM 3510 C CA . SER A 1 466 ? 10.684 -1.303 32.419 1.00 93.00 466 SER A CA 1
ATOM 3511 C C . SER A 1 466 ? 11.922 -2.197 32.585 1.00 93.00 466 SER A C 1
ATOM 3513 O O . SER A 1 466 ? 12.852 -2.116 31.785 1.00 93.00 466 SER A O 1
ATOM 3515 N N . GLY A 1 467 ? 11.916 -3.079 33.592 1.00 92.38 467 GLY A N 1
ATOM 3516 C CA . GLY A 1 467 ? 12.919 -4.123 33.797 1.00 92.38 467 GLY A CA 1
ATOM 3517 C C . GLY A 1 467 ? 12.504 -5.504 33.277 1.00 92.38 467 GLY A C 1
ATOM 3518 O O . GLY A 1 467 ? 13.127 -6.495 33.665 1.00 92.38 467 GLY A O 1
ATOM 3519 N N . ASP A 1 468 ? 11.447 -5.606 32.461 1.00 95.56 468 ASP A N 1
ATOM 3520 C CA . ASP A 1 468 ? 11.003 -6.885 31.898 1.00 95.56 468 ASP A CA 1
ATOM 3521 C C . ASP A 1 468 ? 12.102 -7.532 31.039 1.00 95.56 468 ASP A C 1
ATOM 3523 O O . ASP A 1 468 ? 12.903 -6.863 30.385 1.00 95.56 468 ASP A O 1
ATOM 3527 N N . LYS A 1 469 ? 12.126 -8.868 31.017 1.00 93.56 469 LYS A N 1
ATOM 3528 C CA . LYS A 1 469 ? 13.078 -9.645 30.208 1.00 93.56 469 LYS A CA 1
ATOM 3529 C C . LYS A 1 469 ? 12.863 -9.431 28.707 1.00 93.56 469 LYS A C 1
ATOM 3531 O O . LYS A 1 469 ? 13.800 -9.589 27.927 1.00 93.56 469 LYS A O 1
ATOM 3536 N N . SER A 1 470 ? 11.633 -9.114 28.308 1.00 94.56 470 SER A N 1
ATOM 3537 C CA . SER A 1 470 ? 11.254 -8.839 26.929 1.00 94.56 470 SER A CA 1
ATOM 3538 C C . SER A 1 470 ? 11.526 -7.375 26.585 1.00 94.56 470 SER A C 1
ATOM 3540 O O . SER A 1 470 ? 10.899 -6.459 27.122 1.00 94.56 470 SER A O 1
ATOM 3542 N N . VAL A 1 471 ? 12.448 -7.146 25.645 1.00 93.88 471 VAL A N 1
ATOM 3543 C CA . VAL A 1 471 ? 12.830 -5.798 25.188 1.00 93.88 471 VAL A CA 1
ATOM 3544 C C . VAL A 1 471 ? 11.623 -4.990 24.677 1.00 93.88 471 VAL A C 1
ATOM 3546 O O . VAL A 1 471 ? 11.503 -3.825 25.060 1.00 93.88 471 VAL A O 1
ATOM 3549 N N . PRO A 1 472 ? 10.689 -5.557 23.879 1.00 93.62 472 PRO A N 1
ATOM 3550 C CA . PRO A 1 472 ? 9.469 -4.849 23.488 1.00 93.62 472 PRO A CA 1
ATOM 3551 C C . PRO A 1 472 ? 8.608 -4.376 24.667 1.00 93.62 472 PRO A C 1
ATOM 3553 O O . PRO A 1 472 ? 8.057 -3.276 24.607 1.00 93.62 472 PRO A O 1
ATOM 3556 N N . VAL A 1 473 ? 8.489 -5.176 25.732 1.00 94.75 473 VAL A N 1
ATOM 3557 C CA . VAL A 1 473 ? 7.701 -4.826 26.927 1.00 94.75 473 VAL A CA 1
ATOM 3558 C C . VAL A 1 473 ? 8.378 -3.696 27.694 1.00 94.75 473 VAL A C 1
ATOM 3560 O O . VAL A 1 473 ? 7.736 -2.684 27.971 1.00 94.75 473 VAL A O 1
ATOM 3563 N N . ALA A 1 474 ? 9.683 -3.827 27.946 1.00 94.81 474 ALA A N 1
ATOM 3564 C CA . ALA A 1 474 ? 10.479 -2.803 28.614 1.00 94.81 474 ALA A CA 1
ATOM 3565 C C . ALA A 1 474 ? 10.414 -1.456 27.878 1.00 94.81 474 ALA A C 1
ATOM 3567 O O . ALA A 1 474 ? 10.157 -0.420 28.490 1.00 94.81 474 ALA A O 1
ATOM 3568 N N . TYR A 1 475 ? 10.556 -1.472 26.548 1.00 94.75 475 TYR A N 1
ATOM 3569 C CA . TYR A 1 475 ? 10.437 -0.272 25.719 1.00 94.75 475 TYR A CA 1
ATOM 3570 C C . TYR A 1 475 ? 9.059 0.392 25.853 1.00 94.75 475 TYR A C 1
ATOM 3572 O O . TYR A 1 475 ? 8.975 1.592 26.110 1.00 94.75 475 TYR A O 1
ATOM 3580 N N . ARG A 1 476 ? 7.972 -0.383 25.732 1.00 94.50 476 ARG A N 1
ATOM 3581 C CA . ARG A 1 476 ? 6.601 0.139 25.870 1.00 94.50 476 ARG A CA 1
ATOM 3582 C C . ARG A 1 476 ? 6.340 0.712 27.258 1.00 94.50 476 ARG A C 1
ATOM 3584 O O . ARG A 1 476 ? 5.668 1.730 27.361 1.00 94.50 476 ARG A O 1
ATOM 3591 N N . ALA A 1 477 ? 6.878 0.089 28.304 1.00 94.50 477 ALA A N 1
ATOM 3592 C CA . ALA A 1 477 ? 6.740 0.567 29.674 1.00 94.50 477 ALA A CA 1
ATOM 3593 C C . ALA A 1 477 ? 7.454 1.908 29.896 1.00 94.50 477 ALA A C 1
ATOM 3595 O O . ALA A 1 477 ? 6.891 2.801 30.522 1.00 94.50 477 ALA A O 1
ATOM 3596 N N . VAL A 1 478 ? 8.653 2.086 29.330 1.00 93.81 478 VAL A N 1
ATOM 3597 C CA . VAL A 1 478 ? 9.379 3.367 29.379 1.00 93.81 478 VAL A CA 1
ATOM 3598 C C . VAL A 1 478 ? 8.615 4.472 28.647 1.00 93.81 478 VAL A C 1
ATOM 3600 O O . VAL A 1 478 ? 8.485 5.571 29.181 1.00 93.81 478 VAL A O 1
ATOM 3603 N N . VAL A 1 479 ? 8.075 4.185 27.458 1.00 92.62 479 VAL A N 1
ATOM 3604 C CA . VAL A 1 479 ? 7.231 5.143 26.721 1.00 92.62 479 VAL A CA 1
ATOM 3605 C C . VAL A 1 479 ? 5.992 5.508 27.544 1.00 92.62 479 VAL A C 1
ATOM 3607 O O . VAL A 1 479 ? 5.731 6.686 27.770 1.00 92.62 479 VAL A O 1
ATOM 3610 N N . ALA A 1 480 ? 5.299 4.508 28.093 1.00 92.88 480 ALA A N 1
ATOM 3611 C CA . ALA A 1 480 ? 4.108 4.707 28.910 1.00 92.88 480 ALA A CA 1
ATOM 3612 C C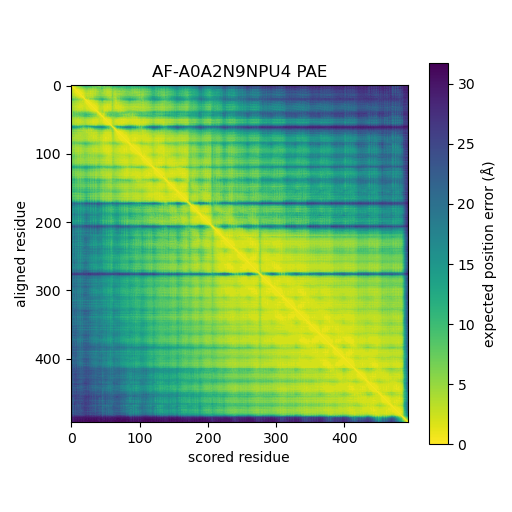 . ALA A 1 480 ? 4.367 5.514 30.194 1.00 92.88 480 ALA A C 1
ATOM 3614 O O . ALA A 1 480 ? 3.504 6.285 30.603 1.00 92.88 480 ALA A O 1
ATOM 3615 N N . LEU A 1 481 ? 5.546 5.386 30.820 1.00 91.06 481 LEU A N 1
ATOM 3616 C CA . LEU A 1 481 ? 5.950 6.245 31.944 1.00 91.06 481 LEU A CA 1
ATOM 3617 C C . LEU A 1 481 ? 6.049 7.716 31.528 1.00 91.06 481 LEU A C 1
ATOM 3619 O O . LEU A 1 481 ? 5.649 8.593 32.294 1.00 91.06 481 LEU A O 1
ATOM 3623 N N . GLY A 1 482 ? 6.564 7.985 30.325 1.00 88.56 482 GLY A N 1
ATOM 3624 C CA . GLY A 1 482 ? 6.592 9.328 29.750 1.00 88.56 482 GLY A CA 1
ATOM 3625 C C . GLY A 1 482 ? 5.185 9.877 29.514 1.00 88.56 482 GLY A C 1
ATOM 3626 O O . GLY A 1 482 ? 4.875 10.983 29.957 1.00 88.56 482 GLY A O 1
ATOM 3627 N N . ASP A 1 483 ? 4.320 9.075 28.892 1.00 87.00 483 ASP A N 1
ATOM 3628 C CA . ASP A 1 483 ? 2.951 9.469 28.541 1.00 87.00 483 ASP A CA 1
ATOM 3629 C C . ASP A 1 483 ? 2.060 9.683 29.781 1.00 87.00 483 ASP A C 1
ATOM 3631 O O . ASP A 1 483 ? 1.288 10.643 29.841 1.00 87.00 483 ASP A O 1
ATOM 3635 N N . ALA A 1 484 ? 2.202 8.845 30.813 1.00 80.69 484 ALA A N 1
ATOM 3636 C CA . ALA A 1 484 ? 1.483 8.995 32.081 1.00 80.69 484 ALA A CA 1
ATOM 3637 C C . ALA A 1 484 ? 2.047 10.135 32.953 1.00 80.69 484 ALA A C 1
ATOM 3639 O O . ALA A 1 484 ? 1.295 10.803 33.666 1.00 80.69 484 ALA A O 1
ATOM 3640 N N . GLY A 1 485 ? 3.363 10.379 32.898 1.00 66.06 485 GLY A N 1
ATOM 3641 C CA . GLY A 1 485 ? 4.059 11.389 33.703 1.00 66.06 485 GLY A CA 1
ATOM 3642 C C . GLY A 1 485 ? 3.992 12.819 33.153 1.00 66.06 485 GLY A C 1
ATOM 3643 O O . GLY A 1 485 ? 4.089 13.771 33.928 1.00 66.06 485 GLY A O 1
ATOM 3644 N N . GLY A 1 486 ? 3.781 12.999 31.844 1.00 59.72 486 GLY A N 1
ATOM 3645 C CA . GLY A 1 486 ? 3.757 14.313 31.182 1.00 59.72 486 GLY A CA 1
ATOM 3646 C C . GLY A 1 486 ? 2.634 15.265 31.627 1.00 59.72 486 GLY A C 1
ATOM 3647 O O . GLY A 1 486 ? 2.687 16.452 31.310 1.00 59.72 486 GLY A O 1
ATOM 3648 N N . GLY A 1 487 ? 1.637 14.772 32.372 1.00 48.41 487 GLY A N 1
ATOM 3649 C CA . GLY A 1 487 ? 0.531 15.562 32.929 1.00 48.41 487 GLY A CA 1
ATOM 3650 C C . GLY A 1 487 ? 0.629 15.874 34.428 1.00 48.41 487 GLY A C 1
ATOM 3651 O O . GLY A 1 487 ? -0.288 16.493 34.966 1.00 48.41 487 GLY A O 1
ATOM 3652 N N . ALA A 1 488 ? 1.692 15.455 35.125 1.00 39.00 488 ALA A N 1
ATOM 3653 C CA . ALA A 1 488 ? 1.844 15.759 36.547 1.00 39.00 488 ALA A CA 1
ATOM 3654 C C . ALA A 1 488 ? 2.134 17.265 36.744 1.00 39.00 488 ALA A C 1
ATOM 3656 O O . ALA A 1 488 ? 3.087 17.777 36.148 1.00 39.00 488 ALA A O 1
ATOM 3657 N N . PRO A 1 489 ? 1.354 18.006 37.561 1.00 37.47 489 PRO A N 1
ATOM 3658 C CA . PRO A 1 489 ? 1.685 19.390 37.877 1.00 37.47 489 PRO A CA 1
ATOM 3659 C C . PRO A 1 489 ? 3.078 19.445 38.512 1.00 37.47 489 PRO A C 1
ATOM 3661 O O . PRO A 1 489 ? 3.387 18.652 39.405 1.00 37.47 489 PRO A O 1
ATOM 3664 N N . GLN A 1 490 ? 3.924 20.371 38.044 1.00 33.34 490 GLN A N 1
ATOM 3665 C CA . GLN A 1 490 ? 5.228 20.603 38.665 1.00 33.34 490 GLN A CA 1
ATOM 3666 C C . GLN A 1 490 ? 5.028 20.856 40.167 1.00 33.34 490 GLN A C 1
ATOM 3668 O O . GLN A 1 490 ? 4.146 21.646 40.524 1.00 33.34 490 GLN A O 1
ATOM 3673 N N . PRO A 1 491 ? 5.814 20.212 41.049 1.00 32.47 491 PRO A N 1
ATOM 3674 C CA . PRO A 1 491 ? 5.740 20.498 42.471 1.00 32.47 491 PRO A CA 1
ATOM 3675 C C . PRO A 1 491 ? 6.047 21.984 42.675 1.00 32.47 491 PRO A C 1
ATOM 3677 O O . PRO A 1 491 ? 7.112 22.462 42.283 1.00 32.47 491 PRO A O 1
ATOM 3680 N N . GLN A 1 492 ? 5.082 22.724 43.228 1.00 35.38 492 GLN A N 1
ATOM 3681 C CA . GLN A 1 492 ? 5.311 24.098 43.662 1.00 35.38 492 GLN A CA 1
ATOM 3682 C C . GLN A 1 492 ? 6.392 24.059 44.747 1.00 35.38 492 GLN A C 1
ATOM 3684 O O . GLN A 1 492 ? 6.249 23.330 45.730 1.00 35.38 492 GLN A O 1
ATOM 3689 N N . ALA A 1 493 ? 7.491 24.762 44.468 1.00 36.88 493 ALA A N 1
ATOM 3690 C CA . ALA A 1 493 ? 8.706 24.814 45.274 1.00 36.88 493 ALA A CA 1
ATOM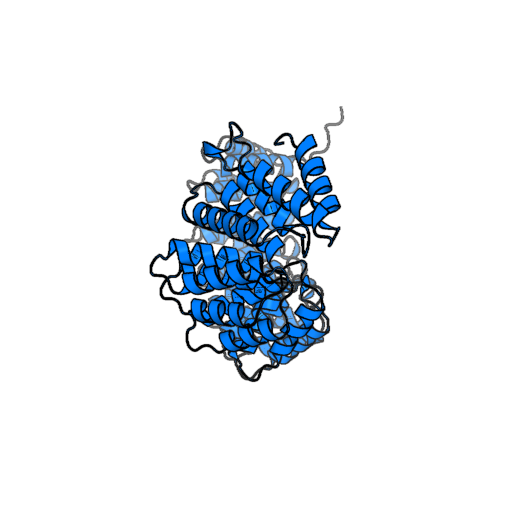 3691 C C . ALA A 1 493 ? 8.498 25.467 46.644 1.00 36.88 493 ALA A C 1
ATOM 3693 O O . ALA A 1 493 ? 7.659 26.395 46.734 1.00 36.88 493 ALA A O 1
#

Mean predicted aligned error: 10.33 Å

pLDDT: mean 86.72, std 10.63, range [32.47, 97.81]

Radius of gyration: 31.6 Å; Cα contacts (8 Å, |Δi|>4): 795; chains: 1; bounding box: 74×45×87 Å

Nearest PDB structures (foldseek):
  8jri-assembly1_U  TM=3.792E-01  e=6.110E-07  Homo sapiens
  4ady-assembly2_B  TM=3.701E-01  e=5.441E-06  Saccharomyces cerevisiae
  8usc-assembly1_U  TM=3.458E-01  e=4.267E-06  Homo sapiens
  8cvt-assembly1_U  TM=3.672E-01  e=9.987E-06  Homo sapiens
  5ln3-assembly1_N  TM=3.673E-01  e=1.691E-05  Homo sapiens

Sequence (493 aa):
MHDPWWREVTLLQVGHLGSFKDAYHRTLTTALIDAIRHANSWLEEILQRDLLLACRALADVGKLGVEETVRRAAFSDLIALWHKTPYEPQLKEIHSIFAYSAPTPDGTRIRETLLTLLGGVDEAERVRAISALGQMEAAAPTPGTLTRLSVLLEDESEYVRHAAVYALGQMHEATSETLERLAELLRHKSGGVRSQAASALRQMTRAGAPPERLTQLANLLWDDDDGVRAEVASSLGQVGRAAATAETVARLVELLGDERDRVRNSAAFGLGQMGTADATPEILGRLINLSRDTRCHVRYSVASAVGQMGGVAATPAILGRLAELCEDESDPIRFRAEYALGQMGTAAGTPEMVTRLLRLCQDKAEYVRFHAAAALGQMGETAANPGTVDRLWQLTQDKSALVRCSAVAALGQIGGLAATPATLTRLVELSRDESEEMRGAVATALGQMGAAAATSEALLCLLLLSGDKSVPVAYRAVVALGDAGGGAPQPQA

Foldseek 3Di:
DPDPVVLVVLLVVLQVLQVDQDPVSQVVSQVSLVCLQPVPPPCCVPQVVSLLSSLQSVLQHARGSYDVVSVVVSLVVLVVCCVPDPDPVSVVSSLVSLQSNCVDPSVVVLLVVLLVQCPPPDPVSNLSSLLSQLSNCLAPDDPSNLVSLLVQCPPPDPSSNLSSLVSLLSNLNDDLVSVVSLLVQLVDPDPSSVVSSLSSLLSNLAPPRDVVSLVSLLVQCPPPDLSSVLSSLQSLLQSALSSPDPSSLVSLLVQCPDPDLSSVLSSLSSLLSNEQVNLDPSSLVSLLVQCPDPDPSNVLSSLSSLLSNALSSLDPSVLVSLLVQCVDPDPSSNLSSLSSLLSNALSSLDPVLLVSLLVQCPDPDPSSVLSSLSSLLSNALSSQDPSLLVSLVVQCPDPDPSSNLSSLLSLLSNALSSLDPVSLVVLLVQCPPPDLSSVQSSLQSLLSNALSSLDPSSLVSLVVQLPDPDPSSVVSSVNSNCRNVVPDPDPDD

Secondary structure (DSSP, 8-state):
--SHHHHHHHHHHHHHHHT--SHHHHHHHHHHHHHHHT---TTHHHH-HHHHHHHHHHHHSTT----HHHHHHHHHHHHHHHHH---HHHHHHHHHHHHHHTTSHHHHHHHHHHHHHTTSS-HHHHHHHHHHHHHHTSSS--HHHHHHHHHGGG-S-HHHHHHHHHHHHT-TT--HHHHHHHHHHHT-SSHHHHHHHHHHHHHHTSTT--HHHHHHHHHGGG-SSHHHHHHHHHHHHHHGGGG--HHHHHHHHHHTT-SSHHHHHHHHHHHHHH-GGG--HHHHHHHHHHTT-SSHHHHHHHHHHHHHTGGGG--HHHHHHHHHHTT-SSHHHHHHHHHHHHHHGGGG--HHHHHHHHHHTT-SSHHHHHHHHHHHHHTGGGG-SHHHHHHHHHHTT-SSHHHHHHHHHHHHHHGGGG--HHHHHHHHHHTT-S-HHHHHHHHHHHHHTGGGG--HHHHHHHHHHHT-SSHHHHHHHHHHHHHHHTTSPPPP-

Solvent-accessible surface area (backbone atoms only — not comparable to full-atom values): 24150 Å² total; per-residue (Å²): 104,86,51,73,80,41,38,56,54,50,46,50,50,50,46,58,38,22,70,39,84,51,72,68,39,17,52,52,36,31,53,49,45,52,48,40,50,65,59,72,52,96,50,32,92,81,66,40,52,37,51,51,52,36,46,37,50,62,25,73,38,77,86,48,34,50,54,65,67,64,52,51,50,50,54,50,54,50,51,55,46,64,74,68,60,88,48,66,74,60,51,52,53,49,40,49,35,46,28,54,15,40,91,39,78,63,19,48,51,50,50,53,51,36,58,57,38,60,73,51,88,52,64,69,58,22,31,52,29,35,46,39,49,15,59,30,23,15,73,62,68,48,72,69,57,53,55,54,41,57,57,31,43,71,44,92,47,66,64,42,20,52,28,25,30,51,18,59,18,47,27,74,49,61,49,74,64,54,54,52,52,37,48,56,34,28,65,39,89,50,68,67,34,20,53,39,30,41,50,18,52,37,50,43,54,34,95,85,48,57,69,68,57,55,53,58,52,47,56,39,55,71,40,93,48,61,58,34,19,18,44,42,29,36,33,44,10,74,44,13,56,86,48,58,41,75,67,45,48,54,52,36,57,56,31,49,70,44,95,48,62,66,27,21,21,18,16,31,40,11,55,15,48,32,25,56,90,64,56,40,75,67,51,50,53,52,43,59,59,41,52,68,45,93,48,67,66,34,27,36,22,32,30,47,14,46,15,53,22,17,44,74,41,47,40,73,69,48,48,53,50,36,57,54,34,52,68,41,93,49,64,75,33,19,26,36,20,28,44,17,42,18,52,16,16,55,58,41,30,42,72,67,49,45,57,51,32,64,55,34,51,67,44,94,48,66,64,34,23,24,25,21,31,39,19,44,11,44,11,16,60,57,37,61,44,70,70,45,56,52,51,31,57,56,31,54,69,42,93,46,68,66,31,17,32,27,16,41,37,16,47,8,46,20,14,47,81,49,40,40,72,70,48,50,53,53,42,52,59,44,50,70,46,89,48,62,64,44,27,27,24,36,24,43,13,45,16,53,14,16,52,56,34,57,42,74,67,46,49,51,45,29,57,56,35,43,69,40,92,47,63,72,27,13,52,33,7,51,52,17,49,51,45,17,51,74,62,62,77,76,79,83,128